Protein AF-C6HL09-F1 (afdb_monomer_lite)

Organism: Ajellomyces capsulatus (strain H143) (NCBI:txid544712)

Sequence (495 aa):
MATSISLFAMNPDNDEFDFHVKRMCLICNQNLFNTAVRLKLYEFVRTQGFSRRNWYPEGIKLLQGKAKSESAQNKQALGDKTIADICEALIGASLLSGGKACRFDTAVKAVTVFVDSDNHRVSDWNSYIDLYSLPSYQIVQADAGQLDLAKQIGNRLGYHFTYPRLLRSAFTHASYPSAWSTVPCYQRLEFLGDSLLDMVCVEYLYHHYPDRDPQWLTEHKMAMVSNKFLGAVTVKLGLHKHLLYISNALFGQITRYAEEIEVAVAESADSPDAWTTTSDPPKCLPDMLEAYIGAIFVDSNFSFEVVEDFFQRYLKQYFEDMSVYDAFANKHPTTYFHNRLTIDFGCANYCLKAGEVQMVDSTEPRIYAAVIVHDKFVAQGIASSVRYAKTKASEAALAKLEGLASFKFREIYGCNCAADKVEEATDAAKRIVDEAKAAAWKRKEHPKGSSIGPRRMLILKWTSALAPDMPNAGSRDQITRRVQPKVSIQSLDQR

pLDDT: mean 79.74, std 21.34, range [22.25, 98.69]

Foldseek 3Di:
DLLLLLLCQQCVPDFLVVSVVSSCLLLPLVLLLVLCVVVVVVVVDDPDDDPPQADDDPPDDDPDHDHRDPVPPPPDDDDSNNSSVVLVVVLVVQQVVLPDVQNCQSSLCSSCSRSVDPSRNDRGQLVSLVSHDDDPQQPPDDDPVLVVVQVVLCVLQVQHFPGSSLLVQLQEDPQFDPVPDSHHHLSSLLSVLLVLQLVLLLVVLCVVPVVDDPLLSVLLSCVLLPQLLLLLLLLVSVVLVRHDHDDPVLVVQNVVQSVQSVVLCVVVVNDLCSSVPGDRHDSSRSSSSSSVSSSSCVRVSNDSVVVNSSCVPRPVVSPPDCVSSCCVRCVQLLNVLVCCQCPQQVADAKDWDKDWDDDPPDPQIKIKIWIAGLNHTQFIAIDNDPSRRSSRNSVSNVVVCPPPHNVVVCVVRVGPNVVVVVVVVVVVVVVVVVVVVVVVVVVPPDDDDDDDDDDDDDDDDDDDDDDDDDDDDDDDDDDDDDDDDDDDDDDDDDD

Radius of gyration: 31.36 Å; chains: 1; bounding box: 80×71×95 Å

InterPro domains:
  IPR000999 Ribonuclease III domain [PF00636] (3-99)
  IPR000999 Ribonuclease III domain [PF00636] (187-300)
  IPR000999 Ribonuclease III domain [PS00517] (187-195)
  IPR000999 Ribonuclease III domain [PS50142] (1-99)
  IPR000999 Ribonuclease III domain [PS50142] (150-301)
  IPR000999 Ribonuclease III domain [SM00535] (165-324)
  IPR000999 Ribonuclease III domain [cd00593] (1-99)
  IPR000999 Ribonuclease III domain [cd00593] (165-323)
  IPR036389 Ribonuclease III, endonuclease domain superfamily [G3DSA:1.10.1520.10] (1-115)
  IPR036389 Ribonuclease III, endonuclease domain superfamily [G3DSA:1.10.1520.10] (148-332)
  IPR036389 Ribonuclease III, endonuclease domain superfamily [SSF69065] (2-111)
  IPR036389 Ribonuclease III, endonuclease domain superfamily [SSF69065] (151-326)
  IPR056755 dsRNA binding domain [PF24995] (325-403)

Structure (mmCIF, N/CA/C/O backbone):
data_AF-C6HL09-F1
#
_entry.id   AF-C6HL09-F1
#
loop_
_atom_site.group_PDB
_atom_site.id
_atom_site.type_symbol
_atom_site.label_atom_id
_atom_site.label_alt_id
_atom_site.label_comp_id
_atom_site.label_asym_id
_atom_site.label_entity_id
_atom_site.label_seq_id
_atom_site.pdbx_PDB_ins_code
_atom_site.Cartn_x
_atom_site.Cartn_y
_atom_site.Cartn_z
_atom_site.occupancy
_atom_site.B_iso_or_equiv
_atom_site.auth_seq_id
_atom_site.auth_comp_id
_atom_site.auth_asym_id
_atom_site.auth_atom_id
_atom_site.pdbx_PDB_model_num
ATOM 1 N N . MET A 1 1 ? -5.539 -5.126 -0.479 1.00 95.12 1 MET A N 1
ATOM 2 C CA . MET A 1 1 ? -5.146 -6.286 -1.302 1.00 95.12 1 MET A CA 1
ATOM 3 C C . MET A 1 1 ? -6.276 -6.843 -2.182 1.00 95.12 1 MET A C 1
ATOM 5 O O . MET A 1 1 ? -6.397 -6.391 -3.308 1.00 95.12 1 MET A O 1
ATOM 9 N N . ALA A 1 2 ? -7.108 -7.789 -1.715 1.00 95.94 2 ALA A N 1
ATOM 10 C CA . ALA A 1 2 ? -7.981 -8.636 -2.558 1.00 95.94 2 ALA A CA 1
ATOM 11 C C . ALA A 1 2 ? -8.856 -7.902 -3.603 1.00 95.94 2 ALA A C 1
ATOM 13 O O . ALA A 1 2 ? -8.916 -8.312 -4.761 1.00 95.94 2 ALA A O 1
ATOM 14 N N . THR A 1 3 ? -9.497 -6.792 -3.227 1.00 96.00 3 THR A N 1
ATOM 15 C CA . THR A 1 3 ? -10.286 -5.960 -4.153 1.00 96.00 3 THR A CA 1
ATOM 16 C C . THR A 1 3 ? -9.429 -5.283 -5.225 1.00 96.00 3 THR A C 1
ATOM 18 O O . THR A 1 3 ? -9.842 -5.243 -6.380 1.00 96.00 3 THR A O 1
ATOM 21 N N . SER A 1 4 ? -8.220 -4.818 -4.886 1.00 96.31 4 SER A N 1
ATOM 22 C CA . SER A 1 4 ? -7.259 -4.280 -5.857 1.00 96.31 4 SER A CA 1
ATOM 23 C C . SER A 1 4 ? -6.822 -5.338 -6.872 1.00 96.31 4 SER A C 1
ATOM 25 O O . SER A 1 4 ? -6.789 -5.048 -8.063 1.00 96.31 4 SER A O 1
ATOM 27 N N . ILE A 1 5 ? -6.522 -6.562 -6.410 1.00 96.62 5 ILE A N 1
ATOM 28 C CA . ILE A 1 5 ? -6.088 -7.671 -7.278 1.00 96.62 5 ILE A CA 1
ATOM 29 C C . ILE A 1 5 ? -7.182 -7.987 -8.305 1.00 96.62 5 ILE A C 1
ATOM 31 O O . ILE A 1 5 ? -6.903 -8.014 -9.499 1.00 96.62 5 ILE A O 1
ATOM 35 N N . SER A 1 6 ? -8.432 -8.145 -7.857 1.00 95.75 6 SER A N 1
ATOM 36 C CA . SER A 1 6 ? -9.573 -8.408 -8.746 1.00 95.75 6 SER A CA 1
ATOM 37 C C . SER A 1 6 ? -9.793 -7.288 -9.765 1.00 95.75 6 SER A C 1
ATOM 39 O O . SER A 1 6 ? -9.956 -7.551 -10.954 1.00 95.75 6 SER A O 1
ATOM 41 N N . LEU A 1 7 ? -9.743 -6.026 -9.321 1.00 95.12 7 LEU A N 1
ATOM 42 C CA . LEU A 1 7 ? -9.914 -4.871 -10.203 1.00 95.12 7 LEU A CA 1
ATOM 43 C C . LEU A 1 7 ? -8.816 -4.792 -11.264 1.00 95.12 7 LEU A C 1
ATOM 45 O O . LEU A 1 7 ? -9.142 -4.654 -12.441 1.00 95.12 7 LEU A O 1
ATOM 49 N N . PHE A 1 8 ? -7.550 -4.942 -10.867 1.00 94.75 8 PHE A N 1
ATOM 50 C CA . PHE A 1 8 ? -6.409 -4.959 -11.782 1.00 94.75 8 PHE A CA 1
ATOM 51 C C . PHE A 1 8 ? -6.491 -6.124 -12.780 1.00 94.75 8 PHE A C 1
ATOM 53 O O . PHE A 1 8 ? -6.264 -5.919 -13.972 1.00 94.75 8 PHE A O 1
ATOM 60 N N . ALA A 1 9 ? -6.840 -7.327 -12.305 1.00 93.31 9 ALA A N 1
ATOM 61 C CA . ALA A 1 9 ? -6.926 -8.529 -13.128 1.00 93.31 9 ALA A CA 1
ATOM 62 C C . ALA A 1 9 ? -8.023 -8.412 -14.199 1.00 93.31 9 ALA A C 1
ATOM 64 O O . ALA A 1 9 ? -7.750 -8.578 -15.384 1.00 93.31 9 ALA A O 1
ATOM 65 N N . MET A 1 10 ? -9.244 -8.049 -13.785 1.00 90.94 10 MET A N 1
ATOM 66 C CA . MET A 1 10 ? -10.421 -7.963 -14.661 1.00 90.94 10 MET A CA 1
ATOM 67 C C . MET A 1 10 ? -10.408 -6.772 -15.632 1.00 90.94 10 MET A C 1
ATOM 69 O O . MET A 1 10 ? -11.196 -6.748 -16.574 1.00 90.94 10 MET A O 1
ATOM 73 N N . ASN A 1 11 ? -9.577 -5.756 -15.384 1.00 86.56 11 ASN A N 1
ATOM 74 C CA . ASN A 1 11 ? -9.574 -4.492 -16.126 1.00 86.56 11 ASN A CA 1
ATOM 75 C C . ASN A 1 11 ? -8.127 -4.125 -16.560 1.00 86.56 11 ASN A C 1
ATOM 77 O O . ASN A 1 11 ? -7.596 -3.095 -16.127 1.00 86.56 11 ASN A O 1
ATOM 81 N N . PRO A 1 12 ? -7.447 -4.949 -17.385 1.00 78.94 12 PRO A N 1
ATOM 82 C CA . PRO A 1 12 ? -6.014 -4.805 -17.674 1.00 78.94 12 PRO A CA 1
ATOM 83 C C . PRO A 1 12 ? -5.641 -3.562 -18.505 1.00 78.94 12 PRO A C 1
ATOM 85 O O . PRO A 1 12 ? -4.456 -3.247 -18.601 1.00 78.94 12 PRO A O 1
ATOM 88 N N . ASP A 1 13 ? -6.624 -2.837 -19.046 1.00 77.50 13 ASP A N 1
ATOM 89 C CA . ASP A 1 13 ? -6.434 -1.611 -19.838 1.00 77.50 13 ASP A CA 1
ATOM 90 C C . ASP A 1 13 ? -6.974 -0.332 -19.155 1.00 77.50 13 ASP A C 1
ATOM 92 O O . ASP A 1 13 ? -6.755 0.768 -19.663 1.00 77.50 13 ASP A O 1
ATOM 96 N N . ASN A 1 14 ? -7.659 -0.434 -18.005 1.00 80.75 14 ASN A N 1
ATOM 97 C CA . ASN A 1 14 ? -8.167 0.738 -17.272 1.00 80.75 14 ASN A CA 1
ATOM 98 C C . ASN A 1 14 ? -7.049 1.468 -16.508 1.00 80.75 14 ASN A C 1
ATOM 100 O O . ASN A 1 14 ? -6.018 0.880 -16.167 1.00 80.75 14 ASN A O 1
ATOM 104 N N . ASP A 1 15 ? -7.279 2.752 -16.220 1.00 81.50 15 ASP A N 1
ATOM 105 C CA . ASP A 1 15 ? -6.347 3.598 -15.477 1.00 81.50 15 ASP A CA 1
ATOM 106 C C . ASP A 1 15 ? -6.467 3.469 -13.943 1.00 81.50 15 ASP A C 1
ATOM 108 O O . ASP A 1 15 ? -7.332 2.787 -13.390 1.00 81.50 15 ASP A O 1
ATOM 112 N N . GLU A 1 16 ? -5.542 4.132 -13.250 1.00 84.88 16 GLU A N 1
ATOM 113 C CA . GLU A 1 16 ? -5.456 4.170 -11.787 1.00 84.88 16 GLU A CA 1
ATOM 114 C C . GLU A 1 16 ? -6.670 4.854 -11.129 1.00 84.88 16 GLU A C 1
ATOM 116 O O . GLU A 1 16 ? -7.089 4.469 -10.036 1.00 84.88 16 GLU A O 1
ATOM 121 N N . PHE A 1 17 ? -7.267 5.853 -11.785 1.00 84.44 17 PHE A N 1
ATOM 122 C CA . PHE A 1 17 ? -8.400 6.599 -11.240 1.00 84.44 17 PHE A CA 1
ATOM 123 C C . PHE A 1 17 ? -9.655 5.721 -11.209 1.00 84.44 17 PHE A C 1
ATOM 125 O O . PHE A 1 17 ? -10.306 5.613 -10.167 1.00 84.44 17 PHE A O 1
ATOM 132 N N . ASP A 1 18 ? -9.932 5.014 -12.306 1.00 87.00 18 ASP A N 1
ATOM 133 C CA . ASP A 1 18 ? -10.960 3.975 -12.373 1.00 87.00 18 ASP A CA 1
ATOM 134 C C . ASP A 1 18 ? -10.754 2.912 -11.287 1.00 87.00 18 ASP A C 1
ATOM 136 O O . ASP A 1 18 ? -11.711 2.497 -10.627 1.00 87.00 18 ASP A O 1
ATOM 140 N N . PHE A 1 19 ? -9.510 2.475 -11.075 1.00 89.31 19 PHE A N 1
ATOM 141 C CA . PHE A 1 19 ? -9.181 1.501 -10.039 1.00 89.31 19 PHE A CA 1
ATOM 142 C C . PHE A 1 19 ? -9.482 2.018 -8.627 1.00 89.31 19 PHE A C 1
ATOM 144 O O . PHE A 1 19 ? -10.136 1.307 -7.861 1.00 89.31 19 PHE A O 1
ATOM 151 N N . HIS A 1 20 ? -9.078 3.243 -8.267 1.00 88.38 20 HIS A N 1
ATOM 152 C CA . HIS A 1 20 ? -9.387 3.817 -6.948 1.00 88.38 20 HIS A CA 1
ATOM 153 C C . HIS A 1 20 ? -10.882 4.064 -6.749 1.00 88.38 20 HIS A C 1
ATOM 155 O O . HIS A 1 20 ? -11.402 3.735 -5.682 1.00 88.38 20 HIS A O 1
ATOM 161 N N . VAL A 1 21 ? -11.592 4.591 -7.754 1.00 89.81 21 VAL A N 1
ATOM 162 C CA . VAL A 1 21 ? -13.042 4.842 -7.669 1.00 89.81 21 VAL A CA 1
ATOM 163 C C . VAL A 1 21 ? -13.803 3.527 -7.503 1.00 89.81 21 VAL A C 1
ATOM 165 O O . VAL A 1 21 ? -14.585 3.393 -6.558 1.00 89.81 21 VAL A O 1
ATOM 168 N N . LYS A 1 22 ? -13.522 2.519 -8.343 1.00 92.50 22 LYS A N 1
ATOM 169 C CA . LYS A 1 22 ? -14.110 1.179 -8.196 1.00 92.50 22 LYS A CA 1
ATOM 170 C C . LYS A 1 22 ? -13.753 0.588 -6.824 1.00 92.50 22 LYS A C 1
ATOM 172 O O . LYS A 1 22 ? -14.660 0.182 -6.102 1.00 92.50 22 LYS A O 1
ATOM 177 N N . ARG A 1 23 ? -12.475 0.612 -6.408 1.00 94.44 23 ARG A N 1
ATOM 178 C CA . ARG A 1 23 ? -12.003 0.106 -5.098 1.00 94.44 23 ARG A CA 1
ATOM 179 C C . ARG A 1 23 ? -12.760 0.749 -3.938 1.00 94.44 23 ARG A C 1
ATOM 181 O O . ARG A 1 23 ? -13.215 0.025 -3.056 1.00 94.44 23 ARG A O 1
ATOM 188 N N . MET A 1 24 ? -12.947 2.068 -3.966 1.00 91.94 24 MET A N 1
ATOM 189 C CA . MET A 1 24 ? -13.702 2.810 -2.954 1.00 91.94 24 MET A CA 1
ATOM 190 C C . MET A 1 24 ? -15.167 2.362 -2.888 1.00 91.94 24 MET A C 1
ATOM 192 O O . MET A 1 24 ? -15.680 2.159 -1.791 1.00 91.94 24 MET A O 1
ATOM 196 N N . CYS A 1 25 ? -15.836 2.150 -4.027 1.00 92.19 25 CYS A N 1
ATOM 197 C CA . CYS A 1 25 ? -17.206 1.628 -4.052 1.00 92.19 25 CYS A CA 1
ATOM 198 C C . CYS A 1 25 ? -17.319 0.209 -3.468 1.00 92.19 25 CYS A C 1
ATOM 200 O O . CYS A 1 25 ? -18.306 -0.082 -2.798 1.00 92.19 25 CYS A O 1
ATOM 202 N N . LEU A 1 26 ? -16.315 -0.653 -3.676 1.00 92.38 26 LEU A N 1
ATOM 203 C CA . LEU A 1 26 ? -16.302 -2.013 -3.122 1.00 92.38 26 LEU A CA 1
ATOM 204 C C . LEU A 1 26 ? -16.162 -2.026 -1.592 1.00 92.38 26 LEU A C 1
ATOM 206 O O . LEU A 1 26 ? -16.864 -2.784 -0.922 1.00 92.38 26 LEU A O 1
ATOM 210 N N . ILE A 1 27 ? -15.259 -1.203 -1.045 1.00 92.06 27 ILE A N 1
ATOM 211 C CA . ILE A 1 27 ? -14.861 -1.255 0.375 1.00 92.06 27 ILE A CA 1
ATOM 212 C C . ILE A 1 27 ? -15.567 -0.232 1.276 1.00 92.06 27 ILE A C 1
ATOM 214 O O . ILE A 1 27 ? -15.313 -0.214 2.477 1.00 92.06 27 ILE A O 1
ATOM 218 N N . CYS A 1 28 ? -16.419 0.652 0.743 1.00 91.38 28 CYS A N 1
ATOM 219 C CA . CYS A 1 28 ? -17.031 1.692 1.570 1.00 91.38 28 CYS A CA 1
ATOM 220 C C . CYS A 1 28 ? -17.932 1.096 2.665 1.00 91.38 28 CYS A C 1
ATOM 222 O O . CYS A 1 28 ? -18.642 0.108 2.456 1.00 91.38 28 CYS A O 1
ATOM 224 N N . ASN A 1 29 ? -17.957 1.745 3.835 1.00 90.25 29 ASN A N 1
ATOM 225 C CA . ASN A 1 29 ? -18.711 1.264 4.995 1.00 90.25 29 ASN A CA 1
ATOM 226 C C . ASN A 1 29 ? -20.202 1.045 4.683 1.00 90.25 29 ASN A C 1
ATOM 228 O O . ASN A 1 29 ? -20.806 0.147 5.258 1.00 90.25 29 ASN A O 1
ATOM 232 N N . GLN A 1 30 ? -20.784 1.810 3.749 1.00 90.25 30 GLN A N 1
ATOM 233 C CA . GLN A 1 30 ? -22.172 1.631 3.312 1.00 90.25 30 GLN A CA 1
ATOM 234 C C . GLN A 1 30 ? -22.391 0.311 2.557 1.00 90.25 30 GLN A C 1
ATOM 236 O O . GLN A 1 30 ? -23.413 -0.337 2.774 1.00 90.25 30 GLN A O 1
ATOM 241 N N . ASN A 1 31 ? -21.455 -0.109 1.698 1.00 92.88 31 ASN A N 1
ATOM 242 C CA . ASN A 1 31 ? -21.565 -1.374 0.971 1.00 92.88 31 ASN A CA 1
ATOM 243 C C . ASN A 1 31 ? -21.477 -2.561 1.944 1.00 92.88 31 ASN A C 1
ATOM 245 O O . ASN A 1 31 ? -22.378 -3.399 2.001 1.00 92.88 31 ASN A O 1
ATOM 249 N N . LEU A 1 32 ? -20.453 -2.549 2.805 1.00 93.06 32 LEU A N 1
ATOM 250 C CA . LEU A 1 32 ? -20.259 -3.564 3.846 1.00 93.06 32 LEU A CA 1
ATOM 251 C C . LEU A 1 32 ? -21.458 -3.629 4.812 1.00 93.06 32 LEU A C 1
ATOM 253 O O . LEU A 1 32 ? -21.932 -4.718 5.133 1.00 93.06 32 LEU A O 1
ATOM 257 N N . PHE A 1 33 ? -22.009 -2.478 5.215 1.00 91.00 33 PHE A N 1
ATOM 258 C CA . PHE A 1 33 ? -23.231 -2.386 6.020 1.00 91.00 33 PHE A CA 1
ATOM 259 C C . PHE A 1 33 ? -24.442 -3.020 5.323 1.00 91.00 33 PHE A C 1
ATOM 261 O O . PHE A 1 33 ? -25.125 -3.850 5.925 1.00 91.00 33 PHE A O 1
ATOM 268 N N . ASN A 1 34 ? -24.700 -2.672 4.056 1.00 92.12 34 ASN A N 1
ATOM 269 C CA . ASN A 1 34 ? -25.827 -3.210 3.287 1.00 92.12 34 ASN A CA 1
ATOM 270 C C . ASN A 1 34 ? -25.756 -4.745 3.217 1.00 92.12 34 ASN A C 1
ATOM 272 O O . ASN A 1 34 ? -26.740 -5.440 3.495 1.00 92.12 34 ASN A O 1
ATOM 276 N N . THR A 1 35 ? -24.568 -5.277 2.922 1.00 92.62 35 THR A N 1
ATOM 277 C CA . THR A 1 35 ? -24.317 -6.718 2.892 1.00 92.62 35 THR A CA 1
ATOM 278 C C . THR A 1 35 ? -24.488 -7.364 4.266 1.00 92.62 35 THR A C 1
ATOM 280 O O . THR A 1 35 ? -25.171 -8.381 4.375 1.00 92.62 35 THR A O 1
ATOM 283 N N . ALA A 1 36 ? -23.954 -6.769 5.334 1.00 91.44 36 ALA A N 1
ATOM 284 C CA . ALA A 1 36 ? -24.081 -7.287 6.697 1.00 91.44 36 ALA A CA 1
ATOM 285 C C . ALA A 1 36 ? -25.529 -7.319 7.210 1.00 91.44 36 ALA A C 1
ATOM 287 O O . ALA A 1 36 ? -25.906 -8.249 7.928 1.00 91.44 36 ALA A O 1
ATOM 288 N N . VAL A 1 37 ? -26.351 -6.334 6.831 1.00 90.25 37 VAL A N 1
ATOM 289 C CA . VAL A 1 37 ? -27.791 -6.307 7.130 1.00 90.25 37 VAL A CA 1
ATOM 290 C C . VAL A 1 37 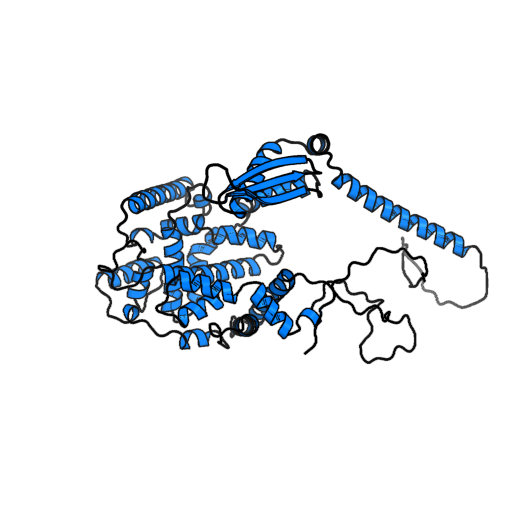? -28.513 -7.433 6.389 1.00 90.25 37 VAL A C 1
ATOM 292 O O . VAL A 1 37 ? -29.270 -8.177 7.012 1.00 90.25 37 VAL A O 1
ATOM 295 N N . ARG A 1 38 ? -28.229 -7.637 5.095 1.00 93.38 38 ARG A N 1
ATOM 296 C CA . ARG A 1 38 ? -28.777 -8.757 4.306 1.00 93.38 38 ARG A CA 1
ATOM 297 C C . ARG A 1 38 ? -28.356 -10.127 4.853 1.00 93.38 38 ARG A C 1
ATOM 299 O O . ARG A 1 38 ? -29.182 -11.031 4.927 1.00 93.38 38 ARG A O 1
ATOM 306 N N . LEU A 1 39 ? -27.097 -10.269 5.271 1.00 93.19 39 LEU A N 1
ATOM 307 C CA . LEU A 1 39 ? -26.550 -11.467 5.922 1.00 93.19 39 LEU A CA 1
ATOM 308 C C . LEU A 1 39 ? -26.972 -11.605 7.398 1.00 93.19 39 LEU A C 1
ATOM 310 O O . LEU A 1 39 ? -26.569 -12.561 8.058 1.00 93.19 39 LEU A O 1
ATOM 314 N N . LYS A 1 40 ? -27.779 -10.671 7.925 1.00 92.19 40 LYS A N 1
ATOM 315 C CA . LYS A 1 40 ? -28.292 -10.662 9.305 1.00 92.19 40 LYS A CA 1
ATOM 316 C C . LYS A 1 40 ? -27.202 -10.712 10.383 1.00 92.19 40 LYS A C 1
ATOM 318 O O . LYS A 1 40 ? -27.457 -11.166 11.496 1.00 92.19 40 LYS A O 1
ATOM 323 N N . LEU A 1 41 ? -25.995 -10.207 10.106 1.00 89.50 41 LEU A N 1
ATOM 324 C CA . LEU A 1 41 ? -24.877 -10.286 11.057 1.00 89.50 41 LEU A CA 1
ATOM 325 C C . LEU A 1 41 ? -25.192 -9.631 12.405 1.00 89.50 41 LEU A C 1
ATOM 327 O O . LEU A 1 41 ? -24.740 -10.120 13.438 1.00 89.50 41 LEU A O 1
ATOM 331 N N . TYR A 1 42 ? -26.028 -8.588 12.413 1.00 84.38 42 TYR A N 1
ATOM 332 C CA . TYR A 1 42 ? -26.515 -7.926 13.626 1.00 84.38 42 TYR A CA 1
ATOM 333 C C . TYR A 1 42 ? -27.219 -8.882 14.618 1.00 84.38 42 TYR A C 1
ATOM 335 O O . TYR A 1 42 ? -27.265 -8.574 15.805 1.00 84.38 42 TYR A O 1
ATOM 343 N N . GLU A 1 43 ? -27.724 -10.045 14.178 1.00 86.94 43 GLU A N 1
ATOM 344 C CA . GLU A 1 43 ? -28.328 -11.079 15.043 1.00 86.94 43 GLU A CA 1
ATOM 345 C C . GLU A 1 43 ? -27.265 -11.825 15.880 1.00 86.94 43 GLU A C 1
ATOM 347 O O . GLU A 1 43 ? -27.583 -12.395 16.924 1.00 86.94 43 GLU A O 1
ATOM 352 N N . PHE A 1 44 ? -25.992 -11.756 15.472 1.00 87.81 44 PHE A N 1
ATOM 353 C CA . PHE A 1 44 ? -24.841 -12.388 16.128 1.00 87.81 44 PHE A CA 1
ATOM 354 C C . PHE A 1 44 ? -23.921 -11.391 16.862 1.00 87.81 44 PHE A C 1
ATOM 356 O O . PHE A 1 44 ? -23.091 -11.810 17.673 1.00 87.81 44 PHE A O 1
ATOM 363 N N . VAL A 1 45 ? -24.053 -10.081 16.612 1.00 85.38 45 VAL A N 1
ATOM 364 C CA . VAL A 1 45 ? -23.229 -9.036 17.252 1.00 85.38 45 VAL A CA 1
ATOM 365 C C . VAL A 1 45 ? -23.542 -8.918 18.747 1.00 85.38 45 VAL A C 1
ATOM 367 O O . VAL A 1 45 ? -24.692 -8.973 19.182 1.00 85.38 45 VAL A O 1
ATOM 370 N N . ARG A 1 46 ? -22.502 -8.727 19.569 1.00 79.44 46 ARG A N 1
ATOM 371 C CA . ARG A 1 46 ? -22.614 -8.689 21.035 1.00 79.44 46 ARG A CA 1
ATOM 372 C C . ARG A 1 46 ? -21.961 -7.445 21.636 1.00 79.44 46 ARG A C 1
ATOM 374 O O . ARG A 1 46 ? -20.843 -7.512 22.131 1.00 79.44 46 ARG A O 1
ATOM 381 N N . THR A 1 47 ? -22.691 -6.328 21.661 1.00 74.31 47 THR A N 1
ATOM 382 C CA . THR A 1 47 ? -22.208 -5.075 22.290 1.00 74.31 47 THR A CA 1
ATOM 383 C C . THR A 1 47 ? -22.231 -5.103 23.823 1.00 74.31 47 THR A C 1
ATOM 385 O O . THR A 1 47 ? -21.532 -4.330 24.471 1.00 74.31 47 THR A O 1
ATOM 388 N N . GLN A 1 48 ? -23.040 -5.983 24.424 1.00 70.00 48 GLN A N 1
ATOM 389 C CA . GLN A 1 48 ? -23.256 -6.041 25.872 1.00 70.00 48 GLN A CA 1
ATOM 390 C C . GLN A 1 48 ? -22.579 -7.256 26.520 1.00 70.00 48 GLN A C 1
ATOM 392 O O . GLN A 1 48 ? -22.647 -8.384 26.018 1.00 70.00 48 GLN A O 1
ATOM 397 N N . GLY A 1 49 ? -21.983 -7.026 27.696 1.00 66.56 49 GLY A N 1
ATOM 398 C CA . GLY A 1 49 ? -21.376 -8.066 28.526 1.00 66.56 49 GLY A CA 1
ATOM 399 C C . GLY A 1 49 ? -22.357 -9.182 28.907 1.00 66.56 49 GLY A C 1
ATOM 400 O O . GLY A 1 49 ? -23.562 -8.970 29.059 1.00 66.56 49 GLY A O 1
ATOM 401 N N . PHE A 1 50 ? -21.844 -10.405 29.063 1.00 72.62 50 PHE A N 1
ATOM 402 C CA . PHE A 1 50 ? -22.673 -11.592 29.279 1.00 72.62 50 PHE A CA 1
ATOM 403 C C . PHE A 1 50 ? -23.354 -11.600 30.658 1.00 72.62 50 PHE A C 1
ATOM 405 O O . PHE A 1 50 ? -22.784 -12.049 31.655 1.00 72.62 50 PHE A O 1
ATOM 412 N N . SER A 1 51 ? -24.614 -11.160 30.721 1.00 69.50 51 SER A N 1
ATOM 413 C CA . SER A 1 51 ? -25.418 -11.266 31.942 1.00 69.50 51 SER A CA 1
ATOM 414 C C . SER A 1 51 ? -25.838 -12.716 32.205 1.00 69.50 51 SER A C 1
ATOM 416 O O . SER A 1 51 ? -26.939 -13.147 31.860 1.00 69.50 51 SER A O 1
ATOM 418 N N . ARG A 1 52 ? -24.977 -13.464 32.905 1.00 71.94 52 ARG A N 1
ATOM 419 C CA . ARG A 1 52 ? -25.228 -14.840 33.382 1.00 71.94 52 ARG A CA 1
ATOM 420 C C . ARG A 1 52 ? -26.473 -14.966 34.283 1.00 71.94 52 ARG A C 1
ATOM 422 O O . ARG A 1 52 ? -26.926 -16.075 34.529 1.00 71.94 52 ARG A O 1
ATOM 429 N N . ARG A 1 53 ? -27.028 -13.844 34.772 1.00 67.06 53 ARG A N 1
ATOM 430 C CA . ARG A 1 53 ? -28.293 -13.777 35.535 1.00 67.06 53 ARG A CA 1
ATOM 431 C C . ARG A 1 53 ? -29.544 -13.684 34.648 1.00 67.06 53 ARG A C 1
ATOM 433 O O . ARG A 1 53 ? -30.620 -14.036 35.115 1.00 67.06 53 ARG A O 1
ATOM 440 N N . ASN A 1 54 ? -29.402 -13.199 33.411 1.00 65.88 54 ASN A N 1
ATOM 441 C CA . ASN A 1 54 ? -30.506 -12.944 32.474 1.00 65.88 54 ASN A CA 1
ATOM 442 C C . ASN A 1 54 ? -30.453 -13.863 31.235 1.00 65.88 54 ASN A C 1
ATOM 444 O O . ASN A 1 54 ? -31.343 -13.813 30.385 1.00 65.88 54 ASN A O 1
ATOM 448 N N . TRP A 1 55 ? -29.396 -14.668 31.101 1.00 72.94 55 TRP A N 1
ATOM 449 C CA . TRP A 1 55 ? -29.275 -15.671 30.051 1.00 72.94 55 TRP A CA 1
ATOM 450 C C . TRP A 1 55 ? -30.109 -16.908 30.388 1.00 72.94 55 TRP A C 1
ATOM 452 O O . TRP A 1 55 ? -30.016 -17.455 31.486 1.00 72.94 55 TRP A O 1
ATOM 462 N N . TYR A 1 56 ? -30.903 -17.349 29.419 1.00 70.00 56 TYR A N 1
ATOM 463 C CA . TYR A 1 56 ? -31.662 -18.591 29.469 1.00 70.00 56 TYR A CA 1
ATOM 464 C C . TYR A 1 56 ? -31.697 -19.179 28.051 1.00 70.00 56 TYR A C 1
ATOM 466 O O . TYR A 1 56 ? -31.838 -18.384 27.111 1.00 70.00 56 TYR A O 1
ATOM 474 N N . PRO A 1 57 ? -31.551 -20.505 27.869 1.00 72.81 57 PRO A N 1
ATOM 475 C CA . PRO A 1 57 ? -31.615 -21.124 26.549 1.00 72.81 57 PRO A CA 1
ATOM 476 C C . PRO A 1 57 ? -32.977 -20.911 25.889 1.00 72.81 57 PRO A C 1
ATOM 478 O O . PRO A 1 57 ? -34.016 -20.946 26.551 1.00 72.81 57 PRO A O 1
ATOM 481 N N . GLU A 1 58 ? -32.975 -20.713 24.576 1.00 68.62 58 GLU A N 1
ATOM 482 C CA . GLU A 1 58 ? -34.209 -20.565 23.805 1.00 68.62 58 GLU A CA 1
ATOM 483 C C . GLU A 1 58 ? -34.884 -21.931 23.602 1.00 68.62 58 GLU A C 1
ATOM 485 O O . GLU A 1 58 ? -34.2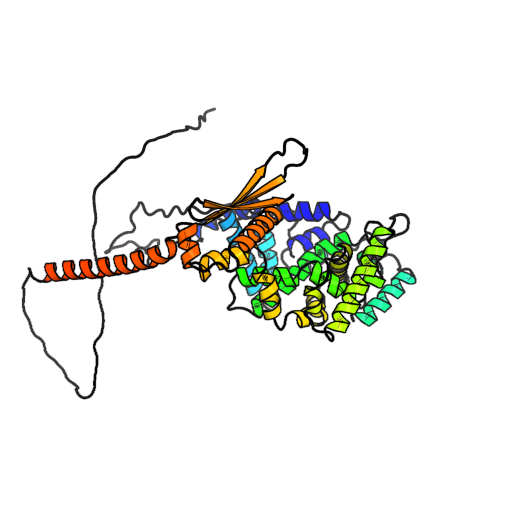42 -22.978 23.676 1.00 68.62 58 GLU A O 1
ATOM 490 N N . GLY A 1 59 ? -36.212 -21.937 23.463 1.00 69.88 59 GLY A N 1
ATOM 491 C CA . GLY A 1 59 ? -37.023 -23.163 23.442 1.00 69.88 59 GLY A CA 1
ATOM 492 C C . GLY A 1 59 ? -37.223 -23.859 24.802 1.00 69.88 59 GLY A C 1
ATOM 493 O O . GLY A 1 59 ? -38.174 -24.626 24.943 1.00 69.88 59 GLY A O 1
ATOM 494 N N . ILE A 1 60 ? -36.408 -23.579 25.829 1.00 77.88 60 ILE A N 1
ATOM 495 C CA . ILE A 1 60 ? -36.556 -24.196 27.159 1.00 77.88 60 ILE A CA 1
ATOM 496 C C . ILE A 1 60 ? -37.530 -23.395 28.035 1.00 77.88 60 ILE A C 1
ATOM 498 O O . ILE A 1 60 ? -37.343 -22.208 28.302 1.00 77.88 60 ILE A O 1
ATOM 502 N N . LYS A 1 61 ? -38.572 -24.068 28.538 1.00 73.88 61 LYS A N 1
ATOM 503 C CA . LYS A 1 61 ? -39.594 -23.466 29.403 1.00 73.88 61 LYS A CA 1
ATOM 504 C C . LYS A 1 61 ? -39.093 -23.334 30.846 1.00 73.88 61 LYS A C 1
ATOM 506 O O . LYS A 1 61 ? -38.906 -24.333 31.537 1.00 73.88 61 LYS A O 1
ATOM 511 N N . LEU A 1 62 ? -38.928 -22.097 31.316 1.00 73.00 62 LEU A N 1
ATOM 512 C CA . LEU A 1 62 ? -38.563 -21.783 32.701 1.00 73.00 62 LEU A CA 1
ATOM 513 C C . LEU A 1 62 ? -39.646 -22.270 33.682 1.00 73.00 62 LEU A C 1
ATOM 515 O O . LEU A 1 62 ? -40.736 -21.703 33.729 1.00 73.00 62 LEU A O 1
ATOM 519 N N . LEU A 1 63 ? -39.337 -23.292 34.487 1.00 74.38 63 LEU A N 1
ATOM 520 C CA . LEU A 1 63 ? -40.242 -23.801 35.531 1.00 74.38 63 LEU A CA 1
ATOM 521 C C . LEU A 1 63 ? -40.111 -23.038 36.864 1.00 74.38 63 LEU A C 1
ATOM 523 O O . LEU A 1 63 ? -41.100 -22.867 37.571 1.00 74.38 63 LEU A O 1
ATOM 527 N N . GLN A 1 64 ? -38.910 -22.555 37.201 1.00 65.62 64 GLN A N 1
ATOM 528 C CA . GLN A 1 64 ? -38.632 -21.705 38.367 1.00 65.62 64 GLN A CA 1
ATOM 529 C C . GLN A 1 64 ? -37.447 -20.769 38.091 1.00 65.62 64 GLN A C 1
ATOM 531 O O . GLN A 1 64 ? -36.421 -21.203 37.574 1.00 65.62 64 GLN A O 1
ATOM 536 N N . GLY A 1 65 ? -37.569 -19.498 38.486 1.00 70.06 65 GLY A N 1
ATOM 537 C CA . GLY A 1 65 ? -36.505 -18.489 38.409 1.00 70.06 65 GLY A CA 1
ATOM 538 C C . GLY A 1 65 ? -37.046 -17.080 38.139 1.00 70.06 65 GLY A C 1
ATOM 539 O O . GLY A 1 65 ? -38.257 -16.877 38.071 1.00 70.06 65 GLY A O 1
ATOM 540 N N . LYS A 1 66 ? -36.154 -16.097 37.951 1.00 64.44 66 LYS A N 1
ATOM 541 C CA . LYS A 1 66 ? -36.528 -14.833 37.291 1.00 64.44 66 LYS A CA 1
ATOM 542 C C . LYS A 1 66 ? -36.577 -15.075 35.781 1.00 64.44 66 LYS A C 1
ATOM 544 O O . LYS A 1 66 ? -35.578 -15.497 35.207 1.00 64.44 66 LYS A O 1
ATOM 549 N N . ALA A 1 67 ? -37.705 -14.773 35.147 1.00 60.22 67 ALA A N 1
ATOM 550 C CA . ALA A 1 67 ? -37.800 -14.747 33.690 1.00 60.22 67 ALA A CA 1
ATOM 551 C C . ALA A 1 67 ? -36.978 -13.590 33.090 1.00 60.22 67 ALA A C 1
ATOM 553 O O . ALA A 1 67 ? -36.752 -12.571 33.754 1.00 60.22 67 ALA A O 1
ATOM 554 N N . LYS A 1 68 ? -36.598 -13.708 31.807 1.00 60.03 68 LYS A N 1
ATOM 555 C CA . LYS A 1 68 ? -36.342 -12.519 30.976 1.00 60.03 68 LYS A CA 1
ATOM 556 C C . LYS A 1 68 ? -37.606 -11.649 31.027 1.00 60.03 68 LYS A C 1
ATOM 558 O O . LYS A 1 68 ? -38.707 -12.175 30.888 1.00 60.03 68 LYS A O 1
ATOM 563 N N . SER A 1 69 ? -37.457 -10.337 31.207 1.00 55.81 69 SER A N 1
ATOM 564 C CA . SER A 1 69 ? -38.576 -9.414 30.978 1.00 55.81 69 SER A CA 1
ATOM 565 C C . SER A 1 69 ? -38.987 -9.497 29.508 1.00 55.81 69 SER A C 1
ATOM 567 O O . SER A 1 69 ? -38.113 -9.512 28.645 1.00 55.81 69 SER A O 1
ATOM 569 N N . GLU A 1 70 ? -40.280 -9.490 29.194 1.00 51.50 70 GLU A N 1
ATOM 570 C CA . GLU A 1 70 ? -40.753 -9.446 27.798 1.00 51.50 70 GLU A CA 1
ATOM 571 C C . GLU A 1 70 ? -40.319 -8.145 27.096 1.00 51.50 70 GLU A C 1
ATOM 573 O O . GLU A 1 70 ? -40.090 -8.118 25.889 1.00 51.50 70 GLU A O 1
ATOM 578 N N . SER A 1 71 ? -40.069 -7.084 27.874 1.00 44.69 71 SER A N 1
ATOM 579 C CA . SER A 1 71 ? -39.445 -5.842 27.405 1.00 44.69 71 SER A CA 1
ATOM 580 C C . SER A 1 71 ? -37.958 -5.978 27.033 1.00 44.69 71 SER A C 1
ATOM 582 O O . SER A 1 71 ? -37.364 -5.000 26.591 1.00 44.69 71 SER A O 1
ATOM 584 N N . ALA A 1 72 ? -37.332 -7.144 27.237 1.00 49.03 72 ALA A N 1
ATOM 585 C CA . ALA A 1 72 ? -35.922 -7.410 26.935 1.00 49.03 72 ALA A CA 1
ATOM 586 C C . ALA A 1 72 ? -35.712 -8.014 25.532 1.00 49.03 72 ALA A C 1
ATOM 588 O O . ALA A 1 72 ? -34.807 -8.824 25.319 1.00 49.03 72 ALA A O 1
ATOM 589 N N . GLN A 1 73 ? -36.512 -7.582 24.548 1.00 50.78 73 GLN A N 1
ATOM 590 C CA . GLN A 1 73 ? -36.022 -7.532 23.171 1.00 50.78 73 GLN A CA 1
ATOM 591 C C . GLN A 1 73 ? -34.839 -6.557 23.145 1.00 50.78 73 GLN A C 1
ATOM 593 O O . GLN A 1 73 ? -35.030 -5.342 23.164 1.00 50.78 73 GLN A O 1
ATOM 598 N N . ASN A 1 74 ? -33.617 -7.092 23.137 1.00 56.34 74 ASN A N 1
ATOM 599 C CA . ASN A 1 74 ? -32.377 -6.316 23.151 1.00 56.34 74 ASN A CA 1
ATOM 600 C C . ASN A 1 74 ? -32.151 -5.596 21.809 1.00 56.34 74 ASN A C 1
ATOM 602 O O . ASN A 1 74 ? -31.254 -5.950 21.047 1.00 56.34 74 ASN A O 1
ATOM 606 N N . LYS A 1 75 ? -32.952 -4.564 21.527 1.00 58.66 75 LYS A N 1
ATOM 607 C CA . LYS A 1 75 ? -32.720 -3.621 20.429 1.00 58.66 75 LYS A CA 1
ATOM 608 C C . LYS A 1 75 ? -31.481 -2.790 20.757 1.00 58.66 75 LYS A C 1
ATOM 610 O O . LYS A 1 75 ? -31.562 -1.782 21.454 1.00 58.66 75 LYS A O 1
ATOM 615 N N . GLN A 1 76 ? -30.327 -3.266 20.303 1.00 65.88 76 GLN A N 1
ATOM 616 C CA . GLN A 1 76 ? -29.049 -2.575 20.425 1.00 65.88 76 GLN A CA 1
ATOM 617 C C . GLN A 1 76 ? -28.898 -1.630 19.232 1.00 65.88 76 GLN A C 1
ATOM 619 O O .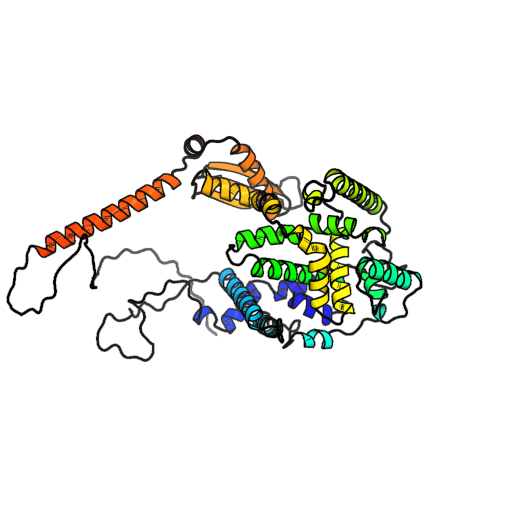 GLN A 1 76 ? -29.019 -2.058 18.087 1.00 65.88 76 GLN A O 1
ATOM 624 N N . ALA A 1 77 ? -28.655 -0.348 19.499 1.00 68.56 77 ALA A N 1
ATOM 625 C CA . ALA A 1 77 ? -28.288 0.598 18.455 1.00 68.56 77 ALA A CA 1
ATOM 626 C C . ALA A 1 77 ? -26.822 0.354 18.072 1.00 68.56 77 ALA A C 1
ATOM 628 O O . ALA A 1 77 ? -25.921 0.586 18.878 1.00 68.56 77 ALA A O 1
ATOM 629 N N . LEU A 1 78 ? -26.603 -0.143 16.858 1.00 73.94 78 LEU A N 1
ATOM 630 C CA . LEU A 1 78 ? -25.294 -0.206 16.214 1.00 73.94 78 LEU A CA 1
ATOM 631 C C . LEU A 1 78 ? -25.165 1.003 15.286 1.00 73.94 78 LEU A C 1
ATOM 633 O O . LEU A 1 78 ? -26.129 1.351 14.607 1.00 73.94 78 LEU A O 1
ATOM 637 N N . GLY A 1 79 ? -23.995 1.639 15.266 1.00 74.50 79 GLY A N 1
ATOM 638 C CA . GLY A 1 79 ? -23.669 2.632 14.243 1.00 74.50 79 GLY A CA 1
ATOM 639 C C . GLY A 1 79 ? -23.168 1.945 12.976 1.00 74.50 79 GLY A C 1
ATOM 640 O O . GLY A 1 79 ? -22.499 0.914 13.062 1.00 74.50 79 GLY A O 1
ATOM 641 N N . ASP A 1 80 ? -23.447 2.529 11.813 1.00 76.56 80 ASP A N 1
ATOM 642 C CA . ASP A 1 80 ? -23.183 1.904 10.509 1.00 76.56 80 ASP A CA 1
ATOM 643 C C . ASP A 1 80 ? -21.705 1.525 10.336 1.00 76.56 80 ASP A C 1
ATOM 645 O O . ASP A 1 80 ? -21.382 0.415 9.906 1.00 76.56 80 ASP A O 1
ATOM 649 N N . LYS A 1 81 ? -20.802 2.407 10.796 1.00 83.12 81 LYS A N 1
ATOM 650 C CA . LYS A 1 81 ? -19.363 2.127 10.853 1.00 83.12 81 LYS A CA 1
ATOM 651 C C . LYS A 1 81 ? -19.057 0.851 11.649 1.00 83.12 81 LYS A C 1
ATOM 653 O O . LYS A 1 81 ? -18.328 0.010 11.147 1.00 83.12 81 LYS A O 1
ATOM 658 N N . THR A 1 82 ? -19.638 0.664 12.835 1.00 85.62 82 THR A N 1
ATOM 659 C CA . THR A 1 82 ? -19.372 -0.512 13.685 1.00 85.62 82 THR A CA 1
ATOM 660 C C . THR A 1 82 ? -19.751 -1.824 12.997 1.00 85.62 82 THR A C 1
ATOM 662 O O . THR A 1 82 ? -19.119 -2.845 13.245 1.00 85.62 82 THR A O 1
ATOM 665 N N . ILE A 1 83 ? -20.757 -1.822 12.119 1.00 86.75 83 ILE A N 1
ATOM 666 C CA . ILE A 1 83 ? -21.119 -3.010 11.334 1.00 86.75 83 ILE A CA 1
ATOM 667 C C . ILE A 1 83 ? -20.104 -3.259 10.207 1.00 86.75 83 ILE A C 1
ATOM 669 O O . ILE A 1 83 ? -19.734 -4.411 9.982 1.00 86.75 83 ILE A O 1
ATOM 673 N N . ALA A 1 84 ? -19.595 -2.212 9.553 1.00 87.81 84 ALA A N 1
ATOM 674 C CA . ALA A 1 84 ? -18.501 -2.338 8.587 1.00 87.81 84 ALA A CA 1
ATOM 675 C C . ALA A 1 84 ? -17.194 -2.829 9.248 1.00 87.81 84 ALA A C 1
ATOM 677 O O . ALA A 1 84 ? -16.616 -3.803 8.772 1.00 87.81 84 ALA A O 1
ATOM 678 N N . ASP A 1 85 ? -16.806 -2.253 10.393 1.00 90.69 85 ASP A N 1
ATOM 679 C CA . ASP A 1 85 ? -15.642 -2.673 11.194 1.00 90.69 85 ASP A CA 1
ATOM 680 C C . ASP A 1 85 ? -15.726 -4.179 11.560 1.00 90.69 85 ASP A C 1
ATOM 682 O O . ASP A 1 85 ? -14.725 -4.894 11.583 1.00 90.69 85 ASP A O 1
ATOM 686 N N . ILE A 1 86 ? -16.939 -4.696 11.809 1.00 92.44 86 ILE A N 1
ATOM 687 C CA . ILE A 1 86 ? -17.193 -6.123 12.081 1.00 92.44 86 ILE A CA 1
ATOM 688 C C . ILE A 1 86 ? -17.032 -6.994 10.824 1.00 92.44 86 ILE A C 1
ATOM 690 O O . ILE A 1 86 ? -16.582 -8.134 10.938 1.00 92.44 86 ILE A O 1
ATOM 694 N N . CYS A 1 87 ? -17.352 -6.487 9.631 1.00 94.12 87 CYS A N 1
ATOM 695 C CA . CYS A 1 87 ? -17.108 -7.207 8.375 1.00 94.12 87 CYS A CA 1
ATOM 696 C C . CYS A 1 87 ? -15.605 -7.337 8.103 1.00 94.12 87 CYS A C 1
ATOM 698 O O . CYS A 1 87 ? -15.125 -8.429 7.803 1.00 94.12 87 CYS A O 1
ATOM 700 N N . GLU A 1 88 ? -14.851 -6.251 8.289 1.00 93.81 88 GLU A N 1
ATOM 701 C CA . GLU A 1 88 ? -13.388 -6.250 8.183 1.00 93.81 88 GLU A CA 1
ATOM 702 C C . GLU A 1 88 ? -12.753 -7.213 9.200 1.00 93.81 88 GLU A C 1
ATOM 704 O O . GLU A 1 88 ? -11.902 -8.027 8.836 1.00 93.81 88 GLU A O 1
ATOM 709 N N . ALA A 1 89 ? -13.234 -7.218 10.449 1.00 93.88 89 ALA A N 1
ATOM 710 C CA . ALA A 1 89 ? -12.788 -8.165 11.472 1.00 93.88 89 ALA A CA 1
ATOM 711 C C . ALA A 1 89 ? -13.095 -9.636 11.117 1.00 93.88 89 ALA A C 1
ATOM 713 O O . ALA A 1 89 ? -12.284 -10.519 11.403 1.00 93.88 89 ALA A O 1
ATOM 714 N N . LEU A 1 90 ? -14.229 -9.920 10.463 1.00 94.75 90 LEU A N 1
ATOM 715 C CA . LEU A 1 90 ? -14.568 -11.266 9.978 1.00 94.75 90 LEU A CA 1
ATOM 716 C C . LEU A 1 90 ? -13.710 -11.690 8.774 1.00 94.75 90 LEU A C 1
ATOM 718 O O . LEU A 1 90 ? -13.335 -12.861 8.687 1.00 94.75 90 LEU A O 1
ATOM 722 N N . ILE A 1 91 ? -13.333 -10.764 7.887 1.00 94.94 91 ILE A N 1
ATOM 723 C CA . ILE A 1 91 ? -12.362 -11.017 6.808 1.00 94.94 91 ILE A CA 1
ATOM 724 C C . ILE A 1 91 ? -10.973 -11.308 7.403 1.00 94.94 91 ILE A C 1
ATOM 726 O O . ILE A 1 91 ? -10.332 -12.284 7.013 1.00 94.94 91 ILE A O 1
ATOM 730 N N . GLY A 1 92 ? -10.537 -10.538 8.406 1.00 94.12 92 GLY A N 1
ATOM 731 C CA . GLY A 1 92 ? -9.283 -10.781 9.131 1.00 94.12 92 GLY A CA 1
ATOM 732 C C . GLY A 1 92 ? -9.261 -12.134 9.854 1.00 94.12 92 GLY A C 1
ATOM 733 O O . GLY A 1 92 ? -8.304 -12.895 9.729 1.00 94.12 92 GLY A O 1
ATOM 734 N N . ALA A 1 93 ? -10.347 -12.503 10.537 1.00 93.94 93 ALA A N 1
ATOM 735 C CA . ALA A 1 93 ? -10.485 -13.827 11.149 1.00 93.94 93 ALA A CA 1
ATOM 736 C C . ALA A 1 93 ? -10.489 -14.965 10.107 1.00 93.94 93 ALA A C 1
ATOM 738 O O . ALA A 1 93 ? -9.965 -16.051 10.367 1.00 93.94 93 ALA A O 1
ATOM 739 N N . SER A 1 94 ? -11.039 -14.711 8.916 1.00 93.62 94 SER A N 1
ATOM 740 C CA . SER A 1 94 ? -11.039 -15.654 7.791 1.00 93.62 94 SER A CA 1
ATOM 741 C C . SER A 1 94 ? -9.632 -15.885 7.231 1.00 93.62 94 SER A C 1
ATOM 743 O O . SER A 1 94 ? -9.281 -17.032 6.961 1.00 93.62 94 SER A O 1
ATOM 745 N N . LEU A 1 95 ? -8.807 -14.834 7.131 1.00 92.94 95 LEU A N 1
ATOM 746 C CA . LEU A 1 95 ? -7.386 -14.920 6.761 1.00 92.94 95 LEU A CA 1
ATOM 747 C C . LEU A 1 95 ? -6.604 -15.808 7.736 1.00 92.94 95 LEU A C 1
ATOM 749 O O . LEU A 1 95 ? -5.990 -16.794 7.337 1.00 92.94 95 LEU A O 1
ATOM 753 N N . LEU A 1 96 ? -6.711 -15.517 9.034 1.00 91.56 96 LEU A N 1
ATOM 754 C CA . LEU A 1 96 ? -6.026 -16.271 10.092 1.00 91.56 96 LEU A CA 1
ATOM 755 C C . LEU A 1 96 ? -6.474 -17.744 10.172 1.00 91.56 96 LEU A C 1
ATOM 757 O O . LEU A 1 96 ? -5.758 -18.583 10.717 1.00 91.56 96 LEU A O 1
ATOM 761 N N . SER A 1 97 ? -7.638 -18.073 9.602 1.00 88.88 97 SER A N 1
ATOM 762 C CA . SER A 1 97 ? -8.187 -19.433 9.539 1.00 88.88 97 SER A CA 1
ATOM 763 C C . SER A 1 97 ? -7.752 -20.237 8.301 1.00 88.88 97 SER A C 1
ATOM 765 O O . SER A 1 97 ? -8.022 -21.435 8.248 1.00 88.88 97 SER A O 1
ATOM 767 N N . GLY A 1 98 ? -7.102 -19.628 7.297 1.00 77.38 98 GLY A N 1
ATOM 768 C CA . GLY A 1 98 ? -6.760 -20.290 6.024 1.00 77.38 98 GLY A CA 1
ATOM 769 C C . GLY A 1 98 ? -5.660 -21.361 6.107 1.00 77.38 98 GLY A C 1
ATOM 770 O O . GLY A 1 98 ? -5.572 -22.239 5.245 1.00 77.38 98 GLY A O 1
ATOM 771 N N . GLY A 1 99 ? -4.824 -21.323 7.150 1.00 80.19 99 GLY A N 1
ATOM 772 C CA . GLY A 1 99 ? -3.650 -22.196 7.274 1.00 80.19 99 GLY A CA 1
ATOM 773 C C . GLY A 1 99 ? -2.598 -21.938 6.184 1.00 80.19 99 GLY A C 1
ATOM 774 O O . GLY A 1 99 ? -2.701 -20.989 5.416 1.00 80.19 99 GLY A O 1
ATOM 775 N N . LYS A 1 100 ? -1.552 -22.772 6.094 1.00 75.31 100 LYS A N 1
ATOM 776 C CA . LYS A 1 100 ? -0.467 -22.537 5.115 1.00 75.31 100 LYS A CA 1
ATOM 777 C C . LYS A 1 100 ? -0.856 -22.840 3.662 1.00 75.31 100 LYS A C 1
ATOM 779 O O . LYS A 1 100 ? -0.424 -22.124 2.773 1.00 75.31 100 LYS A O 1
ATOM 784 N N . ALA A 1 101 ? -1.654 -23.882 3.422 1.00 71.31 101 ALA A N 1
ATOM 785 C CA . ALA A 1 101 ? -1.982 -24.342 2.066 1.00 71.31 101 ALA A CA 1
ATOM 786 C C . ALA A 1 101 ? -3.059 -23.497 1.355 1.00 71.31 101 ALA A C 1
ATOM 788 O O . ALA A 1 101 ? -3.084 -23.468 0.132 1.00 71.31 101 ALA A O 1
ATOM 789 N N . CYS A 1 102 ? -3.922 -22.816 2.117 1.00 78.56 102 CYS A N 1
ATOM 790 C CA . CYS A 1 102 ? -5.064 -22.036 1.622 1.00 78.56 102 CYS A CA 1
ATOM 791 C C . CYS A 1 102 ? -5.108 -20.633 2.259 1.00 78.56 102 CYS A C 1
ATOM 793 O O . CYS A 1 102 ? -6.190 -20.088 2.490 1.00 78.56 102 CYS A O 1
ATOM 795 N N . ARG A 1 103 ? -3.933 -20.065 2.589 1.00 83.75 103 ARG A N 1
ATOM 796 C CA . ARG A 1 103 ? -3.745 -18.847 3.412 1.00 83.75 103 ARG A CA 1
ATOM 797 C C . ARG A 1 103 ? -4.742 -17.743 3.086 1.00 83.75 103 ARG A C 1
ATOM 799 O O . ARG A 1 103 ? -5.446 -17.272 3.973 1.00 83.75 103 ARG A O 1
ATOM 806 N N . PHE A 1 104 ? -4.850 -17.386 1.810 1.00 93.31 104 PHE A N 1
ATOM 807 C CA . PHE A 1 104 ? -5.751 -16.331 1.366 1.00 93.31 104 PHE A CA 1
ATOM 808 C C . PHE A 1 104 ? -7.144 -16.817 0.942 1.00 93.31 104 PHE A C 1
ATOM 810 O O . PHE A 1 104 ? -8.063 -16.008 0.978 1.00 93.31 104 PHE A O 1
ATOM 817 N N . ASP A 1 105 ? -7.369 -18.091 0.600 1.00 93.62 105 ASP A N 1
ATOM 818 C CA . ASP A 1 105 ? -8.633 -18.551 -0.013 1.00 93.62 105 ASP A CA 1
ATOM 819 C C . ASP A 1 105 ? -9.864 -18.248 0.847 1.00 93.62 105 ASP A C 1
ATOM 821 O O . ASP A 1 105 ? -10.884 -17.770 0.353 1.00 93.62 105 ASP A O 1
ATOM 825 N N . THR A 1 106 ? -9.780 -18.499 2.155 1.00 92.62 106 THR A N 1
ATOM 826 C CA . THR A 1 106 ? -10.889 -18.239 3.085 1.00 92.62 106 THR A CA 1
ATOM 827 C C . THR A 1 106 ? -11.149 -16.735 3.236 1.00 92.62 106 THR A C 1
ATOM 829 O O . THR A 1 106 ? -12.304 -16.318 3.308 1.00 92.62 106 THR A O 1
ATOM 832 N N . ALA A 1 107 ? -10.100 -15.905 3.202 1.00 94.38 107 ALA A N 1
ATOM 833 C CA . ALA A 1 107 ? -10.229 -14.447 3.178 1.00 94.38 107 ALA A CA 1
ATOM 834 C C . ALA A 1 107 ? -10.799 -13.937 1.848 1.00 94.38 107 ALA A C 1
ATOM 836 O O . ALA A 1 107 ? -11.642 -13.045 1.857 1.00 94.38 107 ALA A O 1
ATOM 837 N N . VAL A 1 108 ? -10.394 -14.519 0.715 1.00 95.44 108 VAL A N 1
ATOM 838 C CA . VAL A 1 108 ? -10.927 -14.196 -0.614 1.00 95.44 108 VAL A CA 1
ATOM 839 C C . VAL A 1 108 ? -12.427 -14.483 -0.655 1.00 95.44 108 VAL A C 1
ATOM 841 O O . VAL A 1 108 ? -13.185 -13.572 -0.963 1.00 95.44 108 VAL A O 1
ATOM 844 N N . LYS A 1 109 ? -12.870 -15.674 -0.222 1.00 94.69 109 LYS A N 1
ATOM 845 C CA . LYS A 1 109 ? -14.301 -16.022 -0.087 1.00 94.69 109 LYS A CA 1
ATOM 846 C C . LYS A 1 109 ? -15.060 -15.024 0.787 1.00 94.69 109 LYS A C 1
ATOM 848 O O . LYS A 1 109 ? -16.163 -14.620 0.429 1.00 94.69 109 LYS A O 1
ATOM 853 N N . ALA A 1 110 ? -14.478 -14.619 1.919 1.00 94.94 110 ALA A N 1
ATOM 854 C CA . ALA A 1 110 ? -15.082 -13.618 2.792 1.00 94.94 110 ALA A CA 1
ATOM 855 C C . ALA A 1 110 ? -15.214 -12.257 2.085 1.00 94.94 110 ALA A C 1
ATOM 857 O O . ALA A 1 110 ? -16.294 -11.674 2.109 1.00 94.94 110 ALA A O 1
ATOM 858 N N . VAL A 1 111 ? -14.168 -11.779 1.400 1.00 96.56 111 VAL A N 1
ATOM 859 C CA . VAL A 1 111 ? -14.213 -10.536 0.609 1.00 96.56 111 VAL A CA 1
ATOM 860 C C . VAL A 1 111 ? -15.299 -10.614 -0.464 1.00 96.56 111 VAL A C 1
ATOM 862 O O . VAL A 1 111 ? -16.126 -9.711 -0.509 1.00 96.56 111 VAL A O 1
ATOM 865 N N . THR A 1 112 ? -15.378 -11.698 -1.242 1.00 96.19 112 THR A N 1
ATOM 866 C CA . THR A 1 112 ? -16.425 -11.912 -2.259 1.00 96.19 112 THR A CA 1
ATOM 867 C C . THR A 1 112 ? -17.827 -11.791 -1.656 1.00 96.19 112 THR A C 1
ATOM 869 O O . THR A 1 112 ? -18.675 -11.063 -2.171 1.00 96.19 112 THR A O 1
ATOM 872 N N . VAL A 1 113 ? -18.060 -12.454 -0.517 1.00 95.56 113 VAL A N 1
ATOM 873 C CA . VAL A 1 113 ? -19.350 -12.448 0.195 1.00 95.56 113 VAL A CA 1
ATOM 874 C C . VAL A 1 113 ? -19.695 -11.080 0.789 1.00 95.56 113 VAL A C 1
ATOM 876 O O . VAL A 1 113 ? -20.873 -10.738 0.831 1.00 95.56 113 VAL A O 1
ATOM 879 N N . PHE A 1 114 ? -18.709 -10.305 1.255 1.00 95.44 114 PHE A N 1
ATOM 880 C CA . PHE A 1 114 ? -18.929 -8.994 1.880 1.00 95.44 114 PHE A CA 1
ATOM 881 C C . PHE A 1 114 ? -19.044 -7.838 0.884 1.00 95.44 114 PHE A C 1
ATOM 883 O O . PHE A 1 114 ? -19.842 -6.923 1.097 1.00 95.44 114 PHE A O 1
ATOM 890 N N . VAL A 1 115 ? -18.252 -7.881 -0.186 1.00 94.88 115 VAL A N 1
ATOM 891 C CA . VAL A 1 115 ? -18.206 -6.860 -1.236 1.00 94.88 115 VAL A CA 1
ATOM 892 C C . VAL A 1 115 ? -19.379 -6.993 -2.205 1.00 94.88 115 VAL A C 1
ATOM 894 O O . VAL A 1 115 ? -19.874 -5.963 -2.654 1.00 94.88 115 VAL A O 1
ATOM 897 N N . ASP A 1 116 ? -19.819 -8.224 -2.504 1.00 94.00 116 ASP A N 1
ATOM 898 C CA . ASP A 1 116 ? -21.001 -8.539 -3.323 1.00 94.00 116 ASP A CA 1
ATOM 899 C C . ASP A 1 116 ? -21.116 -7.681 -4.598 1.00 94.00 116 ASP A C 1
ATOM 901 O O . ASP A 1 116 ? -22.048 -6.902 -4.791 1.00 94.00 116 ASP A O 1
ATOM 905 N N . SER A 1 117 ? -20.107 -7.777 -5.465 1.00 93.75 117 SER A N 1
ATOM 906 C CA . SER A 1 117 ? -20.013 -6.951 -6.668 1.00 93.75 117 SER A CA 1
ATOM 907 C C . SER A 1 117 ? -19.456 -7.738 -7.839 1.00 93.75 117 SER A C 1
ATOM 909 O O . SER A 1 117 ? -18.580 -8.581 -7.677 1.00 93.75 117 SER A O 1
ATOM 911 N N . ASP A 1 118 ? -19.877 -7.385 -9.050 1.00 91.19 118 ASP A N 1
ATOM 912 C CA . ASP A 1 118 ? -19.377 -8.005 -10.277 1.00 91.19 118 ASP A CA 1
ATOM 913 C C . ASP A 1 118 ? -17.865 -7.838 -10.473 1.00 91.19 118 ASP A C 1
ATOM 915 O O . ASP A 1 118 ? -17.246 -8.667 -11.130 1.00 91.19 118 ASP A O 1
ATOM 919 N N . ASN A 1 119 ? -17.260 -6.833 -9.834 1.00 91.50 119 ASN A N 1
ATOM 920 C CA . ASN A 1 119 ? -15.816 -6.595 -9.835 1.00 91.50 119 ASN A CA 1
ATOM 921 C C . ASN A 1 119 ? -15.022 -7.506 -8.872 1.00 91.50 119 ASN A C 1
ATOM 923 O O . ASN A 1 119 ? -13.795 -7.410 -8.826 1.00 91.50 119 ASN A O 1
ATOM 927 N N . HIS A 1 120 ? -15.687 -8.340 -8.062 1.00 94.44 120 HIS A N 1
ATOM 928 C CA . HIS A 1 120 ? -15.054 -9.302 -7.152 1.00 94.44 120 HIS A CA 1
ATOM 929 C C . HIS A 1 120 ? -15.955 -10.536 -6.970 1.00 94.44 120 HIS A C 1
ATOM 931 O O . HIS A 1 120 ? -16.883 -10.536 -6.165 1.00 94.44 120 HIS A O 1
ATOM 937 N N . ARG A 1 121 ? -15.705 -11.577 -7.779 1.00 91.94 121 ARG A N 1
ATOM 938 C CA . ARG A 1 121 ? -16.534 -12.801 -7.884 1.00 91.94 121 ARG A CA 1
ATOM 939 C C . ARG A 1 121 ? -15.757 -14.116 -7.675 1.00 91.94 121 ARG A C 1
ATOM 941 O O . ARG A 1 121 ? -16.304 -15.190 -7.909 1.00 91.94 121 ARG A O 1
ATOM 948 N N . VAL A 1 122 ? -14.491 -14.045 -7.264 1.00 93.31 122 VAL A N 1
ATOM 949 C CA . VAL A 1 122 ? -13.589 -15.207 -7.119 1.00 93.31 122 VAL A CA 1
ATOM 950 C C . VAL A 1 122 ? -13.896 -16.066 -5.887 1.00 93.31 122 VAL A C 1
ATOM 952 O O . VAL A 1 122 ? -14.446 -15.580 -4.898 1.00 93.31 122 VAL A O 1
ATOM 955 N N . SER A 1 123 ? -13.500 -17.342 -5.915 1.00 90.81 123 SER A N 1
ATOM 956 C CA . SER A 1 123 ? -13.649 -18.276 -4.788 1.00 90.81 123 SER A CA 1
ATOM 957 C C . SER A 1 123 ? -12.355 -18.595 -4.042 1.00 90.81 123 SER A C 1
ATOM 959 O O . SER A 1 123 ? -12.412 -19.261 -3.016 1.00 90.81 123 SER A O 1
ATOM 961 N N . ASP A 1 124 ? -11.196 -18.168 -4.525 1.00 92.81 124 ASP A N 1
ATOM 962 C CA . ASP A 1 124 ? -9.879 -18.600 -4.048 1.00 92.81 124 ASP A CA 1
ATOM 963 C C . ASP A 1 124 ? -8.798 -17.698 -4.654 1.00 92.81 124 ASP A C 1
ATOM 965 O O . ASP A 1 124 ? -9.089 -16.838 -5.489 1.00 92.81 124 ASP A O 1
ATOM 969 N N . TRP A 1 125 ? -7.555 -17.861 -4.207 1.00 92.88 125 TRP A N 1
ATOM 970 C CA . TRP A 1 125 ? -6.432 -17.059 -4.686 1.00 92.88 125 TRP A CA 1
ATOM 971 C C . TRP A 1 125 ? -6.105 -17.308 -6.163 1.00 92.88 125 TRP A C 1
ATOM 973 O O . TRP A 1 125 ? -5.880 -16.362 -6.918 1.00 92.88 125 TRP A O 1
ATOM 983 N N . ASN A 1 126 ? -6.105 -18.572 -6.590 1.00 92.12 126 ASN A N 1
ATOM 984 C CA . ASN A 1 126 ? -5.680 -18.946 -7.939 1.00 92.12 126 ASN A CA 1
ATOM 985 C C . ASN A 1 126 ? -6.633 -18.406 -9.015 1.00 92.12 126 ASN A C 1
ATOM 987 O O . ASN A 1 126 ? -6.170 -17.995 -10.075 1.00 92.12 126 ASN A O 1
ATOM 991 N N . SER A 1 127 ? -7.928 -18.285 -8.706 1.00 93.62 127 SER A N 1
ATOM 992 C CA . SER A 1 127 ? -8.931 -17.648 -9.571 1.00 93.62 127 SER A CA 1
ATOM 993 C C . SER A 1 127 ? -8.571 -16.220 -10.031 1.00 93.62 127 SER A C 1
ATOM 995 O O . SER A 1 127 ? -9.122 -15.755 -11.026 1.00 93.62 127 SER A O 1
ATOM 997 N N . TYR A 1 128 ? -7.669 -15.489 -9.354 1.00 93.88 128 TYR A N 1
ATOM 998 C CA . TYR A 1 128 ? -7.199 -14.183 -9.851 1.00 93.88 128 TYR A CA 1
ATOM 999 C C . TYR A 1 128 ? -6.341 -14.291 -11.120 1.00 93.88 128 TYR A C 1
ATOM 1001 O O . TYR A 1 128 ? -6.350 -13.368 -11.932 1.00 93.88 128 TYR A O 1
ATOM 1009 N N . ILE A 1 129 ? -5.629 -15.408 -11.300 1.00 91.62 129 ILE A N 1
ATOM 1010 C CA . ILE A 1 129 ? -4.814 -15.686 -12.489 1.00 91.62 129 ILE A CA 1
ATOM 1011 C C . ILE A 1 129 ? -5.736 -15.866 -13.700 1.00 91.62 129 ILE A C 1
ATOM 1013 O O . ILE A 1 129 ? -5.520 -15.240 -14.733 1.00 91.62 129 ILE A O 1
ATOM 1017 N N . ASP A 1 130 ? -6.811 -16.645 -13.543 1.00 92.12 130 ASP A N 1
ATOM 1018 C CA . ASP A 1 130 ? -7.798 -16.909 -14.601 1.00 92.12 130 ASP A CA 1
ATOM 1019 C C . ASP A 1 130 ? -8.561 -15.646 -15.049 1.00 92.12 130 ASP A C 1
ATOM 1021 O O . ASP A 1 130 ? -9.082 -15.591 -16.164 1.00 92.12 130 ASP A O 1
ATOM 1025 N N . LEU A 1 131 ? -8.617 -14.612 -14.199 1.00 91.25 131 LEU A N 1
ATOM 1026 C CA . LEU A 1 131 ? -9.174 -13.301 -14.544 1.00 91.25 131 LEU A CA 1
ATOM 1027 C C . LEU A 1 131 ? -8.195 -12.403 -15.316 1.00 91.25 131 LEU A C 1
ATOM 1029 O O . LEU A 1 131 ? -8.645 -11.464 -15.972 1.00 91.25 131 LEU A O 1
ATOM 1033 N N . TYR A 1 132 ? -6.882 -12.648 -15.241 1.00 92.69 132 TYR A N 1
ATOM 1034 C CA . TYR A 1 132 ? -5.874 -11.762 -15.818 1.00 92.69 132 TYR A CA 1
ATOM 1035 C C . TYR A 1 132 ? -5.466 -12.175 -17.234 1.00 92.69 132 TYR A C 1
ATOM 1037 O O . TYR A 1 132 ? -4.611 -13.035 -17.451 1.00 92.69 132 TYR A O 1
ATOM 1045 N N . SER A 1 133 ? -6.031 -11.490 -18.227 1.00 90.88 133 SER A N 1
ATOM 1046 C CA . SER A 1 133 ? -5.535 -11.592 -19.602 1.00 90.88 133 SER A CA 1
ATOM 1047 C C . SER A 1 133 ? -4.227 -10.807 -19.769 1.00 90.88 133 SER A C 1
ATOM 1049 O O . SER A 1 133 ? -4.169 -9.605 -19.511 1.00 90.88 133 SER A O 1
ATOM 1051 N N . LEU A 1 134 ? -3.166 -11.495 -20.208 1.00 90.50 134 LEU A N 1
ATOM 1052 C CA . LEU A 1 134 ? -1.853 -10.894 -20.464 1.00 90.50 134 LEU A CA 1
ATOM 1053 C C . LEU A 1 134 ? -1.964 -9.794 -21.541 1.00 90.50 134 LEU A C 1
ATOM 1055 O O . LEU A 1 134 ? -2.264 -10.110 -22.698 1.00 90.50 134 LEU A O 1
ATOM 1059 N N . PRO A 1 135 ? -1.704 -8.516 -21.210 1.00 90.62 135 PRO A N 1
ATOM 1060 C CA . PRO A 1 135 ? -1.911 -7.417 -22.143 1.00 90.62 135 PRO A CA 1
ATOM 1061 C C . PRO A 1 135 ? -0.833 -7.398 -23.233 1.00 90.62 135 PRO A C 1
ATOM 1063 O O . PRO A 1 135 ? 0.316 -7.799 -23.026 1.00 90.62 135 PRO A O 1
ATOM 1066 N N . SER A 1 136 ? -1.182 -6.870 -24.408 1.00 90.44 136 SER A N 1
ATOM 1067 C CA . SER A 1 136 ? -0.311 -6.876 -25.594 1.00 90.44 136 SER A CA 1
ATOM 1068 C C . SER A 1 136 ? 1.070 -6.254 -25.336 1.00 90.44 136 SER A C 1
ATOM 1070 O O . SER A 1 136 ? 2.085 -6.795 -25.778 1.00 90.44 136 SER A O 1
ATOM 1072 N N . TYR A 1 137 ? 1.141 -5.172 -24.551 1.00 91.44 137 TYR A N 1
ATOM 1073 C CA . TYR A 1 137 ? 2.404 -4.512 -24.204 1.00 91.44 137 TYR A CA 1
ATOM 1074 C C . TYR A 1 137 ? 3.359 -5.393 -23.386 1.00 91.44 137 TYR A C 1
ATOM 1076 O O . TYR A 1 137 ? 4.551 -5.094 -23.362 1.00 91.44 137 TYR A O 1
ATOM 1084 N N . GLN A 1 138 ? 2.870 -6.435 -22.707 1.00 93.06 138 GLN A N 1
ATOM 1085 C CA . GLN A 1 138 ? 3.671 -7.319 -21.859 1.00 93.06 138 GLN A CA 1
ATOM 1086 C C . GLN A 1 138 ? 4.293 -8.472 -22.658 1.00 93.06 138 GLN A C 1
ATOM 1088 O O . GLN A 1 138 ? 5.447 -8.820 -22.417 1.00 93.06 138 GLN A O 1
ATOM 1093 N N . ILE A 1 139 ? 3.551 -9.024 -23.626 1.00 92.56 139 ILE A N 1
ATOM 1094 C CA . ILE A 1 139 ? 3.947 -10.207 -24.415 1.00 92.56 139 ILE A CA 1
ATOM 1095 C C . ILE A 1 139 ? 4.738 -9.887 -25.694 1.00 92.56 139 ILE A C 1
ATOM 1097 O O . ILE A 1 139 ? 5.374 -10.775 -26.261 1.00 92.56 139 ILE A O 1
ATOM 1101 N N . VAL A 1 140 ? 4.704 -8.639 -26.176 1.00 93.38 140 VAL A N 1
ATOM 1102 C CA . VAL A 1 140 ? 5.528 -8.195 -27.316 1.00 93.38 140 VAL A CA 1
ATOM 1103 C C . VAL A 1 140 ? 7.018 -8.351 -26.984 1.00 93.38 140 VAL A C 1
ATOM 1105 O O . VAL A 1 140 ? 7.431 -8.223 -25.835 1.00 93.38 140 VAL A O 1
ATOM 1108 N N . GLN A 1 141 ? 7.855 -8.610 -27.993 1.00 92.88 141 GLN A N 1
ATOM 1109 C CA . GLN A 1 141 ? 9.297 -8.760 -27.791 1.00 92.88 141 GLN A CA 1
ATOM 1110 C C . GLN A 1 141 ? 9.911 -7.518 -27.114 1.00 92.88 141 GLN A C 1
ATOM 1112 O O . GLN A 1 141 ? 9.602 -6.368 -27.452 1.00 92.88 141 GLN A O 1
ATOM 1117 N N . ALA A 1 142 ? 10.785 -7.760 -26.137 1.00 93.88 142 ALA A N 1
ATOM 1118 C CA . ALA A 1 142 ? 11.507 -6.709 -25.434 1.00 93.88 142 ALA A CA 1
ATOM 1119 C C . ALA A 1 142 ? 12.675 -6.165 -26.275 1.00 93.88 142 ALA A C 1
ATOM 1121 O O . ALA A 1 142 ? 13.385 -6.933 -26.929 1.00 93.88 142 ALA A O 1
ATOM 1122 N N . ASP A 1 143 ? 12.893 -4.849 -26.236 1.00 93.50 143 ASP A N 1
ATOM 1123 C CA . ASP A 1 143 ? 14.066 -4.224 -26.859 1.00 93.50 143 ASP A CA 1
ATOM 1124 C C . ASP A 1 143 ? 15.352 -4.438 -26.032 1.00 93.50 143 ASP A C 1
ATOM 1126 O O . ASP A 1 143 ? 15.322 -4.902 -24.888 1.00 93.50 143 ASP A O 1
ATOM 1130 N N . ALA A 1 144 ? 16.508 -4.099 -26.610 1.00 94.88 144 ALA A N 1
ATOM 1131 C CA . ALA A 1 144 ? 17.806 -4.300 -25.966 1.00 94.88 144 ALA A CA 1
ATOM 1132 C C . ALA A 1 144 ? 17.955 -3.547 -24.628 1.00 94.88 144 ALA A C 1
ATOM 1134 O O . ALA A 1 144 ? 18.553 -4.086 -23.700 1.00 94.88 144 ALA A O 1
ATOM 1135 N N . GLY A 1 145 ? 17.389 -2.343 -24.496 1.00 93.50 145 GLY A N 1
ATOM 1136 C CA . GLY A 1 145 ? 17.420 -1.553 -23.261 1.00 93.50 145 GLY A CA 1
ATOM 1137 C C . GLY A 1 145 ? 16.396 -2.015 -22.220 1.00 93.50 145 GLY A C 1
ATOM 1138 O O . GLY A 1 145 ? 16.588 -1.810 -21.023 1.00 93.50 145 GLY A O 1
ATOM 1139 N N . GLN A 1 146 ? 15.303 -2.654 -22.633 1.00 95.56 146 GLN A N 1
ATOM 1140 C CA . GLN A 1 146 ? 14.369 -3.349 -21.738 1.00 95.56 146 GLN A CA 1
ATOM 1141 C C . GLN A 1 146 ? 14.994 -4.638 -21.185 1.00 95.56 146 GLN A C 1
ATOM 1143 O O . GLN A 1 146 ? 14.934 -4.885 -19.982 1.00 95.56 146 GLN A O 1
ATOM 1148 N N . LEU A 1 147 ? 15.653 -5.421 -22.045 1.00 97.00 147 LEU A N 1
ATOM 1149 C CA . LEU A 1 147 ? 16.407 -6.619 -21.660 1.00 97.00 147 LEU A CA 1
ATOM 1150 C C . LEU A 1 147 ? 17.596 -6.289 -20.749 1.00 97.00 147 LEU A C 1
ATOM 1152 O O . LEU A 1 147 ? 17.877 -7.041 -19.818 1.00 97.00 147 LEU A O 1
ATOM 1156 N N . ASP A 1 148 ? 18.290 -5.180 -21.000 1.00 97.19 148 ASP A N 1
ATOM 1157 C CA . ASP A 1 148 ? 19.387 -4.721 -20.150 1.00 97.19 148 ASP A CA 1
ATOM 1158 C C . ASP A 1 148 ? 18.891 -4.227 -18.781 1.00 97.19 148 ASP A C 1
ATOM 1160 O O . ASP A 1 148 ? 19.415 -4.663 -17.758 1.00 97.19 148 ASP A O 1
ATOM 1164 N N . LEU A 1 149 ? 17.804 -3.440 -18.734 1.00 96.88 149 LEU A N 1
ATOM 1165 C CA . LEU A 1 149 ? 17.153 -3.058 -17.472 1.00 96.88 149 LEU A CA 1
ATOM 1166 C C . LEU A 1 149 ? 16.785 -4.292 -16.630 1.00 96.88 149 LEU A C 1
ATOM 1168 O O . LEU A 1 149 ? 17.097 -4.333 -15.442 1.00 96.88 149 LEU A O 1
ATOM 1172 N N . ALA A 1 150 ? 16.174 -5.314 -17.237 1.00 97.62 150 ALA A N 1
ATOM 1173 C CA . ALA A 1 150 ? 15.810 -6.545 -16.533 1.00 97.62 150 ALA A CA 1
ATOM 1174 C C . ALA A 1 150 ? 17.025 -7.294 -15.961 1.00 97.62 150 ALA A C 1
ATOM 1176 O O . ALA A 1 150 ? 16.943 -7.821 -14.853 1.00 97.62 150 ALA A O 1
ATOM 1177 N N . LYS A 1 151 ? 18.171 -7.284 -16.654 1.00 97.94 151 LYS A N 1
ATOM 1178 C CA . LYS A 1 151 ? 19.430 -7.843 -16.133 1.00 97.94 151 LYS A CA 1
ATOM 1179 C C . LYS A 1 151 ? 20.007 -7.000 -14.999 1.00 97.94 151 LYS A C 1
ATOM 1181 O O . LYS A 1 151 ? 20.412 -7.560 -13.986 1.00 97.94 151 LYS A O 1
ATOM 1186 N N . GLN A 1 152 ? 20.043 -5.674 -15.141 1.00 97.88 152 GLN A N 1
ATOM 1187 C CA . GLN A 1 152 ? 20.579 -4.782 -14.108 1.00 97.88 152 GLN A CA 1
ATOM 1188 C C . GLN A 1 152 ? 19.767 -4.870 -12.808 1.00 97.88 152 GLN A C 1
ATOM 1190 O O . GLN A 1 152 ? 20.348 -5.026 -11.735 1.00 97.88 152 GLN A O 1
ATOM 1195 N N . ILE A 1 153 ? 18.433 -4.845 -12.900 1.00 98.06 153 ILE A N 1
ATOM 1196 C CA . ILE A 1 153 ? 17.544 -4.993 -11.741 1.00 98.06 153 ILE A CA 1
ATOM 1197 C C . ILE A 1 153 ? 17.592 -6.424 -11.184 1.00 98.06 153 ILE A C 1
ATOM 1199 O O . ILE A 1 153 ? 17.720 -6.585 -9.972 1.00 98.06 153 ILE A O 1
ATOM 1203 N N . GLY A 1 154 ? 17.585 -7.461 -12.030 1.00 97.12 154 GLY A N 1
ATOM 1204 C CA . GLY A 1 154 ? 17.649 -8.858 -11.581 1.00 97.12 154 GLY A CA 1
ATOM 1205 C C . GLY A 1 154 ? 18.953 -9.224 -10.870 1.00 97.12 154 GLY A C 1
ATOM 1206 O O . GLY A 1 154 ? 18.922 -9.872 -9.827 1.00 97.12 154 GLY A O 1
ATOM 1207 N N . ASN A 1 155 ? 20.092 -8.704 -11.335 1.00 97.06 155 ASN A N 1
ATOM 1208 C CA . ASN A 1 155 ? 21.378 -8.835 -10.640 1.00 97.06 155 ASN A CA 1
ATOM 1209 C C . ASN A 1 155 ? 21.416 -8.088 -9.292 1.00 97.06 155 ASN A C 1
ATOM 1211 O O . ASN A 1 155 ? 22.232 -8.420 -8.435 1.00 97.06 155 ASN A O 1
ATOM 1215 N N . ARG A 1 156 ? 20.573 -7.062 -9.108 1.00 96.12 156 ARG A N 1
ATOM 1216 C CA . ARG A 1 156 ? 20.579 -6.174 -7.932 1.00 96.12 156 ARG A CA 1
ATOM 1217 C C . ARG A 1 156 ? 19.557 -6.571 -6.862 1.00 96.12 156 ARG A C 1
ATOM 1219 O O . ARG A 1 156 ? 19.841 -6.415 -5.678 1.00 96.12 156 ARG A O 1
ATOM 1226 N N . LEU A 1 157 ? 18.395 -7.082 -7.273 1.00 96.69 157 LEU A N 1
ATOM 1227 C CA . LEU A 1 157 ? 17.286 -7.483 -6.395 1.00 96.69 157 LEU A CA 1
ATOM 1228 C C . LEU A 1 157 ? 17.013 -9.001 -6.388 1.00 96.69 157 LEU A C 1
ATOM 1230 O O . LEU A 1 157 ? 16.147 -9.479 -5.661 1.00 96.69 157 LEU A O 1
ATOM 1234 N N . GLY A 1 158 ? 17.729 -9.782 -7.202 1.00 95.31 158 GLY A N 1
ATOM 1235 C CA . GLY A 1 158 ? 17.609 -11.242 -7.298 1.00 95.31 158 GLY A CA 1
ATOM 1236 C C . GLY A 1 158 ? 16.417 -11.754 -8.121 1.00 95.31 158 GLY A C 1
ATOM 1237 O O . GLY A 1 158 ? 16.465 -12.886 -8.604 1.00 95.31 158 GLY A O 1
ATOM 1238 N N . TYR A 1 159 ? 15.371 -10.947 -8.326 1.00 97.81 159 TYR A N 1
ATOM 1239 C CA . TYR A 1 159 ? 14.197 -11.334 -9.115 1.00 97.81 159 TYR A CA 1
ATOM 1240 C C . TYR A 1 159 ? 14.440 -11.185 -10.626 1.00 97.81 159 TYR A C 1
ATOM 1242 O O . TYR A 1 159 ? 14.752 -10.099 -11.113 1.00 97.81 159 TYR A O 1
ATOM 1250 N N . HIS A 1 160 ? 14.265 -12.269 -11.382 1.00 97.56 160 HIS A N 1
ATOM 1251 C CA . HIS A 1 160 ? 14.523 -12.315 -12.823 1.00 97.56 160 HIS A CA 1
ATOM 1252 C C . HIS A 1 160 ? 13.204 -12.316 -13.607 1.00 97.56 160 HIS A C 1
ATOM 1254 O O . HIS A 1 160 ? 12.478 -13.304 -13.588 1.00 97.56 160 HIS A O 1
ATOM 1260 N N . PHE A 1 161 ? 12.912 -11.213 -14.303 1.00 97.69 161 PHE A N 1
ATOM 1261 C CA . PHE A 1 161 ? 11.644 -11.023 -15.016 1.00 97.69 161 PHE A CA 1
ATOM 1262 C C . PHE A 1 161 ? 11.487 -11.929 -16.240 1.00 97.69 161 PHE A C 1
ATOM 1264 O O . PHE A 1 161 ? 12.333 -11.929 -17.138 1.00 97.69 161 PHE A O 1
ATOM 1271 N N . THR A 1 162 ? 10.330 -12.583 -16.324 1.00 97.25 162 THR A N 1
ATOM 1272 C CA . THR A 1 162 ? 9.833 -13.266 -17.526 1.00 97.25 162 THR A CA 1
ATOM 1273 C C . THR A 1 162 ? 9.430 -12.252 -18.602 1.00 97.25 162 THR A C 1
ATOM 1275 O O . THR A 1 162 ? 9.681 -12.464 -19.789 1.00 97.25 162 THR A O 1
ATOM 1278 N N . TYR A 1 163 ? 8.868 -11.111 -18.190 1.00 96.88 163 TYR A N 1
ATOM 1279 C CA . TYR A 1 163 ? 8.379 -10.044 -19.059 1.00 96.88 163 TYR A CA 1
ATOM 1280 C C . TYR A 1 163 ? 9.116 -8.710 -18.802 1.00 96.88 163 TYR A C 1
ATOM 1282 O O . TYR A 1 163 ? 8.600 -7.830 -18.110 1.00 96.88 163 TYR A O 1
ATOM 1290 N N . PRO A 1 164 ? 10.296 -8.467 -19.412 1.00 97.12 164 PRO A N 1
ATOM 1291 C CA . PRO A 1 164 ? 11.059 -7.216 -19.252 1.00 97.12 164 PRO A CA 1
ATOM 1292 C C . PRO A 1 164 ? 10.277 -5.921 -19.548 1.00 97.12 164 PRO A C 1
ATOM 1294 O O . PRO A 1 164 ? 10.621 -4.848 -19.049 1.00 97.12 164 PRO A O 1
ATOM 1297 N N . ARG A 1 165 ? 9.206 -6.005 -20.348 1.00 96.69 165 ARG A N 1
ATOM 1298 C CA . ARG A 1 165 ? 8.301 -4.886 -20.661 1.00 96.69 165 ARG A CA 1
ATOM 1299 C C . ARG A 1 165 ? 7.401 -4.489 -19.488 1.00 96.69 165 ARG A C 1
ATOM 1301 O O . ARG A 1 165 ? 7.085 -3.310 -19.348 1.00 96.69 165 ARG A O 1
ATOM 1308 N N . LEU A 1 166 ? 7.051 -5.437 -18.618 1.00 97.00 166 LEU A N 1
ATOM 1309 C CA . LEU A 1 166 ? 6.317 -5.179 -17.379 1.00 97.00 166 LEU A CA 1
ATOM 1310 C C . LEU A 1 166 ? 7.190 -4.396 -16.385 1.00 97.00 166 LEU A C 1
ATOM 1312 O O . LEU A 1 166 ? 6.761 -3.367 -15.869 1.00 97.00 166 LEU A O 1
ATOM 1316 N N . LEU A 1 167 ? 8.459 -4.793 -16.227 1.00 97.81 167 LEU A N 1
ATOM 1317 C CA . LEU A 1 167 ? 9.447 -4.009 -15.477 1.00 97.81 167 LEU A CA 1
ATOM 1318 C C . LEU A 1 167 ? 9.642 -2.608 -16.083 1.00 97.81 167 LEU A C 1
ATOM 1320 O O . LEU A 1 167 ? 9.647 -1.618 -15.355 1.00 97.81 167 LEU A O 1
ATOM 1324 N N . ARG A 1 168 ? 9.755 -2.486 -17.414 1.00 96.69 168 ARG A N 1
ATOM 1325 C CA . ARG A 1 168 ? 9.861 -1.170 -18.072 1.00 96.69 168 ARG A CA 1
ATOM 1326 C C . ARG A 1 168 ? 8.643 -0.280 -17.783 1.00 96.69 168 ARG A C 1
ATOM 1328 O O . ARG A 1 168 ? 8.828 0.923 -17.623 1.00 96.69 168 ARG A O 1
ATOM 1335 N N . SER A 1 169 ? 7.440 -0.848 -17.674 1.00 96.06 169 SER A N 1
ATOM 1336 C CA . SER A 1 169 ? 6.220 -0.117 -17.301 1.00 96.06 169 SER A CA 1
ATOM 1337 C C . SER A 1 169 ? 6.297 0.447 -15.876 1.00 96.06 169 SER A C 1
ATOM 1339 O O . SER A 1 169 ? 6.109 1.649 -15.695 1.00 96.06 169 SER A O 1
ATOM 1341 N N . ALA A 1 170 ? 6.699 -0.367 -14.891 1.00 97.62 170 ALA A N 1
ATOM 1342 C CA . ALA A 1 170 ? 6.930 0.089 -13.513 1.00 97.62 170 ALA A CA 1
ATOM 1343 C C . ALA A 1 170 ? 7.989 1.205 -13.405 1.00 97.62 170 ALA A C 1
ATOM 1345 O O . ALA A 1 170 ? 7.927 2.033 -12.505 1.00 97.62 170 ALA A O 1
ATOM 1346 N N . PHE A 1 171 ? 8.930 1.270 -14.352 1.00 97.12 171 PHE A N 1
ATOM 1347 C CA . PHE A 1 171 ? 9.987 2.285 -14.420 1.00 97.12 171 PHE A CA 1
ATOM 1348 C C . PHE A 1 171 ? 9.681 3.416 -15.425 1.00 97.12 171 PHE A C 1
ATOM 1350 O O . PHE A 1 171 ? 10.596 4.113 -15.865 1.00 97.12 171 PHE A O 1
ATOM 1357 N N . THR A 1 172 ? 8.412 3.632 -15.794 1.00 96.06 172 THR A N 1
ATOM 1358 C CA . THR A 1 172 ? 7.986 4.719 -16.697 1.00 96.06 172 THR A CA 1
ATOM 1359 C C . THR A 1 172 ? 7.012 5.667 -15.992 1.00 96.06 172 THR A C 1
ATOM 1361 O O . THR A 1 172 ? 5.880 5.299 -15.684 1.00 96.06 172 THR A O 1
ATOM 1364 N N . HIS A 1 173 ? 7.439 6.908 -15.742 1.00 95.69 173 HIS A N 1
ATOM 1365 C CA . HIS A 1 173 ? 6.614 7.956 -15.130 1.00 95.69 173 HIS A CA 1
ATOM 1366 C C . HIS A 1 173 ? 5.622 8.559 -16.137 1.00 95.69 173 HIS A C 1
ATOM 1368 O O . HIS A 1 173 ? 5.930 8.688 -17.321 1.00 95.69 173 HIS A O 1
ATOM 1374 N N . ALA A 1 174 ? 4.460 9.016 -15.660 1.00 92.00 174 ALA A N 1
ATOM 1375 C CA . ALA A 1 174 ? 3.372 9.552 -16.488 1.00 92.00 174 ALA A CA 1
ATOM 1376 C C . ALA A 1 174 ? 3.739 10.779 -17.353 1.00 92.00 174 ALA A C 1
ATOM 1378 O O . ALA A 1 174 ? 3.060 11.063 -18.336 1.00 92.00 174 ALA A O 1
ATOM 1379 N N . SER A 1 175 ? 4.819 11.505 -17.030 1.00 91.06 175 SER A N 1
ATOM 1380 C CA . SER A 1 175 ? 5.325 12.597 -17.884 1.00 91.06 175 SER A CA 1
ATOM 1381 C C . SER A 1 175 ? 6.170 12.135 -19.075 1.00 91.06 175 SER A C 1
ATOM 1383 O O . SER A 1 175 ? 6.506 12.959 -19.923 1.00 91.06 175 SER A O 1
ATOM 1385 N N . TYR A 1 176 ? 6.549 10.857 -19.158 1.00 91.94 176 TYR A N 1
ATOM 1386 C CA . TYR A 1 176 ? 7.292 10.338 -20.302 1.00 91.94 176 TYR A CA 1
ATOM 1387 C C . TYR A 1 176 ? 6.350 10.162 -21.513 1.00 91.94 176 TYR A C 1
ATOM 1389 O O . TYR A 1 176 ? 5.314 9.510 -21.369 1.00 91.94 176 TYR A O 1
ATOM 1397 N N . PRO A 1 177 ? 6.655 10.717 -22.705 1.00 84.88 177 PRO A N 1
ATOM 1398 C CA . PRO A 1 177 ? 5.708 10.720 -23.820 1.00 84.88 177 PRO A CA 1
ATOM 1399 C C . PRO A 1 177 ? 5.271 9.318 -24.272 1.00 84.88 177 PRO A C 1
ATOM 1401 O O . PRO A 1 177 ? 6.098 8.472 -24.613 1.00 84.88 177 PRO A O 1
ATOM 1404 N N . SER A 1 178 ? 3.958 9.104 -24.398 1.00 79.69 178 SER A N 1
ATOM 1405 C CA . SER A 1 178 ? 3.373 7.878 -24.971 1.00 79.69 178 SER A CA 1
ATOM 1406 C C . SER A 1 178 ? 3.745 7.656 -26.443 1.00 79.69 178 SER A C 1
ATOM 1408 O O . SER A 1 178 ? 3.740 6.529 -26.920 1.00 79.69 178 SER A O 1
ATOM 1410 N N . ALA A 1 179 ? 4.148 8.710 -27.159 1.00 75.62 179 ALA A N 1
ATOM 1411 C CA . ALA A 1 179 ? 4.739 8.598 -28.493 1.00 75.62 179 ALA A CA 1
ATOM 1412 C C . ALA A 1 179 ? 6.135 7.934 -28.495 1.00 75.62 179 ALA A C 1
ATOM 1414 O O . ALA A 1 179 ? 6.614 7.535 -29.554 1.00 75.62 179 ALA A O 1
ATOM 1415 N N . TRP A 1 180 ? 6.804 7.850 -27.337 1.00 77.19 180 TRP A N 1
ATOM 1416 C CA . TRP A 1 180 ? 8.148 7.279 -27.171 1.00 77.19 180 TRP A CA 1
ATOM 1417 C C . TRP A 1 180 ? 8.154 6.001 -26.315 1.00 77.19 180 TRP A C 1
ATOM 1419 O O . TRP A 1 180 ? 9.061 5.183 -26.459 1.00 77.19 180 TRP A O 1
ATOM 1429 N N . SER A 1 181 ? 7.148 5.785 -25.457 1.00 75.31 181 SER A N 1
ATOM 1430 C CA . SER A 1 181 ? 6.965 4.527 -24.718 1.00 75.31 181 SER A CA 1
ATOM 1431 C C . SER A 1 181 ? 5.931 3.617 -25.377 1.00 75.31 181 SER A C 1
ATOM 1433 O O . SER A 1 181 ? 4.773 3.987 -25.532 1.00 75.31 181 SER A O 1
ATOM 1435 N N . THR A 1 182 ? 6.318 2.371 -25.665 1.00 82.88 182 THR A N 1
ATOM 1436 C CA . THR A 1 182 ? 5.391 1.304 -26.099 1.00 82.88 182 THR A CA 1
ATOM 1437 C C . THR A 1 182 ? 4.887 0.437 -24.930 1.00 82.88 182 THR A C 1
ATOM 1439 O O . THR A 1 182 ? 4.472 -0.707 -25.127 1.00 82.88 182 THR A O 1
ATOM 1442 N N . VAL A 1 183 ? 4.944 0.967 -23.704 1.00 91.25 183 VAL A N 1
ATOM 1443 C CA . VAL A 1 183 ? 4.366 0.391 -22.476 1.00 91.25 183 VAL A CA 1
ATOM 1444 C C . VAL A 1 183 ? 3.661 1.490 -21.655 1.00 91.25 183 VAL A C 1
ATOM 1446 O O . VAL A 1 183 ? 4.074 2.652 -21.739 1.00 91.25 183 VAL A O 1
ATOM 1449 N N . PRO A 1 184 ? 2.615 1.171 -20.867 1.00 92.06 184 PRO A N 1
ATOM 1450 C CA . PRO A 1 184 ? 1.952 2.147 -20.001 1.00 92.06 184 PRO A CA 1
ATOM 1451 C C . PRO A 1 184 ? 2.863 2.619 -18.857 1.00 92.06 184 PRO A C 1
ATOM 1453 O O . PRO A 1 184 ? 3.864 1.972 -18.536 1.00 92.06 184 PRO A O 1
ATOM 1456 N N . CYS A 1 185 ? 2.502 3.740 -18.228 1.00 93.75 185 CYS A N 1
ATOM 1457 C CA . CYS A 1 185 ? 3.177 4.247 -17.034 1.00 93.75 185 CYS A CA 1
ATOM 1458 C C . CYS A 1 185 ? 2.913 3.373 -15.793 1.00 93.75 185 CYS A C 1
ATOM 1460 O O . CYS A 1 185 ? 2.011 2.532 -15.773 1.00 93.75 185 CYS A O 1
ATOM 1462 N N . TYR A 1 186 ? 3.691 3.611 -14.738 1.00 95.75 186 TYR A N 1
ATOM 1463 C CA . TYR A 1 186 ? 3.721 2.778 -13.536 1.00 95.75 186 TYR A CA 1
ATOM 1464 C C . TYR A 1 186 ? 2.417 2.751 -12.717 1.00 95.75 186 TYR A C 1
ATOM 1466 O O . TYR A 1 186 ? 2.215 1.817 -11.948 1.00 95.75 186 TYR A O 1
ATOM 1474 N N . GLN A 1 187 ? 1.527 3.739 -12.871 1.00 95.31 187 GLN A N 1
ATOM 1475 C CA . GLN A 1 187 ? 0.400 4.010 -11.957 1.00 95.31 187 GLN A CA 1
ATOM 1476 C C . GLN A 1 187 ? -0.540 2.809 -11.743 1.00 95.31 187 GLN A C 1
ATOM 1478 O O . GLN A 1 187 ? -1.023 2.548 -10.643 1.00 95.31 187 GLN A O 1
ATOM 1483 N N . ARG A 1 188 ? -0.764 2.003 -12.787 1.00 95.06 188 ARG A N 1
ATOM 1484 C CA . ARG A 1 188 ? -1.585 0.783 -12.688 1.00 95.06 188 ARG A CA 1
ATOM 1485 C C . ARG A 1 188 ? -0.960 -0.282 -11.777 1.00 95.06 188 ARG A C 1
ATOM 1487 O O . ARG A 1 188 ? -1.684 -1.063 -11.166 1.00 95.06 188 ARG A O 1
ATOM 1494 N N . LEU A 1 189 ? 0.370 -0.322 -11.710 1.00 97.12 189 LEU A N 1
ATOM 1495 C CA . LEU A 1 189 ? 1.147 -1.238 -10.874 1.00 97.12 189 LEU A CA 1
ATOM 1496 C C . LEU A 1 189 ? 1.374 -0.657 -9.470 1.00 97.12 189 LEU A C 1
ATOM 1498 O O . LEU A 1 189 ? 1.386 -1.431 -8.521 1.00 97.12 189 LEU A O 1
ATOM 1502 N N . GLU A 1 190 ? 1.483 0.671 -9.331 1.00 97.75 190 GLU A N 1
ATOM 1503 C CA . GLU A 1 190 ? 1.448 1.398 -8.046 1.00 97.75 190 GLU A CA 1
ATOM 1504 C C . GLU A 1 190 ? 0.190 1.011 -7.255 1.00 97.75 190 GLU A C 1
ATOM 1506 O O . GLU A 1 190 ? 0.304 0.434 -6.180 1.00 97.75 190 GLU A O 1
ATOM 1511 N N . PHE A 1 191 ? -1.005 1.197 -7.835 1.00 96.81 191 PHE A N 1
ATOM 1512 C CA . PHE A 1 191 ? -2.293 0.835 -7.217 1.00 96.81 191 PHE A CA 1
ATOM 1513 C C . PHE A 1 191 ? -2.360 -0.620 -6.707 1.00 96.81 191 PHE A C 1
ATOM 1515 O O . PHE A 1 191 ? -2.981 -0.918 -5.679 1.00 96.81 191 PHE A O 1
ATOM 1522 N N . LEU A 1 192 ? -1.748 -1.550 -7.446 1.00 97.50 192 LEU A N 1
ATOM 1523 C CA . LEU A 1 192 ? -1.680 -2.956 -7.062 1.00 97.50 192 LEU A CA 1
ATOM 1524 C C . LEU A 1 192 ? -0.680 -3.151 -5.911 1.00 97.50 192 LEU A C 1
ATOM 1526 O O . LEU A 1 192 ? -1.038 -3.737 -4.884 1.00 97.50 192 LEU A O 1
ATOM 1530 N N . GLY A 1 193 ? 0.531 -2.617 -6.090 1.00 98.25 193 GLY A N 1
ATOM 1531 C CA . GLY A 1 193 ? 1.689 -2.705 -5.205 1.00 98.25 193 GLY A CA 1
ATOM 1532 C C . GLY A 1 193 ? 1.488 -2.090 -3.826 1.00 98.25 193 GLY A C 1
ATOM 1533 O O . GLY A 1 193 ? 1.760 -2.784 -2.850 1.00 98.25 193 GLY A O 1
ATOM 1534 N N . ASP A 1 194 ? 0.926 -0.876 -3.749 1.00 97.50 194 ASP A N 1
ATOM 1535 C CA . ASP A 1 194 ? 0.370 -0.230 -2.539 1.00 97.50 194 ASP A CA 1
ATOM 1536 C C . ASP A 1 194 ? -0.305 -1.286 -1.662 1.00 97.50 194 ASP A C 1
ATOM 1538 O O . ASP A 1 194 ? 0.113 -1.608 -0.551 1.00 97.50 194 ASP A O 1
ATOM 1542 N N . SER A 1 195 ? -1.292 -1.957 -2.247 1.00 97.12 195 SER A N 1
ATOM 1543 C CA . SER A 1 195 ? -2.181 -2.842 -1.513 1.00 97.12 195 SER A CA 1
ATOM 1544 C C . SER A 1 195 ? -1.642 -4.258 -1.261 1.00 97.12 195 SER A C 1
ATOM 1546 O O . SER A 1 195 ? -2.332 -5.034 -0.591 1.00 97.12 195 SER A O 1
ATOM 1548 N N . LEU A 1 196 ? -0.468 -4.596 -1.811 1.00 98.31 196 LEU A N 1
ATOM 1549 C CA . LEU A 1 196 ? 0.310 -5.816 -1.547 1.00 98.31 196 LEU A CA 1
ATOM 1550 C C . LEU A 1 196 ? 1.346 -5.557 -0.442 1.00 98.31 196 LEU A C 1
ATOM 1552 O O . LEU A 1 196 ? 1.445 -6.329 0.512 1.00 98.31 196 LEU A O 1
ATOM 1556 N N . LEU A 1 197 ? 2.063 -4.435 -0.547 1.00 98.06 197 LEU A N 1
ATOM 1557 C CA . LEU A 1 197 ? 3.001 -3.931 0.451 1.00 98.06 197 LEU A CA 1
ATOM 1558 C C . LEU A 1 197 ? 2.290 -3.655 1.786 1.00 98.06 197 LEU A C 1
ATOM 1560 O O . LEU A 1 197 ? 2.757 -4.078 2.842 1.00 98.06 197 LEU A O 1
ATOM 1564 N N . ASP A 1 198 ? 1.107 -3.041 1.731 1.00 96.88 198 ASP A N 1
ATOM 1565 C CA . ASP A 1 198 ? 0.228 -2.833 2.883 1.00 96.88 198 ASP A CA 1
ATOM 1566 C C . ASP A 1 198 ? -0.094 -4.146 3.617 1.00 96.88 198 ASP A C 1
ATOM 1568 O O . ASP A 1 198 ? -0.052 -4.198 4.848 1.00 96.88 198 ASP A O 1
ATOM 1572 N N . MET A 1 199 ? -0.351 -5.227 2.868 1.00 96.94 199 MET A N 1
ATOM 1573 C CA . MET A 1 199 ? -0.675 -6.539 3.432 1.00 96.94 199 MET A CA 1
ATOM 1574 C C . MET A 1 199 ? 0.527 -7.166 4.142 1.00 96.94 199 MET A C 1
ATOM 1576 O O . MET A 1 199 ? 0.390 -7.579 5.292 1.00 96.94 199 MET A O 1
ATOM 1580 N N . VAL A 1 200 ? 1.704 -7.218 3.504 1.00 97.31 200 VAL A N 1
ATOM 1581 C CA . VAL A 1 200 ? 2.890 -7.841 4.124 1.00 97.31 200 VAL A CA 1
ATOM 1582 C C . VAL A 1 200 ? 3.361 -7.058 5.356 1.00 97.31 200 VAL A C 1
ATOM 1584 O O . VAL A 1 200 ? 3.718 -7.669 6.362 1.00 97.31 200 VAL A O 1
ATOM 1587 N N . CYS A 1 201 ? 3.262 -5.724 5.344 1.00 96.31 201 CYS A N 1
ATOM 1588 C CA . CYS A 1 201 ? 3.540 -4.892 6.517 1.00 96.31 201 CYS A CA 1
ATOM 1589 C C . CYS A 1 201 ? 2.543 -5.152 7.664 1.00 96.31 201 CYS A C 1
ATOM 1591 O O . CYS A 1 201 ? 2.958 -5.305 8.814 1.00 96.31 201 CYS A O 1
ATOM 1593 N N . VAL A 1 202 ? 1.239 -5.254 7.369 1.00 94.88 202 VAL A N 1
ATOM 1594 C CA . VAL A 1 202 ? 0.199 -5.585 8.365 1.00 94.88 202 VAL A CA 1
ATOM 1595 C C . VAL A 1 202 ? 0.389 -6.986 8.948 1.00 94.88 202 VAL A C 1
ATOM 1597 O O . VAL A 1 202 ? 0.294 -7.155 10.162 1.00 94.88 202 VAL A O 1
ATOM 1600 N N . GLU A 1 203 ? 0.665 -7.989 8.115 1.00 93.56 203 GLU A N 1
ATOM 1601 C CA . GLU A 1 203 ? 0.821 -9.382 8.552 1.00 93.56 203 GLU A CA 1
ATOM 1602 C C . GLU A 1 203 ? 2.121 -9.579 9.352 1.00 93.56 203 GLU A C 1
ATOM 1604 O O . GLU A 1 203 ? 2.116 -10.265 10.377 1.00 93.56 203 GLU A O 1
ATOM 1609 N N . TYR A 1 204 ? 3.205 -8.887 8.971 1.00 94.94 204 TYR A N 1
ATOM 1610 C CA . TYR A 1 204 ? 4.424 -8.794 9.777 1.00 94.94 204 TYR A CA 1
ATOM 1611 C C . TYR A 1 204 ? 4.129 -8.227 11.172 1.00 94.94 204 TYR A C 1
ATOM 1613 O O . TYR A 1 204 ? 4.443 -8.881 12.169 1.00 94.94 204 TYR A O 1
ATOM 1621 N N . LEU A 1 205 ? 3.481 -7.057 11.249 1.00 94.31 205 LEU A N 1
ATOM 1622 C CA . LEU A 1 205 ? 3.133 -6.402 12.514 1.00 94.31 205 LEU A CA 1
ATOM 1623 C C . LEU A 1 205 ? 2.252 -7.289 13.402 1.00 94.31 205 LEU A C 1
ATOM 1625 O O . LEU A 1 205 ? 2.560 -7.481 14.577 1.00 94.31 205 LEU A O 1
ATOM 1629 N N . TYR A 1 206 ? 1.186 -7.855 12.833 1.00 93.25 206 TYR A N 1
ATOM 1630 C CA . TYR A 1 206 ? 0.214 -8.669 13.563 1.00 93.25 206 TYR A CA 1
ATOM 1631 C C . TYR A 1 206 ? 0.844 -9.922 14.191 1.00 93.25 206 TYR A C 1
ATOM 1633 O O . TYR A 1 206 ? 0.500 -10.290 15.314 1.00 93.25 206 TYR A O 1
ATOM 1641 N N . HIS A 1 207 ? 1.791 -10.565 13.499 1.00 92.12 207 HIS A N 1
ATOM 1642 C CA . HIS A 1 207 ? 2.444 -11.775 14.004 1.00 92.12 207 HIS A CA 1
ATOM 1643 C C . HIS A 1 207 ? 3.665 -11.522 14.900 1.00 92.12 207 HIS A C 1
ATOM 1645 O O . HIS A 1 207 ? 3.938 -12.355 15.762 1.00 92.12 207 HIS A O 1
ATOM 1651 N N . HIS A 1 208 ? 4.384 -10.405 14.740 1.00 92.94 208 HIS A N 1
ATOM 1652 C CA . HIS A 1 208 ? 5.546 -10.087 15.587 1.00 92.94 208 HIS A CA 1
ATOM 1653 C C . HIS A 1 208 ? 5.168 -9.342 16.875 1.00 92.94 208 HIS A C 1
ATOM 1655 O O . HIS A 1 208 ? 5.903 -9.426 17.858 1.00 92.94 208 HIS A O 1
ATOM 1661 N N . TYR A 1 209 ? 4.016 -8.660 16.905 1.00 91.69 209 TYR A N 1
ATOM 1662 C CA . TYR A 1 209 ? 3.584 -7.835 18.038 1.00 91.69 209 TYR A CA 1
ATOM 1663 C C . TYR A 1 209 ? 2.160 -8.175 18.535 1.00 91.69 209 TYR A C 1
ATOM 1665 O O . TYR A 1 209 ? 1.316 -7.282 18.630 1.00 91.69 209 TYR A O 1
ATOM 1673 N N . PRO A 1 210 ? 1.865 -9.444 18.894 1.00 90.88 210 PRO A N 1
ATOM 1674 C CA . PRO A 1 210 ? 0.511 -9.894 19.247 1.00 90.88 210 PRO A CA 1
ATOM 1675 C C . PRO A 1 210 ? -0.061 -9.249 20.523 1.00 90.88 210 PRO A C 1
ATOM 1677 O O . PRO A 1 210 ? -1.278 -9.193 20.682 1.00 90.88 210 PRO A O 1
ATOM 1680 N N . ASP A 1 211 ? 0.797 -8.749 21.419 1.00 89.81 211 ASP A N 1
ATOM 1681 C CA . ASP A 1 211 ? 0.407 -8.065 22.662 1.00 89.81 211 ASP A CA 1
ATOM 1682 C C . ASP A 1 211 ? 0.204 -6.541 22.491 1.00 89.81 211 ASP A C 1
ATOM 1684 O O . ASP A 1 211 ? -0.009 -5.826 23.475 1.00 89.81 211 ASP A O 1
ATOM 1688 N N . ARG A 1 212 ? 0.313 -6.008 21.264 1.00 88.50 212 ARG A N 1
ATOM 1689 C CA . ARG A 1 212 ? 0.101 -4.581 20.967 1.00 88.50 212 ARG A CA 1
ATOM 1690 C C . ARG A 1 212 ? -1.345 -4.295 20.579 1.00 88.50 212 ARG A C 1
ATOM 1692 O O . ARG A 1 212 ? -2.032 -5.113 19.973 1.00 88.50 212 ARG A O 1
ATOM 1699 N N . ASP A 1 213 ? -1.806 -3.103 20.934 1.00 87.38 213 ASP A N 1
ATOM 1700 C CA . ASP A 1 213 ? -3.166 -2.662 20.654 1.00 87.38 213 ASP A CA 1
ATOM 1701 C C . ASP A 1 213 ? -3.330 -2.139 19.204 1.00 87.38 213 ASP A C 1
ATOM 1703 O O . ASP A 1 213 ? -2.342 -1.830 18.526 1.00 87.38 213 ASP A O 1
ATOM 1707 N N . PRO A 1 214 ? -4.576 -1.997 18.706 1.00 86.19 214 PRO A N 1
ATOM 1708 C CA . PRO A 1 214 ? -4.831 -1.548 17.338 1.00 86.19 214 PRO A CA 1
ATOM 1709 C C . PRO A 1 214 ? -4.314 -0.143 16.996 1.00 86.19 214 PRO A C 1
ATOM 1711 O O . PRO A 1 214 ? -4.046 0.110 15.820 1.00 86.19 214 PRO A O 1
ATOM 1714 N N . GLN A 1 215 ? -4.163 0.771 17.964 1.00 82.25 215 GLN A N 1
ATOM 1715 C CA . GLN A 1 215 ? -3.610 2.105 17.704 1.00 82.25 215 GLN A CA 1
ATOM 1716 C C . GLN A 1 215 ? -2.105 1.997 17.445 1.00 82.25 215 GLN A C 1
ATOM 1718 O O . GLN A 1 215 ? -1.644 2.460 16.402 1.00 82.25 215 GLN A O 1
ATOM 1723 N N . TRP A 1 216 ? -1.362 1.307 18.320 1.00 85.88 216 TRP A N 1
ATOM 1724 C CA . TRP A 1 216 ? 0.080 1.091 18.142 1.00 85.88 216 TRP A CA 1
ATOM 1725 C C . TRP A 1 216 ? 0.391 0.410 16.800 1.00 85.88 216 TRP A C 1
ATOM 1727 O O . TRP A 1 216 ? 1.264 0.872 16.062 1.00 85.88 216 TRP A O 1
ATOM 1737 N N . LEU A 1 217 ? -0.372 -0.633 16.442 1.00 90.25 217 LEU A N 1
ATOM 1738 C CA . LEU A 1 217 ? -0.241 -1.336 15.158 1.00 90.25 217 LEU A CA 1
ATOM 1739 C C . LEU A 1 217 ? -0.522 -0.414 13.957 1.00 90.25 217 LEU A C 1
ATOM 1741 O O . LEU A 1 217 ? 0.199 -0.464 12.961 1.00 90.25 217 LEU A O 1
ATOM 1745 N N . THR A 1 218 ? -1.536 0.454 14.049 1.00 86.31 218 THR A N 1
ATOM 1746 C CA . THR A 1 218 ? -1.889 1.412 12.984 1.00 86.31 218 THR A CA 1
ATOM 1747 C C . THR A 1 218 ? -0.795 2.462 12.778 1.00 86.31 218 THR A C 1
ATOM 1749 O O . THR A 1 218 ? -0.464 2.798 11.641 1.00 86.31 218 THR A O 1
ATOM 1752 N N . GLU A 1 219 ? -0.204 2.974 13.856 1.00 83.44 219 GLU A N 1
ATOM 1753 C CA . GLU A 1 219 ? 0.814 4.025 13.774 1.00 83.44 219 GLU A CA 1
ATOM 1754 C C . GLU A 1 219 ? 2.169 3.491 13.287 1.00 83.44 219 GLU A C 1
ATOM 1756 O O . GLU A 1 219 ? 2.820 4.140 12.468 1.00 83.44 219 GLU A O 1
ATOM 1761 N N . HIS A 1 220 ? 2.555 2.274 13.686 1.00 88.38 220 HIS A N 1
ATOM 1762 C CA . HIS A 1 220 ? 3.773 1.629 13.181 1.00 88.38 220 HIS A CA 1
ATOM 1763 C C . HIS A 1 220 ? 3.624 1.198 11.718 1.00 88.38 220 HIS A C 1
ATOM 1765 O O . HIS A 1 220 ? 4.524 1.444 10.913 1.00 88.38 220 HIS A O 1
ATOM 1771 N N . LYS A 1 221 ? 2.444 0.698 11.320 1.00 91.94 221 LYS A N 1
ATOM 1772 C CA . LYS A 1 221 ? 2.082 0.520 9.905 1.00 91.94 221 LYS A CA 1
ATOM 1773 C C . LYS A 1 221 ? 2.299 1.810 9.110 1.00 91.94 221 LYS A C 1
ATOM 1775 O O . LYS A 1 221 ? 2.914 1.776 8.048 1.00 91.94 221 LYS A O 1
ATOM 1780 N N . MET A 1 222 ? 1.825 2.948 9.622 1.00 88.06 222 MET A N 1
ATOM 1781 C CA . MET A 1 222 ? 1.965 4.244 8.950 1.00 88.06 222 MET A CA 1
ATOM 1782 C C . MET A 1 222 ? 3.420 4.711 8.782 1.00 88.06 222 MET A C 1
ATOM 1784 O O . MET A 1 222 ? 3.665 5.530 7.899 1.00 88.06 222 MET A O 1
ATOM 1788 N N . ALA A 1 223 ? 4.376 4.203 9.568 1.00 87.12 223 ALA A N 1
ATOM 1789 C CA . ALA A 1 223 ? 5.805 4.384 9.300 1.00 87.12 223 ALA A CA 1
ATOM 1790 C C . ALA A 1 223 ? 6.280 3.465 8.158 1.00 87.12 223 ALA A C 1
ATOM 1792 O O . ALA A 1 223 ? 6.887 3.944 7.196 1.00 87.12 223 ALA A O 1
ATOM 1793 N N . MET A 1 224 ? 5.937 2.172 8.237 1.00 91.75 224 MET A N 1
ATOM 1794 C CA . MET A 1 224 ? 6.358 1.118 7.299 1.00 91.75 224 MET A CA 1
ATOM 1795 C C . MET A 1 224 ? 5.907 1.328 5.849 1.00 91.75 224 MET A C 1
ATOM 1797 O O . MET A 1 224 ? 6.612 0.912 4.934 1.00 91.75 224 MET A O 1
ATOM 1801 N N . VAL A 1 225 ? 4.756 1.971 5.629 1.00 93.31 225 VAL A N 1
ATOM 1802 C CA . VAL A 1 225 ? 4.255 2.333 4.286 1.00 93.31 225 VAL A CA 1
ATOM 1803 C C . VAL A 1 225 ? 4.260 3.847 4.042 1.00 93.31 225 VAL A C 1
ATOM 1805 O O . VAL A 1 225 ? 3.475 4.371 3.258 1.00 93.31 225 VAL A O 1
ATOM 1808 N N . SER A 1 226 ? 5.127 4.596 4.734 1.00 91.94 226 SER A N 1
ATOM 1809 C CA . SER A 1 226 ? 5.255 6.037 4.489 1.00 91.94 226 SER A CA 1
ATOM 1810 C C . SER A 1 226 ? 5.987 6.321 3.174 1.00 91.94 226 SER A C 1
ATOM 1812 O O . SER A 1 226 ? 7.052 5.763 2.912 1.00 91.94 226 SER A O 1
ATOM 1814 N N . ASN A 1 227 ? 5.481 7.278 2.383 1.00 92.69 227 ASN A N 1
ATOM 1815 C CA . ASN A 1 227 ? 6.153 7.767 1.171 1.00 92.69 227 ASN A CA 1
ATOM 1816 C C . ASN A 1 227 ? 7.624 8.133 1.431 1.00 92.69 227 ASN A C 1
ATOM 1818 O O . ASN A 1 227 ? 8.469 7.888 0.575 1.00 92.69 227 ASN A O 1
ATOM 1822 N N . LYS A 1 228 ? 7.930 8.676 2.621 1.00 92.38 228 LYS A N 1
ATOM 1823 C CA . LYS A 1 228 ? 9.282 9.041 3.057 1.00 92.38 228 LYS A CA 1
ATOM 1824 C C . LYS A 1 228 ? 10.213 7.834 3.181 1.00 92.38 228 LYS A C 1
ATOM 1826 O O . LYS A 1 228 ? 11.286 7.841 2.584 1.00 92.38 228 LYS A O 1
ATOM 1831 N N . PHE A 1 229 ? 9.786 6.794 3.898 1.00 93.56 229 PHE A N 1
ATOM 1832 C CA . PHE A 1 229 ? 10.530 5.540 3.998 1.00 93.56 229 PHE A CA 1
ATOM 1833 C C . PHE A 1 229 ? 10.714 4.888 2.624 1.00 93.56 229 PHE A C 1
ATOM 1835 O O . PHE A 1 229 ? 11.829 4.554 2.229 1.00 93.56 229 PHE A O 1
ATOM 1842 N N . LEU A 1 230 ? 9.625 4.757 1.866 1.00 97.12 230 LEU A N 1
ATOM 1843 C CA . LEU A 1 230 ? 9.635 4.066 0.582 1.00 97.12 230 LEU A CA 1
ATOM 1844 C C . LEU A 1 230 ? 10.496 4.805 -0.454 1.00 97.12 230 LEU A C 1
ATOM 1846 O O . LEU A 1 230 ? 11.291 4.167 -1.135 1.00 97.12 230 LEU A O 1
ATOM 1850 N N . GLY A 1 231 ? 10.464 6.141 -0.501 1.00 96.88 231 GLY A N 1
ATOM 1851 C CA . GLY A 1 231 ? 11.380 6.931 -1.330 1.00 96.88 231 GLY A CA 1
ATOM 1852 C C . GLY A 1 231 ? 12.853 6.793 -0.923 1.00 96.88 231 GLY A C 1
ATOM 1853 O O . GLY A 1 231 ? 13.714 6.679 -1.797 1.00 96.88 231 GLY A O 1
ATOM 1854 N N . ALA A 1 232 ? 13.158 6.729 0.376 1.00 95.62 232 ALA A N 1
ATOM 1855 C CA . ALA A 1 232 ? 14.515 6.478 0.864 1.00 95.62 232 ALA A CA 1
ATOM 1856 C C . ALA A 1 232 ? 15.026 5.081 0.467 1.00 95.62 232 ALA A C 1
ATOM 1858 O O . ALA A 1 232 ? 16.154 4.941 -0.015 1.00 95.62 232 ALA A O 1
ATOM 1859 N N . VAL A 1 233 ? 14.178 4.052 0.579 1.00 96.38 233 VAL A N 1
ATOM 1860 C CA . VAL A 1 233 ? 14.468 2.697 0.084 1.00 96.38 233 VAL A CA 1
ATOM 1861 C C . VAL A 1 233 ? 14.683 2.707 -1.434 1.00 96.38 233 VAL A C 1
ATOM 1863 O O . VAL A 1 233 ? 15.658 2.123 -1.906 1.00 96.38 233 VAL A O 1
ATOM 1866 N N . THR A 1 234 ? 13.869 3.431 -2.209 1.00 97.69 234 THR A N 1
ATOM 1867 C CA . THR A 1 234 ? 14.065 3.624 -3.660 1.00 97.69 234 THR A CA 1
ATOM 1868 C C . THR A 1 234 ? 15.432 4.234 -3.997 1.00 97.69 234 THR A C 1
ATOM 1870 O O . THR A 1 234 ? 16.028 3.907 -5.036 1.00 97.69 234 THR A O 1
ATOM 1873 N N . VAL A 1 235 ? 15.966 5.098 -3.125 1.00 96.75 235 VAL A N 1
ATOM 1874 C CA . VAL A 1 235 ? 17.329 5.623 -3.263 1.00 96.75 235 VAL A CA 1
ATOM 1875 C C . VAL A 1 235 ? 18.382 4.574 -2.910 1.00 96.75 235 VAL A C 1
ATOM 1877 O O . VAL A 1 235 ? 19.218 4.286 -3.768 1.00 96.75 235 VAL A O 1
ATOM 1880 N N . LYS A 1 236 ? 18.320 3.934 -1.732 1.00 95.00 236 LYS A N 1
ATOM 1881 C CA . LYS A 1 236 ? 19.315 2.924 -1.306 1.00 95.00 236 LYS A CA 1
ATOM 1882 C C . LYS A 1 236 ? 19.367 1.715 -2.255 1.00 95.00 236 LYS A C 1
ATOM 1884 O O . LYS A 1 236 ? 20.444 1.249 -2.632 1.00 95.00 236 LYS A O 1
ATOM 1889 N N . LEU A 1 237 ? 18.212 1.260 -2.746 1.00 95.75 237 LEU A N 1
ATOM 1890 C CA . LEU A 1 237 ? 18.108 0.221 -3.777 1.00 95.75 237 LEU A CA 1
ATOM 1891 C C . LEU A 1 237 ? 18.522 0.705 -5.178 1.00 95.75 237 LEU A C 1
ATOM 1893 O O . LEU A 1 237 ? 18.620 -0.109 -6.090 1.00 95.75 237 LEU A O 1
ATOM 1897 N N . GLY A 1 238 ? 18.824 1.991 -5.378 1.00 96.44 238 GLY A N 1
ATOM 1898 C CA . GLY A 1 238 ? 19.338 2.554 -6.634 1.00 96.44 238 GLY A CA 1
ATOM 1899 C C . GLY A 1 238 ? 18.316 2.677 -7.770 1.00 96.44 238 GLY A C 1
ATOM 1900 O O . GLY A 1 238 ? 18.680 3.091 -8.867 1.00 96.44 238 GLY A O 1
ATOM 1901 N N . LEU A 1 239 ? 17.043 2.350 -7.529 1.00 97.31 239 LEU A N 1
ATOM 1902 C CA . LEU A 1 239 ? 16.019 2.200 -8.573 1.00 97.31 239 LEU A CA 1
ATOM 1903 C C . LEU A 1 239 ? 15.729 3.518 -9.306 1.00 97.31 239 LEU A C 1
ATOM 1905 O O . LEU A 1 239 ? 15.515 3.529 -10.516 1.00 97.31 239 LEU A O 1
ATOM 1909 N N . HIS A 1 240 ? 15.820 4.644 -8.593 1.00 96.44 240 HIS A N 1
ATOM 1910 C CA . HIS A 1 240 ? 15.680 5.998 -9.145 1.00 96.44 240 HIS A CA 1
ATOM 1911 C C . HIS A 1 240 ? 16.619 6.291 -10.329 1.00 96.44 240 HIS A C 1
ATOM 1913 O O . HIS A 1 240 ? 16.276 7.103 -11.185 1.00 96.44 240 HIS A O 1
ATOM 1919 N N . LYS A 1 241 ? 17.767 5.600 -10.422 1.00 96.06 241 LYS A N 1
ATOM 1920 C CA . LYS A 1 241 ? 18.748 5.747 -11.513 1.00 96.06 241 LYS A CA 1
ATOM 1921 C C . LYS A 1 241 ? 18.260 5.123 -12.840 1.00 96.06 241 LYS A C 1
ATOM 1923 O O . LYS A 1 241 ? 18.922 5.280 -13.861 1.00 96.06 241 LYS A O 1
ATOM 1928 N N . HIS A 1 242 ? 17.094 4.461 -12.843 1.00 96.38 242 HIS A N 1
ATOM 1929 C CA . HIS A 1 242 ? 16.498 3.786 -14.005 1.00 96.38 242 HIS A CA 1
ATOM 1930 C C . HIS A 1 242 ? 15.107 4.314 -14.428 1.00 96.38 242 HIS A C 1
ATOM 1932 O O . HIS A 1 242 ? 14.578 3.853 -15.443 1.00 96.38 242 HIS A O 1
ATOM 1938 N N . LEU A 1 243 ? 14.507 5.252 -13.681 1.00 95.88 243 LEU A N 1
ATOM 1939 C CA . LEU A 1 243 ? 13.180 5.815 -13.977 1.00 95.88 243 LEU A CA 1
ATOM 1940 C C . LEU A 1 243 ? 13.198 6.638 -15.279 1.00 95.88 243 LEU A C 1
ATOM 1942 O O . LEU A 1 243 ? 14.030 7.529 -15.444 1.00 95.88 243 LEU A O 1
ATOM 1946 N N . LEU A 1 244 ? 12.239 6.400 -16.178 1.00 94.44 244 LEU A N 1
ATOM 1947 C CA . LEU A 1 244 ? 12.026 7.207 -17.382 1.00 94.44 244 LEU A CA 1
ATOM 1948 C C . LEU A 1 244 ? 11.044 8.355 -17.119 1.00 94.44 244 LEU A C 1
ATOM 1950 O O . LEU A 1 244 ? 9.891 8.127 -16.757 1.00 94.44 244 LEU A O 1
ATOM 1954 N N . TYR A 1 245 ? 11.495 9.589 -17.347 1.00 93.75 245 TYR A N 1
ATOM 1955 C CA . TYR A 1 245 ? 10.720 10.830 -17.238 1.00 93.75 245 TYR A CA 1
ATOM 1956 C C . TYR A 1 245 ? 11.340 11.923 -18.127 1.00 93.75 245 TYR A C 1
ATOM 1958 O O . TYR A 1 245 ? 12.472 11.780 -18.583 1.00 93.75 245 TYR A O 1
ATOM 1966 N N . ILE A 1 246 ? 10.607 13.016 -18.381 1.00 90.69 246 ILE A N 1
ATOM 1967 C CA . ILE A 1 246 ? 11.080 14.151 -19.212 1.00 90.69 246 ILE A CA 1
ATOM 1968 C C . ILE A 1 246 ? 11.070 15.510 -18.479 1.00 90.69 246 ILE A C 1
ATOM 1970 O O . ILE A 1 246 ? 11.399 16.546 -19.049 1.00 90.69 246 ILE A O 1
ATOM 1974 N N . SER A 1 247 ? 10.657 15.540 -17.207 1.00 90.75 247 SER A N 1
ATOM 1975 C CA . SER A 1 247 ? 10.514 16.792 -16.451 1.00 90.75 247 SER A CA 1
ATOM 1976 C C . SER A 1 247 ? 11.841 17.243 -15.832 1.00 90.75 247 SER A C 1
ATOM 1978 O O . SER A 1 247 ? 12.328 16.629 -14.884 1.00 90.75 247 SER A O 1
ATOM 1980 N N . ASN A 1 248 ? 12.377 18.373 -16.303 1.00 85.69 248 ASN A N 1
ATOM 1981 C CA . ASN A 1 248 ? 13.571 19.013 -15.729 1.00 85.69 248 ASN A CA 1
ATOM 1982 C C . ASN A 1 248 ? 13.382 19.420 -14.255 1.00 85.69 248 ASN A C 1
ATOM 1984 O O . ASN A 1 248 ? 14.331 19.380 -13.475 1.00 85.69 248 ASN A O 1
ATOM 1988 N N . ALA A 1 249 ? 12.158 19.788 -13.858 1.00 90.25 249 ALA A N 1
ATOM 1989 C CA . ALA A 1 249 ? 11.844 20.080 -12.460 1.00 90.25 249 ALA A CA 1
ATOM 1990 C C . ALA A 1 249 ? 11.931 18.813 -11.595 1.00 90.25 249 ALA A C 1
ATOM 1992 O O . ALA A 1 249 ? 12.469 18.862 -10.491 1.00 90.25 249 ALA A O 1
ATOM 1993 N N . LEU A 1 250 ? 11.467 17.674 -12.124 1.00 91.62 250 LEU A N 1
ATOM 1994 C CA . LEU A 1 250 ? 11.547 16.383 -11.444 1.00 91.62 250 LEU A CA 1
ATOM 1995 C C . LEU A 1 250 ? 12.994 15.878 -11.352 1.00 91.62 250 LEU A C 1
ATOM 1997 O O . LEU A 1 250 ? 13.384 15.374 -10.305 1.00 91.62 250 LEU A O 1
ATOM 2001 N N . PHE A 1 251 ? 13.812 16.091 -12.391 1.00 92.44 251 PHE A N 1
ATOM 2002 C CA . PHE A 1 251 ? 15.250 15.784 -12.370 1.00 92.44 251 PHE A CA 1
ATOM 2003 C C . PHE A 1 251 ? 15.946 16.451 -11.175 1.00 92.44 251 PHE A C 1
ATOM 2005 O O . PHE A 1 251 ? 16.512 15.772 -10.322 1.00 92.44 251 PHE A O 1
ATOM 2012 N N . GLY A 1 252 ? 15.821 17.778 -11.050 1.00 93.50 252 GLY A N 1
ATOM 2013 C CA . GLY A 1 252 ? 16.448 18.532 -9.957 1.00 93.50 252 GLY A CA 1
ATOM 2014 C C . GLY A 1 252 ? 15.896 18.216 -8.559 1.00 93.50 252 GLY A C 1
ATOM 2015 O O . GLY A 1 252 ? 16.557 18.512 -7.565 1.00 93.50 252 GLY A O 1
ATOM 2016 N N . GLN A 1 253 ? 14.703 17.620 -8.468 1.00 94.56 253 GLN A N 1
ATOM 2017 C CA . GLN A 1 253 ? 14.134 17.114 -7.217 1.00 94.56 253 GLN A CA 1
ATOM 2018 C C . GLN A 1 253 ? 14.683 15.722 -6.864 1.00 94.56 253 GLN A C 1
ATOM 2020 O O . GLN A 1 253 ? 15.131 15.523 -5.738 1.00 94.56 253 GLN A O 1
ATOM 2025 N N . ILE A 1 254 ? 14.698 14.782 -7.820 1.00 96.12 254 ILE A N 1
ATOM 2026 C CA . ILE A 1 254 ? 15.218 13.419 -7.622 1.00 96.12 254 ILE A CA 1
ATOM 2027 C C . ILE A 1 254 ? 16.711 13.454 -7.287 1.00 96.12 254 ILE A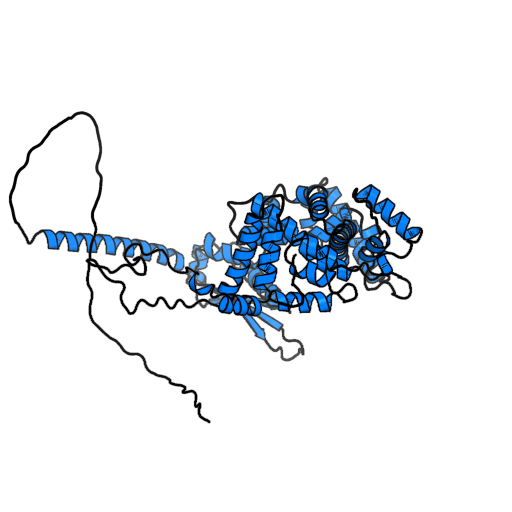 C 1
ATOM 2029 O O . ILE A 1 254 ? 17.117 12.807 -6.328 1.00 96.12 254 ILE A O 1
ATOM 2033 N N . THR A 1 255 ? 17.521 14.220 -8.029 1.00 95.75 255 THR A N 1
ATOM 2034 C CA . THR A 1 255 ? 18.971 14.305 -7.788 1.00 95.75 255 THR A CA 1
ATOM 2035 C C . THR A 1 255 ? 19.277 14.829 -6.387 1.00 95.75 255 THR A C 1
ATOM 2037 O O . THR A 1 255 ? 20.005 14.169 -5.655 1.00 95.75 255 THR A O 1
ATOM 2040 N N . ARG A 1 256 ? 18.650 15.937 -5.964 1.00 95.81 256 ARG A N 1
ATOM 2041 C CA . ARG A 1 256 ? 18.859 16.497 -4.617 1.00 95.81 256 ARG A CA 1
ATOM 2042 C C . ARG A 1 256 ? 18.447 15.524 -3.512 1.00 95.81 256 ARG A C 1
ATOM 2044 O O . ARG A 1 256 ? 19.151 15.410 -2.519 1.00 95.81 256 ARG A O 1
ATOM 2051 N N . TYR A 1 257 ? 17.316 14.838 -3.672 1.00 96.25 257 TYR A N 1
ATOM 2052 C CA . TYR A 1 257 ? 16.854 13.867 -2.679 1.00 96.25 257 TYR A CA 1
ATOM 2053 C C . TYR A 1 257 ? 17.761 12.624 -2.620 1.00 96.25 257 TYR A C 1
ATOM 2055 O O . TYR A 1 257 ? 18.010 12.085 -1.545 1.00 96.25 257 TYR A O 1
ATOM 2063 N N . ALA A 1 258 ? 18.298 12.187 -3.764 1.00 96.31 258 ALA A N 1
ATOM 2064 C CA . ALA A 1 258 ? 19.277 11.108 -3.807 1.00 96.31 258 ALA A CA 1
ATOM 2065 C C . ALA A 1 258 ? 20.592 11.503 -3.112 1.00 96.31 258 ALA A C 1
ATOM 2067 O O . ALA A 1 258 ? 21.089 10.735 -2.295 1.00 96.31 258 ALA A O 1
ATOM 2068 N N . GLU A 1 259 ? 21.103 12.712 -3.371 1.00 95.25 259 GLU A N 1
ATOM 2069 C CA . GLU A 1 259 ? 22.270 13.286 -2.682 1.00 95.25 259 GLU A CA 1
ATOM 2070 C C . GLU A 1 259 ? 22.035 13.396 -1.164 1.00 95.25 259 GLU A C 1
ATOM 2072 O O . GLU A 1 259 ? 22.889 12.992 -0.380 1.00 95.25 259 GLU A O 1
ATOM 2077 N N . GLU A 1 260 ? 20.864 13.880 -0.739 1.00 95.06 260 GLU A N 1
ATOM 2078 C CA . GLU A 1 260 ? 20.485 14.001 0.675 1.00 95.06 260 GLU A CA 1
ATOM 2079 C C . GLU A 1 260 ? 20.469 12.642 1.396 1.00 95.06 260 GLU A C 1
ATOM 2081 O O . GLU A 1 260 ? 20.989 12.525 2.504 1.00 95.06 260 GLU A O 1
ATOM 2086 N N . ILE A 1 261 ? 19.921 11.599 0.763 1.00 93.81 261 ILE A N 1
ATOM 2087 C CA . ILE A 1 261 ? 19.900 10.240 1.321 1.00 93.81 261 ILE A CA 1
ATOM 2088 C C . ILE A 1 261 ? 21.294 9.595 1.305 1.00 93.81 261 ILE A C 1
ATOM 2090 O O . ILE A 1 261 ? 21.667 8.956 2.288 1.00 93.81 261 ILE A O 1
ATOM 2094 N N . GLU A 1 262 ? 22.079 9.760 0.232 1.00 91.06 262 GLU A N 1
ATOM 2095 C CA . GLU A 1 262 ? 23.456 9.242 0.165 1.00 91.06 262 GLU A CA 1
ATOM 2096 C C . GLU A 1 262 ? 24.355 9.908 1.236 1.00 91.06 262 GLU A C 1
ATOM 2098 O O . GLU A 1 262 ? 25.185 9.222 1.836 1.00 91.06 262 GLU A O 1
ATOM 2103 N N . VAL A 1 263 ? 24.132 11.189 1.572 1.00 90.94 263 VAL A N 1
ATOM 2104 C CA . VAL A 1 263 ? 24.780 11.873 2.713 1.00 90.94 263 VAL A CA 1
ATOM 2105 C C . VAL A 1 263 ? 24.259 11.366 4.061 1.00 90.94 263 VAL A C 1
ATOM 2107 O O . VAL A 1 263 ? 25.067 10.978 4.903 1.00 90.94 263 VAL A O 1
ATOM 2110 N N . ALA A 1 264 ? 22.941 11.311 4.277 1.00 87.75 264 ALA A N 1
ATOM 2111 C CA . ALA A 1 264 ? 22.362 10.897 5.561 1.00 87.75 264 ALA A CA 1
ATOM 2112 C C . ALA A 1 264 ? 22.774 9.468 5.963 1.00 87.75 264 ALA A C 1
ATOM 2114 O O . ALA A 1 264 ? 23.047 9.206 7.133 1.00 87.75 264 ALA A O 1
ATOM 2115 N N . VAL A 1 265 ? 22.874 8.555 4.990 1.00 85.19 265 VAL A N 1
ATOM 2116 C CA . VAL A 1 265 ? 23.380 7.183 5.179 1.00 85.19 265 VAL A CA 1
ATOM 2117 C C . VAL A 1 265 ? 24.879 7.156 5.506 1.00 85.19 265 VAL A C 1
ATOM 2119 O O . VAL A 1 265 ? 25.319 6.330 6.308 1.00 85.19 265 VAL A O 1
ATOM 2122 N N . ALA A 1 266 ? 25.677 8.053 4.920 1.00 86.50 266 ALA A N 1
ATOM 2123 C CA . ALA A 1 266 ? 27.106 8.146 5.211 1.00 86.50 266 ALA A CA 1
ATOM 2124 C C . ALA A 1 266 ? 27.381 8.726 6.612 1.00 86.50 266 ALA A C 1
ATOM 2126 O O . ALA A 1 266 ? 28.243 8.214 7.326 1.00 86.50 266 ALA A O 1
ATOM 2127 N N . GLU A 1 267 ? 26.636 9.756 7.027 1.00 87.06 267 GLU A N 1
ATOM 2128 C CA . GLU A 1 267 ? 26.764 10.374 8.355 1.00 87.06 267 GLU A CA 1
ATOM 2129 C C . GLU A 1 267 ? 26.253 9.465 9.487 1.00 87.06 267 GLU A C 1
ATOM 2131 O O . GLU A 1 267 ? 26.812 9.480 10.583 1.00 87.06 267 GLU A O 1
ATOM 2136 N N . SER A 1 268 ? 25.236 8.635 9.225 1.00 78.00 268 SER A N 1
ATOM 2137 C CA . SER A 1 268 ? 24.666 7.695 10.203 1.00 78.00 268 SER A CA 1
ATOM 2138 C C . SER A 1 268 ? 25.413 6.358 10.325 1.00 78.00 268 SER A C 1
ATOM 2140 O O . SER A 1 268 ? 24.984 5.498 11.095 1.00 78.00 268 SER A O 1
ATOM 2142 N N . ALA A 1 269 ? 26.494 6.154 9.561 1.00 79.31 269 ALA A N 1
ATOM 2143 C CA . ALA A 1 269 ? 27.198 4.873 9.425 1.00 79.31 269 ALA A CA 1
ATOM 2144 C C . ALA A 1 269 ? 26.284 3.699 8.987 1.00 79.31 269 ALA A C 1
ATOM 2146 O O . ALA A 1 269 ? 26.400 2.582 9.490 1.00 79.31 269 ALA A O 1
ATOM 2147 N N . ASP A 1 270 ? 25.386 3.968 8.033 1.00 76.19 270 ASP A N 1
ATOM 2148 C CA . ASP A 1 270 ? 24.316 3.085 7.539 1.00 76.19 270 ASP A CA 1
ATOM 2149 C C . ASP A 1 270 ? 23.305 2.609 8.602 1.00 76.19 270 ASP A C 1
ATOM 2151 O O . ASP A 1 270 ? 22.716 1.531 8.484 1.00 76.19 270 ASP A O 1
ATOM 2155 N N . SER A 1 271 ? 23.058 3.431 9.630 1.00 80.38 271 SER A N 1
ATOM 2156 C CA . SER A 1 271 ? 21.964 3.188 10.579 1.00 80.38 271 SER A CA 1
ATOM 2157 C C . SER A 1 271 ? 20.611 3.125 9.846 1.00 80.38 271 SER A C 1
ATOM 2159 O O . SER A 1 271 ? 20.326 4.012 9.027 1.00 80.38 271 SER A O 1
ATOM 2161 N N . PRO A 1 272 ? 19.738 2.133 10.127 1.00 79.00 272 PRO A N 1
ATOM 2162 C CA . PRO A 1 272 ? 18.470 1.978 9.415 1.00 79.00 272 PRO A CA 1
ATOM 2163 C C . PRO A 1 272 ? 17.544 3.198 9.506 1.00 79.00 272 PRO A C 1
ATOM 2165 O O . PRO A 1 272 ? 16.761 3.442 8.595 1.00 79.00 272 PRO A O 1
ATOM 2168 N N . ASP A 1 273 ? 17.634 4.002 10.561 1.00 80.88 273 ASP A N 1
ATOM 2169 C CA . ASP A 1 273 ? 16.766 5.156 10.803 1.00 80.88 273 ASP A CA 1
ATOM 2170 C C . ASP A 1 273 ? 17.185 6.450 10.083 1.00 80.88 273 ASP A C 1
ATOM 2172 O O . ASP A 1 273 ? 16.490 7.461 10.195 1.00 80.88 273 ASP A O 1
ATOM 2176 N N . ALA A 1 274 ? 18.265 6.431 9.293 1.00 81.31 274 ALA A N 1
ATOM 2177 C CA . ALA A 1 274 ? 18.806 7.607 8.598 1.00 81.31 274 ALA A CA 1
ATOM 2178 C C . ALA A 1 274 ? 17.792 8.347 7.702 1.00 81.31 274 ALA A C 1
ATOM 2180 O O . ALA A 1 274 ? 17.901 9.550 7.486 1.00 81.31 274 ALA A O 1
ATOM 2181 N N . TRP A 1 275 ? 16.773 7.646 7.196 1.00 85.44 275 TRP A N 1
ATOM 2182 C CA . TRP A 1 275 ? 15.695 8.241 6.398 1.00 85.44 275 TRP A CA 1
ATOM 2183 C C . TRP A 1 275 ? 14.727 9.108 7.216 1.00 85.44 275 TRP A C 1
ATOM 2185 O O . TRP A 1 275 ? 13.956 9.881 6.648 1.00 85.44 275 TRP A O 1
ATOM 2195 N N . THR A 1 276 ? 14.714 8.988 8.545 1.00 81.56 276 THR A N 1
ATOM 2196 C CA . THR A 1 276 ? 13.743 9.698 9.391 1.00 81.56 276 THR A CA 1
ATOM 2197 C C . THR A 1 276 ? 14.008 11.205 9.446 1.00 81.56 276 THR A C 1
ATOM 2199 O O . THR A 1 276 ? 13.057 11.978 9.599 1.00 81.56 276 THR A O 1
ATOM 2202 N N . THR A 1 277 ? 15.255 11.642 9.241 1.00 79.25 277 THR A N 1
ATOM 2203 C CA . THR A 1 277 ? 15.707 13.041 9.362 1.00 79.25 277 THR A CA 1
ATOM 2204 C C . THR A 1 277 ? 15.637 13.858 8.069 1.00 79.25 277 THR A C 1
ATOM 2206 O O . THR A 1 277 ? 15.631 15.084 8.151 1.00 79.25 277 THR A O 1
ATOM 2209 N N . THR A 1 278 ? 15.544 13.219 6.898 1.00 84.12 278 THR A N 1
ATOM 2210 C CA . THR A 1 278 ? 15.616 13.881 5.577 1.00 84.12 278 THR A CA 1
ATOM 2211 C C . THR A 1 278 ? 14.337 14.639 5.186 1.00 84.12 278 THR A C 1
ATOM 2213 O O . THR A 1 278 ? 13.371 14.705 5.950 1.00 84.12 278 THR A O 1
ATOM 2216 N N . SER A 1 279 ? 14.302 15.238 3.998 1.00 87.12 279 SER A N 1
ATOM 2217 C CA . SER A 1 279 ? 13.108 15.832 3.392 1.00 87.12 279 SER A CA 1
ATOM 2218 C C . SER A 1 279 ? 12.086 14.781 2.912 1.00 87.12 279 SER A C 1
ATOM 2220 O O . SER A 1 279 ? 12.307 13.571 3.012 1.00 87.12 279 SER A O 1
ATOM 2222 N N . ASP A 1 280 ? 10.924 15.228 2.424 1.00 88.44 280 ASP A N 1
ATOM 2223 C CA . ASP A 1 280 ? 9.945 14.337 1.790 1.00 88.44 280 ASP A CA 1
ATOM 2224 C C . ASP A 1 280 ? 10.322 14.073 0.313 1.00 88.44 280 ASP A C 1
ATOM 2226 O O . ASP A 1 280 ? 10.589 15.024 -0.430 1.00 88.44 280 ASP A O 1
ATOM 2230 N N . PRO A 1 281 ? 10.317 12.807 -0.149 1.00 93.56 281 PRO A N 1
ATOM 2231 C CA . PRO A 1 281 ? 10.702 12.450 -1.511 1.00 93.56 281 PRO A CA 1
ATOM 2232 C C . PRO A 1 281 ? 9.721 12.965 -2.574 1.00 93.56 281 PRO A C 1
ATOM 2234 O O . PRO A 1 281 ? 8.519 13.087 -2.321 1.00 93.56 281 PRO A O 1
ATOM 2237 N N . PRO A 1 282 ? 10.184 13.143 -3.827 1.00 94.00 282 PRO A N 1
ATOM 2238 C CA . PRO A 1 282 ? 9.295 13.291 -4.977 1.00 94.00 282 PRO A CA 1
ATOM 2239 C C . PRO A 1 282 ? 8.408 12.045 -5.100 1.00 94.00 282 PRO A C 1
ATOM 2241 O O . PRO A 1 282 ? 8.939 10.934 -5.120 1.00 94.00 282 PRO A O 1
ATOM 2244 N N . LYS A 1 283 ? 7.077 12.215 -5.201 1.00 93.50 283 LYS A N 1
ATOM 2245 C CA . LYS A 1 283 ? 6.093 11.108 -5.116 1.00 93.50 283 LYS A CA 1
ATOM 2246 C C . LYS A 1 283 ? 6.434 9.923 -6.038 1.00 93.50 283 LYS A C 1
ATOM 2248 O O . LYS A 1 283 ? 6.350 8.783 -5.616 1.00 93.50 283 LYS A O 1
ATOM 2253 N N . CYS A 1 284 ? 6.973 10.175 -7.231 1.00 96.38 284 CYS A N 1
ATOM 2254 C CA . CYS A 1 284 ? 7.367 9.118 -8.165 1.00 96.38 284 CYS A CA 1
ATOM 2255 C C . CYS A 1 284 ? 8.432 8.122 -7.660 1.00 96.38 284 CYS A C 1
ATOM 2257 O O . CYS A 1 284 ? 8.651 7.106 -8.315 1.00 96.38 284 CYS A O 1
ATOM 2259 N N . LEU A 1 285 ? 9.139 8.400 -6.556 1.00 97.56 285 LEU A N 1
ATOM 2260 C CA . LEU A 1 285 ? 10.100 7.462 -5.968 1.00 97.56 285 LEU A CA 1
ATOM 2261 C C . LEU A 1 285 ? 9.423 6.336 -5.165 1.00 97.56 285 LEU A C 1
ATOM 2263 O O . LEU A 1 285 ? 9.693 5.178 -5.493 1.00 97.56 285 LEU A O 1
ATOM 2267 N N . PRO A 1 286 ? 8.566 6.602 -4.155 1.00 97.88 286 PRO A N 1
ATOM 2268 C CA . PRO A 1 286 ? 7.758 5.552 -3.535 1.00 97.88 286 PRO A CA 1
ATOM 2269 C C . PRO A 1 286 ? 6.811 4.876 -4.539 1.00 97.88 286 PRO A C 1
ATOM 2271 O O . PRO A 1 286 ? 6.789 3.648 -4.582 1.00 97.88 286 PRO A O 1
ATOM 2274 N N . ASP A 1 287 ? 6.156 5.632 -5.431 1.00 98.06 287 ASP A N 1
ATOM 2275 C CA . ASP A 1 287 ? 5.224 5.066 -6.424 1.00 98.06 287 ASP A CA 1
ATOM 2276 C C . ASP A 1 287 ? 5.880 4.007 -7.324 1.00 98.06 287 ASP A C 1
ATOM 2278 O O . ASP A 1 287 ? 5.295 2.972 -7.634 1.00 98.06 287 ASP A O 1
ATOM 2282 N N . MET A 1 288 ? 7.124 4.253 -7.752 1.00 97.44 288 MET A N 1
ATOM 2283 C CA . MET A 1 288 ? 7.890 3.317 -8.579 1.00 97.44 288 MET A CA 1
ATOM 2284 C C . MET A 1 288 ? 8.305 2.062 -7.794 1.00 97.44 288 MET A C 1
ATOM 2286 O O . MET A 1 288 ? 8.418 0.987 -8.382 1.00 97.44 288 MET A O 1
ATOM 2290 N N . LEU A 1 289 ? 8.538 2.168 -6.482 1.00 98.56 289 LEU A N 1
ATOM 2291 C CA . LEU A 1 289 ? 8.843 1.012 -5.634 1.00 98.56 289 LEU A CA 1
ATOM 2292 C C . LEU A 1 289 ? 7.601 0.138 -5.429 1.00 98.56 289 LEU A C 1
ATOM 2294 O O . LEU A 1 289 ? 7.681 -1.082 -5.565 1.00 98.56 289 LEU A O 1
ATOM 2298 N N . GLU A 1 290 ? 6.449 0.758 -5.189 1.00 98.62 290 GLU A N 1
ATOM 2299 C CA . GLU A 1 290 ? 5.150 0.082 -5.163 1.00 98.62 290 GLU A CA 1
ATOM 2300 C C . GLU A 1 290 ? 4.863 -0.569 -6.524 1.00 98.62 290 GLU A C 1
ATOM 2302 O O . GLU A 1 290 ? 4.583 -1.765 -6.597 1.00 98.62 290 GLU A O 1
ATOM 2307 N N . ALA A 1 291 ? 5.065 0.153 -7.628 1.00 98.56 291 ALA A N 1
ATOM 2308 C CA . ALA A 1 291 ? 4.919 -0.391 -8.974 1.00 98.56 291 ALA A CA 1
ATOM 2309 C C . ALA A 1 291 ? 5.894 -1.536 -9.294 1.00 98.56 291 ALA A C 1
ATOM 2311 O O . ALA A 1 291 ? 5.523 -2.463 -10.013 1.00 98.56 291 ALA A O 1
ATOM 2312 N N . TYR A 1 292 ? 7.115 -1.524 -8.751 1.00 98.69 292 TYR A N 1
ATOM 2313 C CA . TYR A 1 292 ? 8.038 -2.657 -8.847 1.00 98.69 292 TYR A CA 1
ATOM 2314 C C . TYR A 1 292 ? 7.507 -3.885 -8.089 1.00 98.69 292 TYR A C 1
ATOM 2316 O O . TYR A 1 292 ? 7.555 -4.992 -8.626 1.00 98.69 292 TYR A O 1
ATOM 2324 N N . ILE A 1 293 ? 6.945 -3.698 -6.890 1.00 98.69 293 ILE A N 1
ATOM 2325 C CA . ILE A 1 293 ? 6.303 -4.769 -6.107 1.00 98.69 293 ILE A CA 1
ATOM 2326 C C . ILE A 1 293 ? 5.091 -5.340 -6.867 1.00 98.69 293 ILE A C 1
ATOM 2328 O O . ILE A 1 293 ? 4.951 -6.558 -6.986 1.00 98.69 293 ILE A O 1
ATOM 2332 N N . GLY A 1 294 ? 4.264 -4.479 -7.471 1.00 98.38 294 GLY A N 1
ATOM 2333 C CA . GLY A 1 294 ? 3.186 -4.892 -8.377 1.00 98.38 294 GLY A CA 1
ATOM 2334 C C . GLY A 1 294 ? 3.695 -5.640 -9.618 1.00 98.38 294 GLY A C 1
ATOM 2335 O O . GLY A 1 294 ? 3.081 -6.617 -10.046 1.00 98.38 294 GLY A O 1
ATOM 2336 N N . ALA A 1 295 ? 4.840 -5.237 -10.175 1.00 98.31 295 ALA A N 1
ATOM 2337 C CA . ALA A 1 295 ? 5.441 -5.880 -11.342 1.00 98.31 295 ALA A CA 1
ATOM 2338 C C . ALA A 1 295 ? 5.976 -7.288 -11.041 1.00 98.31 295 ALA A C 1
ATOM 2340 O O . ALA A 1 295 ? 5.678 -8.201 -11.807 1.00 98.31 295 ALA A O 1
ATOM 2341 N N . ILE A 1 296 ? 6.717 -7.499 -9.943 1.00 98.62 296 ILE A N 1
ATOM 2342 C CA . ILE A 1 296 ? 7.185 -8.851 -9.573 1.00 98.62 296 ILE A CA 1
ATOM 2343 C C . ILE A 1 296 ? 6.013 -9.775 -9.229 1.00 98.62 296 ILE A C 1
ATOM 2345 O O . ILE A 1 296 ? 6.040 -10.956 -9.566 1.00 98.62 296 ILE A O 1
ATOM 2349 N N . PHE A 1 297 ? 4.950 -9.242 -8.621 1.00 98.50 297 PHE A N 1
ATOM 2350 C CA . PHE A 1 297 ? 3.743 -10.000 -8.301 1.00 98.50 297 PHE A CA 1
ATOM 2351 C C . PHE A 1 297 ? 3.027 -10.514 -9.560 1.00 98.50 297 PHE A C 1
ATOM 2353 O O . PHE A 1 297 ? 2.660 -11.685 -9.638 1.00 98.50 297 PHE A O 1
ATOM 2360 N N . VAL A 1 298 ? 2.871 -9.662 -10.577 1.00 97.50 298 VAL A N 1
ATOM 2361 C CA . VAL A 1 298 ? 2.242 -10.042 -11.852 1.00 97.50 298 VAL A CA 1
ATOM 2362 C C . VAL A 1 298 ? 3.161 -10.939 -12.693 1.00 97.50 298 VAL A C 1
ATOM 2364 O O . VAL A 1 298 ? 2.684 -11.903 -13.289 1.00 97.50 298 VAL A O 1
ATOM 2367 N N . ASP A 1 299 ? 4.474 -10.679 -12.718 1.00 97.81 299 ASP A N 1
ATOM 2368 C CA . ASP A 1 299 ? 5.450 -11.498 -13.458 1.00 97.81 299 ASP A CA 1
ATOM 2369 C C . ASP A 1 299 ? 5.564 -12.924 -12.891 1.00 97.81 299 ASP A C 1
ATOM 2371 O O . ASP A 1 299 ? 5.619 -13.887 -13.652 1.00 97.81 299 ASP A O 1
ATOM 2375 N N . SER A 1 300 ? 5.503 -13.065 -11.561 1.00 97.25 300 SER A N 1
ATOM 2376 C CA . SER A 1 300 ? 5.516 -14.352 -10.845 1.00 97.25 300 SER A CA 1
ATOM 2377 C C . SER A 1 300 ? 4.162 -15.073 -10.824 1.00 97.25 300 SER A C 1
ATOM 2379 O O . SER A 1 300 ? 3.964 -15.999 -10.036 1.00 97.25 300 SER A O 1
ATOM 2381 N N . ASN A 1 301 ? 3.225 -14.662 -11.686 1.00 95.88 301 ASN A N 1
ATOM 2382 C CA . ASN A 1 301 ? 1.894 -15.250 -11.821 1.00 95.88 301 ASN A CA 1
ATOM 2383 C C . ASN A 1 301 ? 1.091 -15.222 -10.502 1.00 95.88 301 ASN A C 1
ATOM 2385 O O . ASN A 1 301 ? 0.549 -16.234 -10.058 1.00 95.88 301 ASN A O 1
ATOM 2389 N N . PHE A 1 302 ? 1.014 -14.032 -9.893 1.00 95.94 302 PHE A N 1
ATOM 2390 C CA . PHE A 1 302 ? 0.244 -13.717 -8.684 1.00 95.94 302 PHE A CA 1
ATOM 2391 C C . PHE A 1 302 ? 0.739 -14.453 -7.420 1.00 95.94 302 PHE A C 1
ATOM 2393 O O . PHE A 1 302 ? -0.019 -14.659 -6.468 1.00 95.94 302 PHE A O 1
ATOM 2400 N N . SER A 1 303 ? 2.024 -14.824 -7.363 1.00 95.69 303 SER A N 1
ATOM 2401 C CA . SER A 1 303 ? 2.626 -15.362 -6.138 1.00 95.69 303 SER A CA 1
ATOM 2402 C C . SER A 1 303 ? 2.853 -14.254 -5.106 1.00 95.69 303 SER A C 1
ATOM 2404 O O . SER A 1 303 ? 3.588 -13.299 -5.350 1.00 95.69 303 SER A O 1
ATOM 2406 N N . PHE A 1 304 ? 2.262 -14.385 -3.915 1.00 96.06 304 PHE A N 1
ATOM 2407 C CA . PHE A 1 304 ? 2.538 -13.456 -2.812 1.00 96.06 304 PHE A CA 1
ATOM 2408 C C . PHE A 1 304 ? 3.945 -13.656 -2.217 1.00 96.06 304 PHE A C 1
ATOM 2410 O O . PHE A 1 304 ? 4.523 -12.717 -1.674 1.00 96.06 304 PHE A O 1
ATOM 2417 N N . GLU A 1 305 ? 4.541 -14.843 -2.386 1.00 95.88 305 GLU A N 1
ATOM 2418 C CA . GLU A 1 305 ? 5.841 -15.193 -1.797 1.00 95.88 305 GLU A CA 1
ATOM 2419 C C . GLU A 1 305 ? 6.977 -14.273 -2.276 1.00 95.88 305 GLU A C 1
ATOM 2421 O O . GLU A 1 305 ? 7.910 -14.016 -1.520 1.00 95.88 305 GLU A O 1
ATOM 2426 N N . VAL A 1 306 ? 6.897 -13.711 -3.493 1.00 97.94 306 VAL A N 1
ATOM 2427 C CA . VAL A 1 306 ? 7.916 -12.764 -3.994 1.00 97.94 306 VAL A CA 1
ATOM 2428 C C . VAL A 1 306 ? 7.808 -11.378 -3.348 1.00 97.94 306 VAL A C 1
ATOM 2430 O O . VAL A 1 306 ? 8.809 -10.672 -3.236 1.00 97.94 306 VAL A O 1
ATOM 2433 N N . VAL A 1 307 ? 6.613 -10.994 -2.884 1.00 98.12 307 VAL A N 1
ATOM 2434 C CA . VAL A 1 307 ? 6.390 -9.765 -2.104 1.00 98.12 307 VAL A CA 1
ATOM 2435 C C . VAL A 1 307 ? 6.930 -9.955 -0.686 1.00 98.12 307 VAL A C 1
ATOM 2437 O O . VAL A 1 307 ? 7.574 -9.059 -0.140 1.00 98.12 307 VAL A O 1
ATOM 2440 N N . GLU A 1 308 ? 6.738 -11.144 -0.111 1.00 97.25 308 GLU A N 1
ATOM 2441 C CA . GLU A 1 308 ? 7.311 -11.512 1.186 1.00 97.25 308 GLU A CA 1
ATOM 2442 C C . GLU A 1 308 ? 8.839 -11.599 1.141 1.00 97.25 308 GLU A C 1
ATOM 2444 O O . GLU A 1 308 ? 9.499 -11.027 2.003 1.00 97.25 308 GLU A O 1
ATOM 2449 N N . ASP A 1 309 ? 9.417 -12.243 0.127 1.00 98.06 309 ASP A N 1
ATOM 2450 C CA . ASP A 1 309 ? 10.867 -12.310 -0.080 1.00 98.06 309 ASP A CA 1
ATOM 2451 C C . ASP A 1 309 ? 11.481 -10.910 -0.258 1.00 98.06 309 ASP A C 1
ATOM 2453 O O . ASP A 1 309 ? 12.485 -10.586 0.382 1.00 98.06 309 ASP A O 1
ATOM 2457 N N . PHE A 1 310 ? 10.829 -10.031 -1.031 1.00 98.25 310 PHE A N 1
ATOM 2458 C CA . PHE A 1 310 ? 11.235 -8.630 -1.145 1.00 98.25 310 PHE A CA 1
ATOM 2459 C C . PHE A 1 310 ? 11.195 -7.904 0.211 1.00 98.25 310 PHE A C 1
ATOM 2461 O O . PHE A 1 310 ? 12.171 -7.251 0.597 1.00 98.25 310 PHE A O 1
ATOM 2468 N N . PHE A 1 311 ? 10.103 -8.050 0.970 1.00 97.88 311 PHE A N 1
ATOM 2469 C CA . PHE A 1 311 ? 9.976 -7.465 2.305 1.00 97.88 311 PHE A CA 1
ATOM 2470 C C . PHE A 1 311 ? 11.069 -7.979 3.256 1.00 97.88 311 PHE A C 1
ATOM 2472 O O . PHE A 1 311 ? 11.749 -7.176 3.894 1.00 97.88 311 PHE A O 1
ATOM 2479 N N . GLN A 1 312 ? 11.285 -9.296 3.325 1.00 96.75 312 GLN A N 1
ATOM 2480 C CA . GLN A 1 312 ? 12.264 -9.926 4.219 1.00 96.75 312 GLN A CA 1
ATOM 2481 C C . GLN A 1 312 ? 13.706 -9.501 3.903 1.00 96.75 312 GLN A C 1
ATOM 2483 O O . GLN A 1 312 ? 14.485 -9.292 4.832 1.00 96.75 312 GLN A O 1
ATOM 2488 N N . ARG A 1 313 ? 14.063 -9.347 2.619 1.00 96.31 313 ARG A N 1
ATOM 2489 C CA . ARG A 1 313 ? 15.418 -8.950 2.190 1.00 96.31 313 ARG A CA 1
ATOM 2490 C C . ARG A 1 313 ? 15.703 -7.462 2.348 1.00 96.31 313 ARG A C 1
ATOM 2492 O O . ARG A 1 313 ? 16.815 -7.104 2.725 1.00 96.31 313 ARG A O 1
ATOM 2499 N N . TYR A 1 314 ? 14.742 -6.600 2.012 1.00 95.81 314 TYR A N 1
ATOM 2500 C CA . TYR A 1 314 ? 15.015 -5.171 1.816 1.00 95.81 314 TYR A CA 1
ATOM 2501 C C . TYR A 1 314 ? 14.346 -4.264 2.847 1.00 95.81 314 TYR A C 1
ATOM 2503 O O . TYR A 1 314 ? 14.931 -3.239 3.197 1.00 95.81 314 TYR A O 1
ATOM 2511 N N . LEU A 1 315 ? 13.171 -4.639 3.367 1.00 95.56 315 LEU A N 1
ATOM 2512 C CA . LEU A 1 315 ? 12.370 -3.790 4.256 1.00 95.56 315 LEU A CA 1
ATOM 2513 C C . LEU A 1 315 ? 12.471 -4.203 5.732 1.00 95.56 315 LEU A C 1
ATOM 2515 O O . LEU A 1 315 ? 12.598 -3.336 6.588 1.00 95.56 315 LEU A O 1
ATOM 2519 N N . LYS A 1 316 ? 12.478 -5.505 6.049 1.00 94.12 316 LYS A N 1
ATOM 2520 C CA . LYS A 1 316 ? 12.436 -6.018 7.431 1.00 94.12 316 LYS A CA 1
ATOM 2521 C C . LYS A 1 316 ? 13.521 -5.441 8.340 1.00 94.12 316 LYS A C 1
ATOM 2523 O O . LYS A 1 316 ? 13.208 -5.074 9.465 1.00 94.12 316 LYS A O 1
ATOM 2528 N N . GLN A 1 317 ? 14.759 -5.328 7.850 1.00 90.88 317 GLN A N 1
ATOM 2529 C CA . GLN A 1 317 ? 15.909 -4.798 8.606 1.00 90.88 317 GLN A CA 1
ATOM 2530 C C . GLN A 1 317 ? 15.655 -3.412 9.222 1.00 90.88 317 GLN A C 1
ATOM 2532 O O . GLN A 1 317 ? 16.227 -3.077 10.253 1.00 90.88 317 GLN A O 1
ATOM 2537 N N . TYR A 1 318 ? 14.779 -2.614 8.605 1.00 89.69 318 TYR A N 1
ATOM 2538 C CA . TYR A 1 318 ? 14.413 -1.297 9.107 1.00 89.69 318 TYR A CA 1
ATOM 2539 C C . TYR A 1 318 ? 13.511 -1.358 10.332 1.00 89.69 318 TYR A C 1
ATOM 2541 O O . TYR A 1 318 ? 13.480 -0.389 11.076 1.00 89.69 318 TYR A O 1
ATOM 2549 N N . PHE A 1 319 ? 12.796 -2.464 10.541 1.00 88.06 319 PHE A N 1
ATOM 2550 C CA . PHE A 1 319 ? 11.674 -2.593 11.472 1.00 88.06 319 PHE A CA 1
ATOM 2551 C C . PHE A 1 319 ? 11.895 -3.642 12.569 1.00 88.06 319 PHE A C 1
ATOM 2553 O O . PHE A 1 319 ? 10.965 -3.958 13.306 1.00 88.06 319 PHE A O 1
ATOM 2560 N N . GLU A 1 320 ? 13.116 -4.172 12.704 1.00 83.31 320 GLU A N 1
ATOM 2561 C CA . GLU A 1 320 ? 13.460 -5.095 13.794 1.00 83.31 320 GLU A CA 1
ATOM 2562 C C . GLU A 1 320 ? 13.505 -4.382 15.159 1.00 83.31 320 GLU A C 1
ATOM 2564 O O . GLU A 1 320 ? 13.084 -4.960 16.162 1.00 83.31 320 GLU A O 1
ATOM 2569 N N . ASP A 1 321 ? 13.920 -3.108 15.190 1.00 81.94 321 ASP A N 1
ATOM 2570 C CA . ASP A 1 321 ? 13.715 -2.209 16.330 1.00 81.94 321 ASP A CA 1
ATOM 2571 C C . ASP A 1 321 ? 12.643 -1.159 16.002 1.00 81.94 321 ASP A C 1
ATOM 2573 O O . ASP A 1 321 ? 12.877 -0.178 15.296 1.00 81.94 321 ASP A O 1
ATOM 2577 N N . MET A 1 322 ? 11.445 -1.365 16.548 1.00 82.50 322 MET A N 1
ATOM 2578 C CA . MET A 1 322 ? 10.332 -0.424 16.413 1.00 82.50 322 MET A CA 1
ATOM 2579 C C . MET A 1 322 ? 10.438 0.791 17.342 1.00 82.50 322 MET A C 1
ATOM 2581 O O . MET A 1 322 ? 9.730 1.768 17.118 1.00 82.50 322 MET A O 1
ATOM 2585 N N . SER A 1 323 ? 11.308 0.783 18.359 1.00 74.06 323 SER A N 1
ATOM 2586 C CA . SER A 1 323 ? 11.381 1.874 19.344 1.00 74.06 323 SER A CA 1
ATOM 2587 C C . SER A 1 323 ? 11.880 3.193 18.743 1.00 74.06 323 SER A C 1
ATOM 2589 O O . SER A 1 323 ? 11.525 4.274 19.217 1.00 74.06 323 SER A O 1
ATOM 2591 N N . VAL A 1 324 ? 12.608 3.128 17.624 1.00 68.50 324 VAL A N 1
ATOM 2592 C CA . VAL A 1 324 ? 12.957 4.313 16.830 1.00 68.50 324 VAL A CA 1
ATOM 2593 C C . VAL A 1 324 ? 11.709 4.942 16.194 1.00 68.50 324 VAL A C 1
ATOM 2595 O O . VAL A 1 324 ? 11.575 6.168 16.144 1.00 68.50 324 VAL A O 1
ATOM 2598 N N . TYR A 1 325 ? 10.736 4.120 15.787 1.00 72.12 325 TYR A N 1
ATOM 2599 C CA . TYR A 1 325 ? 9.454 4.579 15.249 1.00 72.12 325 TYR A CA 1
ATOM 2600 C C . TYR A 1 325 ? 8.388 4.817 16.308 1.00 72.12 325 TYR A C 1
ATOM 2602 O O . TYR A 1 325 ? 7.443 5.528 15.985 1.00 72.12 325 TYR A O 1
ATOM 2610 N N . ASP A 1 326 ? 8.560 4.410 17.571 1.00 66.69 326 ASP A N 1
ATOM 2611 C CA . ASP A 1 326 ? 7.741 4.963 18.659 1.00 66.69 326 ASP A CA 1
ATOM 2612 C C . ASP A 1 326 ? 7.857 6.501 18.650 1.00 66.69 326 ASP A C 1
ATOM 2614 O O . ASP A 1 326 ? 6.864 7.189 18.876 1.00 66.69 326 ASP A O 1
ATOM 2618 N N . ALA A 1 327 ? 9.011 7.073 18.278 1.00 55.31 327 ALA A N 1
ATOM 2619 C CA . ALA A 1 327 ? 9.150 8.514 18.074 1.00 55.31 327 ALA A CA 1
ATOM 2620 C C . ALA A 1 327 ? 8.487 9.045 16.785 1.00 55.31 327 ALA A C 1
ATOM 2622 O O . ALA A 1 327 ? 8.191 10.231 16.734 1.00 55.31 327 ALA A O 1
ATOM 2623 N N . PHE A 1 328 ? 8.249 8.234 15.752 1.00 58.06 328 PHE A N 1
ATOM 2624 C CA . PHE A 1 328 ? 7.555 8.642 14.516 1.00 58.06 328 PHE A CA 1
ATOM 2625 C C . PHE A 1 328 ? 6.025 8.527 14.674 1.00 58.06 328 PHE A C 1
ATOM 2627 O O . PHE A 1 328 ? 5.292 9.462 14.356 1.00 58.06 328 PHE A O 1
ATOM 2634 N N . ALA A 1 329 ? 5.570 7.417 15.260 1.00 52.19 329 ALA A N 1
ATOM 2635 C CA . ALA A 1 329 ? 4.203 7.118 15.672 1.00 52.19 329 ALA A CA 1
ATOM 2636 C C . ALA A 1 329 ? 3.693 8.121 16.718 1.00 52.19 329 ALA A C 1
ATOM 2638 O O . ALA A 1 329 ? 2.804 8.927 16.432 1.00 52.19 329 ALA A O 1
ATOM 2639 N N . ASN A 1 330 ? 4.319 8.162 17.903 1.00 50.78 330 ASN A N 1
ATOM 2640 C CA . ASN A 1 330 ? 3.854 9.011 19.001 1.00 50.78 330 ASN A CA 1
ATOM 2641 C C . ASN A 1 330 ? 4.055 10.509 18.733 1.00 50.78 330 ASN A C 1
ATOM 2643 O O . ASN A 1 330 ? 3.431 11.301 19.431 1.00 50.78 330 ASN A O 1
ATOM 2647 N N . LYS A 1 331 ? 4.879 10.925 17.753 1.00 53.62 331 LYS A N 1
ATOM 2648 C CA . LYS A 1 331 ? 4.963 12.332 17.310 1.00 53.62 331 LYS A CA 1
ATOM 2649 C C . LYS A 1 331 ? 3.924 12.711 16.257 1.00 53.62 331 LYS A C 1
ATOM 2651 O O . LYS A 1 331 ? 3.918 13.885 15.885 1.00 53.62 331 LYS A O 1
ATOM 2656 N N . HIS A 1 332 ? 3.022 11.827 15.795 1.00 65.38 332 HIS A N 1
ATOM 2657 C CA . HIS A 1 332 ? 1.863 12.333 15.047 1.00 65.38 332 HIS A CA 1
ATOM 2658 C C . HIS A 1 332 ? 1.139 13.336 15.956 1.00 65.38 332 HIS A C 1
ATOM 2660 O O . HIS A 1 332 ? 0.698 12.944 17.040 1.00 65.38 332 HIS A O 1
ATOM 2666 N N . PRO A 1 333 ? 1.037 14.630 15.588 1.00 74.06 333 PRO A N 1
ATOM 2667 C CA . PRO A 1 333 ? 0.723 15.663 16.570 1.00 74.06 333 PRO A CA 1
ATOM 2668 C C . PRO A 1 333 ? -0.603 15.443 17.292 1.00 74.06 333 PRO A C 1
ATOM 2670 O O . PRO A 1 333 ? -0.725 15.791 18.461 1.00 74.06 333 PRO A O 1
ATOM 2673 N N . THR A 1 334 ? -1.588 14.827 16.634 1.00 80.00 334 THR A N 1
ATOM 2674 C CA . THR A 1 334 ? -2.877 14.502 17.255 1.00 80.00 334 THR A CA 1
ATOM 2675 C C . THR A 1 334 ? -2.781 13.361 18.272 1.00 80.00 334 THR A C 1
ATOM 2677 O O . THR A 1 334 ? -3.442 13.454 19.307 1.00 80.00 334 THR A O 1
ATOM 2680 N N . THR A 1 335 ? -1.940 12.347 18.048 1.00 78.12 335 THR A N 1
ATOM 2681 C CA . THR A 1 335 ? -1.658 11.293 19.040 1.00 78.12 335 THR A CA 1
ATOM 2682 C C . THR A 1 335 ? -0.842 11.845 20.205 1.00 78.12 335 THR A C 1
ATOM 2684 O O . THR A 1 335 ? -1.241 11.672 21.357 1.00 78.12 335 THR A O 1
ATOM 2687 N N . TYR A 1 336 ? 0.234 12.598 19.939 1.00 79.50 336 TYR A N 1
ATOM 2688 C CA . TYR A 1 336 ? 1.026 13.207 21.014 1.00 79.50 336 TYR A CA 1
ATOM 2689 C C . TYR A 1 336 ? 0.160 14.119 21.891 1.00 79.50 336 TYR A C 1
ATOM 2691 O O . TYR A 1 336 ? 0.207 14.058 23.117 1.00 79.50 336 TYR A O 1
ATOM 2699 N N . PHE A 1 337 ? -0.702 14.920 21.258 1.00 86.19 337 PHE A N 1
ATOM 2700 C CA . PHE A 1 337 ? -1.669 15.775 21.936 1.00 86.19 337 PHE A CA 1
ATOM 2701 C C . PHE A 1 337 ? -2.705 14.982 22.750 1.00 86.19 337 PHE A C 1
ATOM 2703 O O . PHE A 1 337 ? -2.989 15.364 23.887 1.00 86.19 337 PHE A O 1
ATOM 2710 N N . HIS A 1 338 ? -3.238 13.875 22.214 1.00 86.44 338 HIS A N 1
ATOM 2711 C CA . HIS A 1 338 ? -4.123 12.972 22.957 1.00 86.44 338 HIS A CA 1
ATOM 2712 C C . HIS A 1 338 ? -3.432 12.484 24.234 1.00 86.44 338 HIS A C 1
ATOM 2714 O O . HIS A 1 338 ? -3.955 12.695 25.328 1.00 86.44 338 HIS A O 1
ATOM 2720 N N . ASN A 1 339 ? -2.248 11.884 24.096 1.00 81.56 339 ASN A N 1
ATOM 2721 C CA . ASN A 1 339 ? -1.509 11.269 25.198 1.00 81.56 339 ASN A CA 1
ATOM 2722 C C . ASN A 1 339 ? -1.087 12.315 26.242 1.00 81.56 339 ASN A C 1
ATOM 2724 O O . ASN A 1 339 ? -1.264 12.101 27.441 1.00 81.56 339 ASN A O 1
ATOM 2728 N N . ARG A 1 340 ? -0.644 13.501 25.802 1.00 85.75 340 ARG A N 1
ATOM 2729 C CA . ARG A 1 340 ? -0.312 14.629 26.685 1.00 85.75 340 ARG A CA 1
ATOM 2730 C C . ARG A 1 340 ? -1.510 15.073 27.533 1.00 85.75 340 ARG A C 1
ATOM 2732 O O . ARG A 1 340 ? -1.342 15.401 28.705 1.00 85.75 340 ARG A O 1
ATOM 2739 N N . LEU A 1 341 ? -2.724 15.064 26.976 1.00 88.44 341 LEU A N 1
ATOM 2740 C CA . LEU A 1 341 ? -3.935 15.365 27.743 1.00 88.44 341 LEU A CA 1
ATOM 2741 C C . LEU A 1 341 ? -4.360 14.219 28.669 1.00 88.44 341 LEU A C 1
ATOM 2743 O O . LEU A 1 341 ? -4.623 14.467 29.847 1.00 88.44 341 LEU A O 1
ATOM 2747 N N . THR A 1 342 ? -4.460 12.988 28.165 1.00 86.56 342 THR A N 1
ATOM 2748 C CA . THR A 1 342 ? -5.082 11.874 28.901 1.00 86.56 342 THR A CA 1
ATOM 2749 C C . THR A 1 342 ? -4.157 11.230 29.931 1.00 86.56 342 THR A C 1
ATOM 2751 O O . THR A 1 342 ? -4.643 10.825 30.990 1.00 86.56 342 THR A O 1
ATOM 2754 N N . ILE A 1 343 ? -2.849 11.178 29.658 1.00 80.50 343 ILE A N 1
ATOM 2755 C CA . ILE A 1 343 ? -1.827 10.569 30.519 1.00 80.50 343 ILE A CA 1
ATOM 2756 C C . ILE A 1 343 ? -1.214 11.635 31.438 1.00 80.50 343 ILE A C 1
ATOM 2758 O O . ILE A 1 343 ? -1.423 11.590 32.650 1.00 80.50 343 ILE A O 1
ATOM 2762 N N . ASP A 1 344 ? -0.531 12.640 30.880 1.00 83.69 344 ASP A N 1
ATOM 2763 C CA . ASP A 1 344 ? 0.302 13.567 31.673 1.00 83.69 344 ASP A CA 1
ATOM 2764 C C . ASP A 1 344 ? -0.509 14.612 32.464 1.00 83.69 344 ASP A C 1
ATOM 2766 O O . ASP A 1 344 ? -0.112 15.050 33.553 1.00 83.69 344 ASP A O 1
ATOM 2770 N N . PHE A 1 345 ? -1.667 15.022 31.937 1.00 87.88 345 PHE A N 1
ATOM 2771 C CA . PHE A 1 345 ? -2.576 15.953 32.616 1.00 87.88 345 PHE A CA 1
ATOM 2772 C C . PHE A 1 345 ? -3.789 15.273 33.276 1.00 87.88 345 PHE A C 1
ATOM 2774 O O . PHE A 1 345 ? -4.374 15.843 34.207 1.00 87.88 345 PHE A O 1
ATOM 2781 N N . GLY A 1 346 ? -4.142 14.051 32.859 1.00 85.19 346 GLY A N 1
ATOM 2782 C CA . GLY A 1 346 ? -5.307 13.310 33.359 1.00 85.19 346 GLY A CA 1
ATOM 2783 C C . GLY A 1 346 ? -6.658 13.878 32.899 1.00 85.19 346 GLY A C 1
ATOM 2784 O O . GLY A 1 346 ? -7.677 13.656 33.556 1.00 85.19 346 GLY A O 1
ATOM 2785 N N . CYS A 1 347 ? -6.670 14.640 31.805 1.00 86.75 347 CYS A N 1
ATOM 2786 C CA . CYS A 1 347 ? -7.843 15.304 31.246 1.00 86.75 347 CYS A CA 1
ATOM 2787 C C . CYS A 1 347 ? -8.663 14.345 30.371 1.00 86.75 347 CYS A C 1
ATOM 2789 O O . CYS A 1 347 ? -8.147 13.791 29.403 1.00 86.75 347 CYS A O 1
ATOM 2791 N N . ALA A 1 348 ? -9.956 14.196 30.673 1.00 86.00 348 ALA A N 1
ATOM 2792 C CA . ALA A 1 348 ? -10.896 13.411 29.865 1.00 86.00 348 ALA A CA 1
ATOM 2793 C C . ALA A 1 348 ? -11.883 14.283 29.063 1.00 86.00 348 ALA A C 1
ATOM 2795 O O . ALA A 1 348 ? -12.407 13.824 28.052 1.00 86.00 348 ALA A O 1
ATOM 2796 N N . ASN A 1 349 ? -12.122 15.537 29.472 1.00 88.81 349 ASN A N 1
ATOM 2797 C CA . ASN A 1 349 ? -13.060 16.444 28.806 1.00 88.81 349 ASN A CA 1
ATOM 2798 C C . ASN A 1 349 ? -12.339 17.434 27.874 1.00 88.81 349 ASN A C 1
ATOM 2800 O O . ASN A 1 349 ? -12.056 18.585 28.222 1.00 88.81 349 ASN A O 1
ATOM 2804 N N . TYR A 1 350 ? -12.044 16.970 26.664 1.00 92.38 350 TYR A N 1
ATOM 2805 C CA . TYR A 1 350 ? -11.533 17.798 25.576 1.00 92.38 350 TYR A CA 1
ATOM 2806 C C . TYR A 1 350 ? -12.102 17.334 24.231 1.00 92.38 350 TYR A C 1
ATOM 2808 O O . TYR A 1 350 ? -12.625 16.225 24.110 1.00 92.38 350 TYR A O 1
ATOM 2816 N N . CYS A 1 351 ? -11.975 18.156 23.190 1.00 90.81 351 CYS A N 1
ATOM 2817 C CA . CYS A 1 351 ? -12.220 17.708 21.824 1.00 90.81 351 CYS A CA 1
ATOM 2818 C C . CYS A 1 351 ? -11.304 18.382 20.795 1.00 90.81 351 CYS A C 1
ATOM 2820 O O . CYS A 1 351 ? -10.879 19.526 20.956 1.00 90.81 351 CYS A O 1
ATOM 2822 N N . LEU A 1 352 ? -11.040 17.647 19.712 1.00 90.88 352 LEU A N 1
ATOM 2823 C CA . LEU A 1 352 ? -10.419 18.135 18.482 1.00 90.88 352 LEU A CA 1
ATOM 2824 C C . LEU A 1 352 ? -11.437 17.980 17.346 1.00 90.88 352 LEU A C 1
ATOM 2826 O O . LEU A 1 352 ? -11.591 16.902 16.760 1.00 90.88 352 LEU A O 1
ATOM 2830 N N . LYS A 1 353 ? -12.173 19.056 17.068 1.00 89.31 353 LYS A N 1
ATOM 2831 C CA . LYS A 1 353 ? -13.225 19.092 16.041 1.00 89.31 353 LYS A CA 1
ATOM 2832 C C . LYS A 1 353 ? -12.741 19.845 14.808 1.00 89.31 353 LYS A C 1
ATOM 2834 O O . LYS A 1 353 ? -11.851 20.685 14.900 1.00 89.31 353 LYS A O 1
ATOM 2839 N N . ALA A 1 354 ? -13.327 19.520 13.662 1.00 88.81 354 ALA A N 1
ATOM 2840 C CA . ALA A 1 354 ? -13.062 20.180 12.391 1.00 88.81 354 ALA A CA 1
ATOM 2841 C C . ALA A 1 354 ? -14.379 20.502 11.675 1.00 88.81 354 ALA A C 1
ATOM 2843 O O . ALA A 1 354 ? -15.380 19.825 11.909 1.00 88.81 354 ALA A O 1
ATOM 2844 N N . GLY A 1 355 ? -14.353 21.517 10.818 1.00 85.44 355 GLY A N 1
ATOM 2845 C CA . GLY A 1 355 ? -15.469 21.950 9.984 1.00 85.44 355 GLY A CA 1
ATOM 2846 C C . GLY A 1 355 ? -14.980 22.805 8.816 1.00 85.44 355 GLY A C 1
ATOM 2847 O O . GLY A 1 355 ? -13.839 23.270 8.802 1.00 85.44 355 GLY A O 1
ATOM 2848 N N . GLU A 1 356 ? -15.838 22.991 7.823 1.00 83.88 356 GLU A N 1
ATOM 2849 C CA . GLU A 1 356 ? -15.560 23.846 6.668 1.00 83.88 356 GLU A CA 1
ATOM 2850 C C . GLU A 1 356 ? -15.761 25.323 7.012 1.00 83.88 356 GLU A C 1
ATOM 2852 O O . GLU A 1 356 ? -16.689 25.688 7.736 1.00 83.88 356 GLU A O 1
ATOM 2857 N N . VAL A 1 357 ? -14.892 26.179 6.473 1.00 77.88 357 VAL A N 1
ATOM 2858 C CA . VAL A 1 357 ? -15.024 27.637 6.548 1.00 77.88 357 VAL A CA 1
ATOM 2859 C C . VAL A 1 357 ? -14.847 28.212 5.147 1.00 77.88 357 VAL A C 1
ATOM 2861 O O . VAL A 1 357 ? -13.804 28.033 4.514 1.00 77.88 357 VAL A O 1
ATOM 2864 N N . GLN A 1 358 ? -15.866 28.929 4.672 1.00 69.06 358 GLN A N 1
ATOM 2865 C CA . GLN A 1 358 ? -15.753 29.761 3.478 1.00 69.06 358 GLN A CA 1
ATOM 2866 C C . GLN A 1 358 ? -14.950 31.016 3.836 1.00 69.06 358 GLN A C 1
ATOM 2868 O O . GLN A 1 358 ? -15.358 31.811 4.682 1.00 69.06 358 GLN A O 1
ATOM 2873 N N . MET A 1 359 ? -13.782 31.167 3.215 1.00 62.94 359 MET A N 1
ATOM 2874 C CA . MET A 1 359 ? -12.947 32.360 3.342 1.00 62.94 359 MET A CA 1
ATOM 2875 C C . MET A 1 359 ? -13.443 33.409 2.345 1.00 62.94 359 MET A C 1
ATOM 2877 O O . MET A 1 359 ? -13.621 33.086 1.174 1.00 62.94 359 MET A O 1
ATOM 2881 N N . VAL A 1 360 ? -13.625 34.657 2.788 1.00 62.78 360 VAL A N 1
ATOM 2882 C CA . VAL A 1 360 ? -14.197 35.745 1.964 1.00 62.78 360 VAL A CA 1
ATOM 2883 C C . VAL A 1 360 ? -13.431 35.951 0.647 1.00 62.78 360 VAL A C 1
ATOM 2885 O O . VAL A 1 360 ? -14.042 36.222 -0.382 1.00 62.78 360 VAL A O 1
ATOM 2888 N N . ASP A 1 361 ? -12.112 35.737 0.671 1.00 59.28 361 ASP A N 1
ATOM 2889 C CA . ASP A 1 361 ? -11.198 36.015 -0.443 1.00 59.28 361 ASP A CA 1
ATOM 2890 C C . ASP A 1 361 ? -10.684 34.746 -1.165 1.00 59.28 361 ASP A C 1
ATOM 2892 O O . ASP A 1 361 ? -9.638 34.787 -1.815 1.00 59.28 361 ASP A O 1
ATOM 2896 N N . SER A 1 362 ? -11.342 33.583 -1.027 1.00 55.81 362 SER A N 1
ATOM 2897 C CA . SER A 1 362 ? -10.868 32.339 -1.662 1.00 55.81 362 SER A CA 1
ATOM 2898 C C . SER A 1 362 ? -11.990 31.424 -2.153 1.00 55.81 362 SER A C 1
ATOM 2900 O O . SER A 1 362 ? -12.916 31.096 -1.419 1.00 55.81 362 SER A O 1
ATOM 2902 N N . THR A 1 363 ? -11.864 30.962 -3.399 1.00 60.09 363 THR A N 1
ATOM 2903 C CA . THR A 1 363 ? -12.821 30.073 -4.082 1.00 60.09 363 THR A CA 1
ATOM 2904 C C . THR A 1 363 ? -12.761 28.611 -3.633 1.00 60.09 363 THR A C 1
ATOM 2906 O O . THR A 1 363 ? -13.632 27.831 -4.006 1.00 60.09 363 THR A O 1
ATOM 2909 N N . GLU A 1 364 ? -11.746 28.219 -2.859 1.00 64.19 364 GLU A N 1
ATOM 2910 C CA . GLU A 1 364 ? -11.575 26.848 -2.368 1.00 64.19 364 GLU A CA 1
ATOM 2911 C C . GLU A 1 364 ? -12.007 26.733 -0.895 1.00 64.19 364 GLU A C 1
ATOM 2913 O O . GLU A 1 364 ? -11.498 27.483 -0.051 1.00 64.19 364 GLU A O 1
ATOM 2918 N N . PRO A 1 365 ? -12.903 25.790 -0.537 1.00 66.56 365 PRO A N 1
ATOM 2919 C CA . PRO A 1 365 ? -13.283 25.570 0.852 1.00 66.56 365 PRO A CA 1
ATOM 2920 C C . PRO A 1 365 ? -12.079 25.056 1.648 1.00 66.56 365 PRO A C 1
ATOM 2922 O O . PRO A 1 365 ? -11.421 24.089 1.262 1.00 66.56 365 PRO A O 1
ATOM 2925 N N . ARG A 1 366 ? -11.788 25.693 2.786 1.00 81.94 366 ARG A N 1
ATOM 2926 C CA . ARG A 1 366 ? -10.711 25.263 3.687 1.00 81.94 366 ARG A CA 1
ATOM 2927 C C . ARG A 1 366 ? -11.284 24.622 4.936 1.00 81.94 366 ARG A C 1
ATOM 2929 O O . ARG A 1 366 ? -12.288 25.076 5.486 1.00 81.94 366 ARG A O 1
ATOM 2936 N N . ILE A 1 367 ? -10.605 23.582 5.408 1.00 85.56 367 ILE A N 1
ATOM 2937 C CA . ILE A 1 367 ? -10.958 22.923 6.656 1.00 85.56 367 ILE A CA 1
ATOM 2938 C C . ILE A 1 367 ? -10.267 23.644 7.806 1.00 85.56 367 ILE A C 1
ATOM 2940 O O . ILE A 1 367 ? -9.038 23.748 7.858 1.00 85.56 367 ILE A O 1
ATOM 2944 N N . TYR A 1 368 ? -11.081 24.112 8.741 1.00 90.25 368 TYR A N 1
ATOM 2945 C CA . TYR A 1 368 ? -10.673 24.630 10.034 1.00 90.25 368 TYR A CA 1
ATOM 2946 C C . TYR A 1 368 ? -10.790 23.512 11.072 1.00 90.25 368 TYR A C 1
ATOM 2948 O O . TYR A 1 368 ? -11.791 22.797 11.112 1.00 90.25 368 TYR A O 1
ATOM 2956 N N . ALA A 1 369 ? -9.791 23.360 11.935 1.00 93.19 369 ALA A N 1
ATOM 2957 C CA . ALA A 1 369 ? -9.868 22.501 13.110 1.00 93.19 369 ALA A CA 1
ATOM 2958 C C . ALA A 1 369 ? -9.485 23.276 14.370 1.00 93.19 369 ALA A C 1
ATOM 2960 O O . ALA A 1 369 ? -8.586 24.114 14.333 1.00 93.19 369 ALA A O 1
ATOM 2961 N N . ALA A 1 370 ? -10.147 22.968 15.484 1.00 94.00 370 ALA A N 1
ATOM 2962 C CA . ALA A 1 370 ? -9.908 23.595 16.778 1.00 94.00 370 ALA A CA 1
ATOM 2963 C C . ALA A 1 370 ? -9.815 22.570 17.908 1.00 94.00 370 ALA A C 1
ATOM 2965 O O . ALA A 1 370 ? -10.521 21.556 17.930 1.00 94.00 370 ALA A O 1
ATOM 2966 N N . VAL A 1 371 ? -8.951 22.898 18.865 1.00 94.69 371 VAL A N 1
ATOM 2967 C CA . VAL A 1 371 ? -8.758 22.197 20.130 1.00 94.69 371 VAL A CA 1
ATOM 2968 C C . VAL A 1 371 ? -9.468 22.965 21.240 1.00 94.69 371 VAL A C 1
ATOM 2970 O O . VAL A 1 371 ? -9.208 24.153 21.443 1.00 94.69 371 VAL A O 1
ATOM 2973 N N . ILE A 1 372 ? -10.324 22.270 21.988 1.00 92.50 372 ILE A N 1
ATOM 2974 C CA . ILE A 1 372 ? -11.061 22.804 23.140 1.00 92.50 372 ILE A CA 1
ATOM 2975 C C . ILE A 1 372 ? -10.872 21.854 24.328 1.00 92.50 372 ILE A C 1
ATOM 2977 O O . ILE A 1 372 ? -11.006 20.642 24.168 1.00 92.50 372 ILE A O 1
ATOM 2981 N N . VAL A 1 373 ? -10.582 22.395 25.512 1.00 92.75 373 VAL A N 1
ATOM 2982 C CA . VAL A 1 373 ? -10.387 21.670 26.781 1.00 92.75 373 VAL A CA 1
ATOM 2983 C C . VAL A 1 373 ? -11.293 22.312 27.829 1.00 92.75 373 VAL A C 1
ATOM 2985 O O . VAL A 1 373 ? -11.142 23.505 28.078 1.00 92.75 373 VAL A O 1
ATOM 2988 N N . HIS A 1 374 ? -12.218 21.550 28.430 1.00 85.62 374 HIS A N 1
ATOM 2989 C CA . HIS A 1 374 ? -13.203 22.061 29.406 1.00 85.62 374 HIS A CA 1
ATOM 2990 C C . HIS A 1 374 ? -13.822 23.413 28.968 1.00 85.62 374 HIS A C 1
ATOM 2992 O O . HIS A 1 374 ? -13.718 24.424 29.659 1.00 85.62 374 HIS A O 1
ATOM 2998 N N . ASP A 1 375 ? -14.383 23.435 27.753 1.00 85.25 375 ASP A N 1
ATOM 2999 C CA . ASP A 1 375 ? -14.983 24.598 27.072 1.00 85.25 375 ASP A CA 1
ATOM 3000 C C . ASP A 1 375 ? -14.054 25.799 26.787 1.00 85.25 375 ASP A C 1
ATOM 3002 O O . ASP A 1 375 ? -14.469 26.766 26.145 1.00 85.25 375 ASP A O 1
ATOM 3006 N N . LYS A 1 376 ? -12.766 25.735 27.152 1.00 89.50 376 LYS A N 1
ATOM 3007 C CA . LYS A 1 376 ? -11.764 26.751 26.797 1.00 89.50 376 LYS A CA 1
ATOM 3008 C C . LYS A 1 376 ? -11.044 26.390 25.498 1.00 89.50 376 LYS A C 1
ATOM 3010 O O . LYS A 1 376 ? -10.499 25.296 25.347 1.00 89.50 376 LYS A O 1
ATOM 3015 N N . PHE A 1 377 ? -11.009 27.334 24.562 1.00 91.69 377 PHE A N 1
ATOM 3016 C CA . PHE A 1 377 ? -10.240 27.219 23.322 1.00 91.69 377 PHE A CA 1
ATOM 3017 C C . PHE A 1 377 ? -8.729 27.213 23.602 1.00 91.69 377 PHE A C 1
ATOM 3019 O O . PHE A 1 377 ? -8.220 28.095 24.294 1.00 91.69 377 PHE A O 1
ATOM 3026 N N . VAL A 1 378 ? -8.010 26.245 23.028 1.00 92.31 378 VAL A N 1
ATOM 3027 C CA . VAL A 1 378 ? -6.549 26.127 23.150 1.00 92.31 378 VAL A CA 1
ATOM 3028 C C . VAL A 1 378 ? -5.865 26.646 21.888 1.00 92.31 378 VAL A C 1
ATOM 3030 O O . VAL A 1 378 ? -5.065 27.583 21.953 1.00 92.31 378 VAL A O 1
ATOM 3033 N N . ALA A 1 379 ? -6.164 26.052 20.731 1.00 95.06 379 ALA A N 1
ATOM 3034 C CA . ALA A 1 379 ? -5.499 26.345 19.463 1.00 95.06 379 ALA A CA 1
ATOM 3035 C C . ALA A 1 379 ? -6.341 25.926 18.248 1.00 95.06 379 ALA A C 1
ATOM 3037 O O . ALA A 1 379 ? -7.348 25.229 18.382 1.00 95.06 379 ALA A O 1
ATOM 3038 N N . GLN A 1 380 ? -5.898 26.341 17.060 1.00 94.44 380 GLN A N 1
ATOM 3039 C CA . GLN A 1 380 ? -6.544 26.057 15.779 1.00 94.44 380 GLN A CA 1
ATOM 3040 C C . GLN A 1 380 ? -5.526 25.749 14.678 1.00 94.44 380 GLN A C 1
ATOM 3042 O O . GLN A 1 380 ? -4.376 26.175 14.756 1.00 94.44 380 GLN A O 1
ATOM 3047 N N . GLY A 1 381 ? -5.977 25.070 13.627 1.00 91.56 381 GLY A N 1
ATOM 3048 C CA . GLY A 1 381 ? -5.213 24.779 12.418 1.00 91.56 381 GLY A CA 1
ATOM 3049 C C . GLY A 1 381 ? -6.099 24.868 11.178 1.00 91.56 381 GLY A C 1
ATOM 3050 O O . GLY A 1 381 ? -7.276 24.516 11.229 1.00 91.56 381 GLY A O 1
ATOM 3051 N N . ILE A 1 382 ? -5.541 25.352 10.064 1.00 88.31 382 ILE A N 1
ATOM 3052 C CA . ILE A 1 382 ? -6.251 25.490 8.782 1.00 88.31 382 ILE A CA 1
ATOM 3053 C C . ILE A 1 382 ? -5.449 24.797 7.675 1.00 88.31 382 ILE A C 1
ATOM 3055 O O . ILE A 1 382 ? -4.231 24.990 7.551 1.00 88.31 382 ILE A O 1
ATOM 3059 N N . ALA A 1 383 ? -6.133 23.980 6.873 1.00 85.06 383 ALA A N 1
ATOM 3060 C CA . ALA A 1 383 ? -5.557 23.265 5.736 1.00 85.06 383 ALA A CA 1
ATOM 3061 C C . ALA A 1 383 ? -6.618 22.914 4.674 1.00 85.06 383 ALA A C 1
ATOM 3063 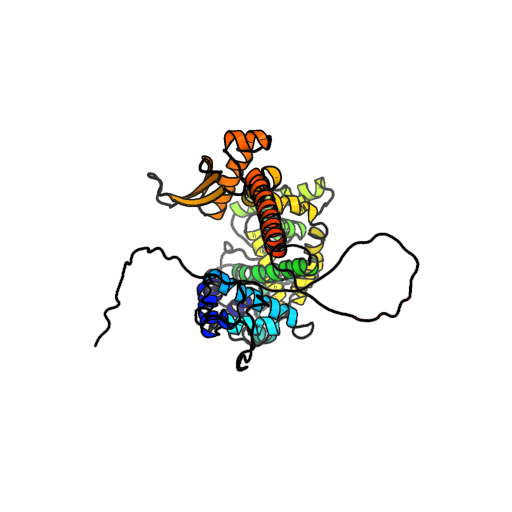O O . ALA A 1 383 ? -7.806 23.171 4.852 1.00 85.06 383 ALA A O 1
ATOM 3064 N N . SER A 1 384 ? -6.181 22.286 3.583 1.00 78.56 384 SER A N 1
ATOM 3065 C CA . SER A 1 384 ? -7.036 21.744 2.517 1.00 78.56 384 SER A CA 1
ATOM 3066 C C . SER A 1 384 ? -7.771 20.447 2.891 1.00 78.56 384 SER A C 1
ATOM 3068 O O . SER A 1 384 ? -8.660 20.027 2.162 1.00 78.56 384 SER A O 1
ATOM 3070 N N . SER A 1 385 ? -7.433 19.789 4.008 1.00 76.06 385 SER A N 1
ATOM 3071 C CA . SER A 1 385 ? -8.109 18.557 4.444 1.00 76.06 385 SER A CA 1
ATOM 3072 C C . SER A 1 385 ? -8.252 18.454 5.962 1.00 76.06 385 SER A C 1
ATOM 3074 O O . SER A 1 385 ? -7.469 19.029 6.723 1.00 76.06 385 SER A O 1
ATOM 3076 N N . VAL A 1 386 ? -9.226 17.652 6.408 1.00 70.81 386 VAL A N 1
ATOM 3077 C CA . VAL A 1 386 ? -9.491 17.364 7.830 1.00 70.81 386 VAL A CA 1
ATOM 3078 C C . VAL A 1 386 ? -8.254 16.806 8.540 1.00 70.81 386 VAL A C 1
ATOM 3080 O O . VAL A 1 386 ? -7.997 17.181 9.684 1.00 70.81 386 VAL A O 1
ATOM 3083 N N . ARG A 1 387 ? -7.459 15.957 7.871 1.00 71.69 387 ARG A N 1
ATOM 3084 C CA . ARG A 1 387 ? -6.232 15.366 8.434 1.00 71.69 387 ARG A CA 1
ATOM 3085 C C . ARG A 1 387 ? -5.194 16.446 8.741 1.00 71.69 387 ARG A C 1
ATOM 3087 O O . ARG A 1 387 ? -4.745 16.554 9.883 1.00 71.69 387 ARG A O 1
ATOM 3094 N N . TYR A 1 388 ? -4.851 17.274 7.755 1.00 73.88 388 TYR A N 1
ATOM 3095 C CA . TYR A 1 388 ? -3.838 18.321 7.924 1.00 73.88 388 TYR A CA 1
ATOM 3096 C C . TYR A 1 388 ? -4.311 19.462 8.835 1.00 73.88 388 TYR A C 1
ATOM 3098 O O . TYR A 1 388 ? -3.512 19.998 9.599 1.00 73.88 388 TYR A O 1
ATOM 3106 N N . ALA A 1 389 ? -5.604 19.804 8.819 1.00 80.75 389 ALA A N 1
ATOM 3107 C CA . ALA A 1 389 ? -6.163 20.813 9.717 1.00 80.75 389 ALA A CA 1
ATOM 3108 C C . ALA A 1 389 ? -6.070 20.360 11.182 1.00 80.75 389 ALA A C 1
ATOM 3110 O O . ALA A 1 389 ? -5.573 21.107 12.024 1.00 80.75 389 ALA A O 1
ATOM 3111 N N . LYS A 1 390 ? -6.468 19.110 11.474 1.00 83.00 390 LYS A N 1
ATOM 3112 C CA . LYS A 1 390 ? -6.329 18.503 12.808 1.00 83.00 390 LYS A CA 1
ATOM 3113 C C . LYS A 1 390 ? -4.874 18.418 13.259 1.00 83.00 390 LYS A C 1
ATOM 3115 O O . LYS A 1 390 ? -4.584 18.811 14.382 1.00 83.00 390 LYS A O 1
ATOM 3120 N N . THR A 1 391 ? -3.978 17.987 12.370 1.00 81.62 391 THR A N 1
ATOM 3121 C CA . THR A 1 391 ? -2.529 17.917 12.626 1.00 81.62 391 THR A CA 1
ATOM 3122 C C . THR A 1 391 ? -1.996 19.279 13.095 1.00 81.62 391 THR A C 1
ATOM 3124 O O . THR A 1 391 ? -1.527 19.385 14.226 1.00 81.62 391 THR A O 1
ATOM 3127 N N . LYS A 1 392 ? -2.218 20.350 12.316 1.00 82.62 392 LYS A N 1
ATOM 3128 C CA . LYS A 1 392 ? -1.818 21.723 12.685 1.00 82.62 392 LYS A CA 1
ATOM 3129 C C . LYS A 1 392 ? -2.464 22.240 13.970 1.00 82.62 392 LYS A C 1
ATOM 3131 O O . LYS A 1 392 ? -1.821 22.935 14.751 1.00 82.62 392 LYS A O 1
ATOM 3136 N N . ALA A 1 393 ? -3.739 21.923 14.203 1.00 90.62 393 ALA A N 1
ATOM 3137 C CA . ALA A 1 393 ? -4.429 22.325 15.428 1.00 90.62 393 ALA A CA 1
ATOM 3138 C C . ALA A 1 393 ? -3.820 21.653 16.670 1.00 90.62 393 ALA A C 1
ATOM 3140 O O . ALA A 1 393 ? -3.735 22.281 17.725 1.00 90.62 393 ALA A O 1
ATOM 3141 N N . SER A 1 394 ? -3.363 20.404 16.538 1.00 90.31 394 SER A N 1
ATOM 3142 C CA . SER A 1 394 ? -2.640 19.690 17.588 1.00 90.31 394 SER A CA 1
ATOM 3143 C C . SER A 1 394 ? -1.215 20.217 17.786 1.00 90.31 394 SER A C 1
ATOM 3145 O O . SER A 1 394 ? -0.841 20.445 18.930 1.00 90.31 394 SER A O 1
ATOM 3147 N N . GLU A 1 395 ? -0.455 20.506 16.723 1.00 88.50 395 GLU A N 1
ATOM 3148 C CA . GLU A 1 395 ? 0.869 21.164 16.806 1.00 88.50 395 GLU A CA 1
ATOM 3149 C C . GLU A 1 395 ? 0.786 22.491 17.580 1.00 88.50 395 GLU A C 1
ATOM 3151 O O . GLU A 1 395 ? 1.493 22.706 18.565 1.00 88.50 395 GLU A O 1
ATOM 3156 N N . ALA A 1 396 ? -0.154 23.357 17.189 1.00 90.56 396 ALA A N 1
ATOM 3157 C CA . ALA A 1 396 ? -0.369 24.655 17.821 1.00 90.56 396 ALA A CA 1
ATOM 3158 C C . ALA A 1 396 ? -0.921 24.559 19.259 1.00 90.56 396 ALA A C 1
ATOM 3160 O O . ALA A 1 396 ? -0.784 25.509 20.033 1.00 90.56 396 ALA A O 1
ATOM 3161 N N . ALA A 1 397 ? -1.545 23.436 19.636 1.00 92.88 397 ALA A N 1
ATOM 3162 C CA . ALA A 1 397 ? -1.932 23.158 21.019 1.00 92.88 397 ALA A CA 1
ATOM 3163 C C . ALA A 1 397 ? -0.747 22.639 21.844 1.00 92.88 397 ALA A C 1
ATOM 3165 O O . ALA A 1 397 ? -0.554 23.081 22.974 1.00 92.88 397 ALA A O 1
ATOM 3166 N N . LEU A 1 398 ? 0.076 21.753 21.279 1.00 90.81 398 LEU A N 1
ATOM 3167 C CA . LEU A 1 398 ? 1.272 21.206 21.920 1.00 90.81 398 LEU A CA 1
ATOM 3168 C C . LEU A 1 398 ? 2.279 22.303 22.269 1.00 90.81 398 LEU A C 1
ATOM 3170 O O . LEU A 1 398 ? 2.703 22.371 23.418 1.00 90.81 398 LEU A O 1
ATOM 3174 N N . ALA A 1 399 ? 2.547 23.236 21.353 1.00 90.50 399 ALA A N 1
ATOM 3175 C CA . ALA A 1 399 ? 3.410 24.395 21.611 1.00 90.50 399 ALA A CA 1
ATOM 3176 C C . ALA A 1 399 ? 2.902 25.322 22.745 1.00 90.50 399 ALA A C 1
ATOM 3178 O O . ALA A 1 399 ? 3.668 26.104 23.300 1.00 90.50 399 ALA A O 1
ATOM 3179 N N . LYS A 1 400 ? 1.615 25.239 23.124 1.00 90.62 400 LYS A N 1
ATOM 3180 C CA . LYS A 1 400 ? 1.031 25.942 24.288 1.00 90.62 400 LYS A CA 1
ATOM 3181 C C . LYS A 1 400 ? 0.992 25.104 25.574 1.00 90.62 400 LYS A C 1
ATOM 3183 O O . LYS A 1 400 ? 0.641 25.626 26.632 1.00 90.62 400 LYS A O 1
ATOM 3188 N N . LEU A 1 401 ? 1.286 23.809 25.481 1.00 87.81 401 LEU A N 1
ATOM 3189 C CA . LEU A 1 401 ? 1.273 22.834 26.579 1.00 87.81 401 LEU A CA 1
ATOM 3190 C C . LEU A 1 401 ? 2.680 22.301 26.913 1.00 87.81 401 LEU A C 1
ATOM 3192 O O . LEU A 1 401 ? 2.864 21.601 27.913 1.00 87.81 401 LEU A O 1
ATOM 3196 N N . GLU A 1 402 ? 3.670 22.643 26.093 1.00 87.44 402 GLU A N 1
ATOM 3197 C CA . GLU A 1 402 ? 5.090 22.408 26.321 1.00 87.44 402 GLU A CA 1
ATOM 3198 C C . GLU A 1 402 ? 5.577 23.132 27.587 1.00 87.44 402 GLU A C 1
ATOM 3200 O O . GLU A 1 402 ? 5.130 24.231 27.915 1.00 87.44 402 GLU A O 1
ATOM 3205 N N . GLY A 1 403 ? 6.428 22.466 28.375 1.00 81.31 403 GLY A N 1
ATOM 3206 C CA . GLY A 1 403 ? 6.886 22.952 29.686 1.00 81.31 403 GLY A CA 1
ATOM 3207 C C . GLY A 1 403 ? 5.797 23.105 30.765 1.00 81.31 403 GLY A C 1
ATOM 3208 O O . GLY A 1 403 ? 6.119 23.372 31.925 1.00 81.31 403 GLY A O 1
ATOM 3209 N N . LEU A 1 404 ? 4.511 22.931 30.435 1.00 88.38 404 LEU A N 1
ATOM 3210 C CA . LEU A 1 404 ? 3.412 23.152 31.368 1.00 88.38 404 LEU A CA 1
ATOM 3211 C C . LEU A 1 404 ? 3.279 21.979 32.351 1.00 88.38 404 LEU A C 1
ATOM 3213 O O . LEU A 1 404 ? 3.136 20.825 31.951 1.00 88.38 404 LEU A O 1
ATOM 3217 N N . ALA A 1 405 ? 3.296 22.286 33.649 1.00 86.25 405 ALA A N 1
ATOM 3218 C CA . ALA A 1 405 ? 3.089 21.314 34.721 1.00 86.25 405 ALA A CA 1
ATOM 3219 C C . ALA A 1 405 ? 1.593 21.082 34.997 1.00 86.25 405 ALA A C 1
ATOM 3221 O O . ALA A 1 405 ? 0.785 22.012 34.926 1.00 86.25 405 ALA A O 1
ATOM 3222 N N . SER A 1 406 ? 1.224 19.861 35.394 1.00 84.69 406 SER A N 1
ATOM 3223 C CA . SER A 1 406 ? -0.177 19.422 35.476 1.00 84.69 406 SER A CA 1
ATOM 3224 C C . SER A 1 406 ? -1.043 20.205 36.472 1.00 84.69 406 SER A C 1
ATOM 3226 O O . SER A 1 406 ? -2.256 20.252 36.300 1.00 84.69 406 SER A O 1
ATOM 3228 N N . PHE A 1 407 ? -0.461 20.882 37.472 1.00 82.12 407 PHE A N 1
ATOM 3229 C CA . PHE A 1 407 ? -1.217 21.795 38.342 1.00 82.12 407 PHE A CA 1
ATOM 3230 C C . PHE A 1 407 ? -1.611 23.095 37.618 1.00 82.12 407 PHE A C 1
ATOM 3232 O O . PHE A 1 407 ? -2.781 23.472 37.647 1.00 82.12 407 PHE A O 1
ATOM 3239 N N . LYS A 1 408 ? -0.679 23.716 36.875 1.00 85.62 408 LYS A N 1
ATOM 3240 C CA . LYS A 1 408 ? -0.950 24.909 36.050 1.00 85.62 408 LYS A CA 1
ATOM 3241 C C . LYS A 1 408 ? -1.932 24.605 34.924 1.00 85.62 408 LYS A C 1
ATOM 3243 O O . LYS A 1 408 ? -2.766 25.439 34.600 1.00 85.62 408 LYS A O 1
ATOM 3248 N N . PHE A 1 409 ? -1.880 23.399 34.354 1.00 89.62 409 PHE A N 1
ATOM 3249 C CA . PHE A 1 409 ? -2.886 22.951 33.389 1.00 89.62 409 PHE A CA 1
ATOM 3250 C C . PHE A 1 409 ? -4.304 22.991 33.987 1.00 89.62 409 PHE A C 1
ATOM 3252 O O . PHE A 1 409 ? -5.220 23.534 33.370 1.00 89.62 409 PHE A O 1
ATOM 3259 N N . ARG A 1 410 ? -4.492 22.469 35.208 1.00 88.25 410 ARG A N 1
ATOM 3260 C CA . ARG A 1 410 ? -5.803 22.475 35.881 1.00 88.25 410 ARG A CA 1
ATOM 3261 C C . ARG A 1 410 ? -6.264 23.882 36.253 1.00 88.25 410 ARG A C 1
ATOM 3263 O O . ARG A 1 410 ? -7.440 24.174 36.088 1.00 88.25 410 ARG A O 1
ATOM 3270 N N . GLU A 1 411 ? -5.353 24.754 36.673 1.00 86.06 411 GLU A N 1
ATOM 3271 C CA . GLU A 1 411 ? -5.622 26.174 36.936 1.00 86.06 411 GLU A CA 1
ATOM 3272 C C . GLU A 1 411 ? -6.068 26.923 35.664 1.00 86.06 411 GLU A C 1
ATOM 3274 O O . GLU A 1 411 ? -7.155 27.503 35.622 1.00 86.06 411 GLU A O 1
ATOM 3279 N N . ILE A 1 412 ? -5.275 26.849 34.589 1.00 86.62 412 ILE A N 1
ATOM 3280 C CA . ILE A 1 412 ? -5.533 27.557 33.327 1.00 86.62 412 ILE A CA 1
ATOM 3281 C C . ILE A 1 412 ? -6.812 27.045 32.656 1.00 86.62 412 ILE A C 1
ATOM 3283 O O . ILE A 1 412 ? -7.643 27.849 32.225 1.00 86.62 412 ILE A O 1
ATOM 3287 N N . TYR A 1 413 ? -7.012 25.726 32.587 1.00 88.31 413 TYR A N 1
ATOM 3288 C CA . TYR A 1 413 ? -8.116 25.124 31.833 1.00 88.31 413 TYR A CA 1
ATOM 3289 C C . TYR A 1 413 ? -9.334 24.726 32.680 1.00 88.31 413 TYR A C 1
ATOM 3291 O O . TYR A 1 413 ? -10.388 24.467 32.116 1.00 88.31 413 TYR A O 1
ATOM 3299 N N . GLY A 1 414 ? -9.257 24.753 34.014 1.00 85.25 414 GLY A N 1
ATOM 3300 C CA . GLY A 1 414 ? -10.355 24.321 34.896 1.00 85.25 414 GLY A CA 1
ATOM 3301 C C . GLY A 1 414 ? -10.543 22.798 34.961 1.00 85.25 414 GLY A C 1
ATOM 3302 O O . GLY A 1 414 ? -11.634 22.326 35.262 1.00 85.25 414 GLY A O 1
ATOM 3303 N N . CYS A 1 415 ? -9.505 22.019 34.639 1.00 85.31 415 CYS A N 1
ATOM 3304 C CA . CYS A 1 415 ? -9.606 20.566 34.488 1.00 85.31 415 CYS A CA 1
ATOM 3305 C C . CYS A 1 415 ? -9.751 19.824 35.833 1.00 85.31 415 CYS A C 1
ATOM 3307 O O . CYS A 1 415 ? -8.787 19.686 36.590 1.00 85.31 415 CYS A O 1
ATOM 3309 N N . ASN A 1 416 ? -10.931 19.250 36.077 1.00 83.81 416 ASN A N 1
ATOM 3310 C CA . ASN A 1 416 ? -11.256 18.432 37.250 1.00 83.81 416 ASN A CA 1
ATOM 3311 C C . ASN A 1 416 ? -11.156 16.904 37.036 1.00 83.81 416 ASN A C 1
ATOM 3313 O O . ASN A 1 416 ? -11.070 16.185 38.025 1.00 83.81 416 ASN A O 1
ATOM 3317 N N . CYS A 1 417 ? -11.057 16.394 35.798 1.00 81.38 417 CYS A N 1
ATOM 3318 C CA . CYS A 1 417 ? -11.204 14.957 35.460 1.00 81.38 417 CYS A CA 1
ATOM 3319 C C . CYS A 1 417 ? -10.366 13.944 36.267 1.00 81.38 417 CYS A C 1
ATOM 3321 O O . CYS A 1 417 ? -10.735 12.774 36.371 1.00 81.38 417 CYS A O 1
ATOM 3323 N N . ALA A 1 418 ? -9.226 14.358 36.819 1.00 67.44 418 ALA A N 1
ATOM 3324 C CA . ALA A 1 418 ? -8.386 13.502 37.655 1.00 67.44 418 ALA A CA 1
ATOM 3325 C C . ALA A 1 418 ? -8.854 13.413 39.124 1.00 67.44 418 ALA A C 1
ATOM 3327 O O . ALA A 1 418 ? -8.492 12.462 39.811 1.00 67.44 418 ALA A O 1
ATOM 3328 N N . ALA A 1 419 ? -9.635 14.386 39.605 1.00 57.66 419 ALA A N 1
ATOM 3329 C CA . ALA A 1 419 ? -10.317 14.338 40.897 1.00 57.66 419 ALA A CA 1
ATOM 3330 C C . ALA A 1 419 ? -11.618 13.530 40.796 1.00 57.66 419 ALA A C 1
ATOM 3332 O O . ALA A 1 419 ? -11.861 12.683 41.651 1.00 57.66 419 ALA A O 1
ATOM 3333 N N . ASP A 1 420 ? -12.374 13.700 39.705 1.00 51.88 420 ASP A N 1
ATOM 3334 C CA . ASP A 1 420 ? -13.630 12.981 39.446 1.00 51.88 420 ASP A CA 1
ATOM 3335 C C . ASP A 1 420 ? -13.452 11.457 39.583 1.00 51.88 420 ASP A C 1
ATOM 3337 O O . ASP A 1 420 ? -14.217 10.799 40.279 1.00 51.88 420 ASP A O 1
ATOM 3341 N N . LYS A 1 421 ? -12.363 10.898 39.031 1.00 51.75 421 LYS A N 1
ATOM 3342 C CA . LYS A 1 421 ? -12.014 9.466 39.154 1.00 51.75 421 LYS A CA 1
ATOM 3343 C C . LYS A 1 421 ? -11.773 8.996 40.599 1.00 51.75 421 LYS A C 1
ATOM 3345 O O . LYS A 1 421 ? -11.925 7.811 40.888 1.00 51.75 421 LYS A O 1
ATOM 3350 N N . VAL A 1 422 ? -11.373 9.893 41.502 1.00 49.12 422 VAL A N 1
ATOM 3351 C CA . VAL A 1 422 ? -11.158 9.599 42.931 1.00 49.12 422 VAL A CA 1
ATOM 3352 C C . VAL A 1 422 ? -12.459 9.773 43.718 1.00 49.12 422 VAL A C 1
ATOM 3354 O O . VAL A 1 422 ? -12.745 8.974 44.612 1.00 49.12 422 VAL A O 1
ATOM 3357 N N . GLU A 1 423 ? -13.287 10.757 43.366 1.00 45.44 423 GLU A N 1
ATOM 3358 C CA . GLU A 1 423 ? -14.626 10.901 43.944 1.00 45.44 423 GLU A CA 1
ATOM 3359 C C . GLU A 1 423 ? -15.545 9.746 43.525 1.00 45.44 423 GLU A C 1
ATOM 3361 O O . GLU A 1 423 ? -16.124 9.116 44.402 1.00 45.44 423 GLU A O 1
ATOM 3366 N N . GLU A 1 424 ? -15.589 9.347 42.249 1.00 47.78 424 GLU A N 1
ATOM 3367 C CA . GLU A 1 424 ? -16.341 8.166 41.794 1.00 47.78 424 GLU A CA 1
ATOM 3368 C C . GLU A 1 424 ? -15.901 6.882 42.517 1.00 47.78 424 GLU A C 1
ATOM 3370 O O . GLU A 1 424 ? -16.744 6.111 42.983 1.00 47.78 424 GLU A O 1
ATOM 3375 N N . ALA A 1 425 ? -14.590 6.663 42.673 1.00 46.59 425 ALA A N 1
ATOM 3376 C CA . ALA A 1 425 ? -14.060 5.501 43.386 1.00 46.59 425 ALA A CA 1
ATOM 3377 C C . ALA A 1 425 ? -14.405 5.519 44.888 1.00 46.59 425 ALA A C 1
ATOM 3379 O O . ALA A 1 425 ? -14.755 4.482 45.460 1.00 46.59 425 ALA A O 1
ATOM 3380 N N . THR A 1 426 ? -14.343 6.685 45.539 1.00 48.25 426 THR A N 1
ATOM 3381 C CA . THR A 1 426 ? -14.670 6.805 46.968 1.00 48.25 426 THR A CA 1
ATOM 3382 C C . THR A 1 426 ? -16.174 6.804 47.236 1.00 48.25 426 THR A C 1
ATOM 3384 O O . THR A 1 426 ? -16.589 6.246 48.249 1.00 48.25 426 THR A O 1
ATOM 3387 N N . ASP A 1 427 ? -17.015 7.320 46.340 1.00 45.09 427 ASP A N 1
ATOM 3388 C CA . ASP A 1 427 ? -18.475 7.205 46.434 1.00 45.09 427 ASP A CA 1
ATOM 3389 C C . ASP A 1 427 ? -18.966 5.788 46.123 1.00 45.09 427 ASP A C 1
ATOM 3391 O O . ASP A 1 427 ? -19.876 5.301 46.797 1.00 45.09 427 ASP A O 1
ATOM 3395 N N . ALA A 1 428 ? -18.335 5.074 45.185 1.00 48.22 428 ALA A N 1
ATOM 3396 C CA . ALA A 1 428 ? -18.567 3.642 45.005 1.00 48.22 428 ALA A CA 1
ATOM 3397 C C . ALA A 1 428 ? -18.228 2.862 46.290 1.00 48.22 428 ALA A C 1
ATOM 3399 O O . ALA A 1 428 ? -19.031 2.046 46.747 1.00 48.22 428 ALA A O 1
ATOM 3400 N N . ALA A 1 429 ? -17.093 3.168 46.931 1.00 54.03 429 ALA A N 1
ATOM 3401 C CA . ALA A 1 429 ? -16.717 2.568 48.210 1.00 54.03 429 ALA A CA 1
ATOM 3402 C C . ALA A 1 429 ? -17.697 2.919 49.351 1.00 54.03 429 ALA A C 1
ATOM 3404 O O . ALA A 1 429 ? -18.097 2.024 50.098 1.00 54.03 429 ALA A O 1
ATOM 3405 N N . LYS A 1 430 ? -18.146 4.182 49.467 1.00 55.97 430 LYS A N 1
ATOM 3406 C CA . LYS A 1 430 ? -19.179 4.598 50.441 1.00 55.97 430 LYS A CA 1
ATOM 3407 C C . LYS A 1 430 ? -20.481 3.822 50.236 1.00 55.97 430 LYS A C 1
ATOM 3409 O O . LYS A 1 430 ? -21.000 3.266 51.199 1.00 55.97 430 LYS A O 1
ATOM 3414 N N . ARG A 1 431 ? -20.970 3.709 48.993 1.00 61.56 431 ARG A N 1
ATOM 3415 C CA . ARG A 1 431 ? -22.201 2.962 48.664 1.00 61.56 431 ARG A CA 1
ATOM 3416 C C . ARG A 1 431 ? -22.106 1.497 49.091 1.00 61.56 431 ARG A C 1
ATOM 3418 O O . ARG A 1 431 ? -23.002 1.022 49.778 1.00 61.56 431 ARG A O 1
ATOM 3425 N N . ILE A 1 432 ? -20.993 0.819 48.794 1.00 64.62 432 ILE A N 1
ATOM 3426 C CA . ILE A 1 432 ? -20.741 -0.565 49.241 1.00 64.62 432 ILE A CA 1
ATOM 3427 C C . ILE A 1 432 ? -20.765 -0.669 50.779 1.00 64.62 432 ILE A C 1
ATOM 3429 O O . ILE A 1 432 ? -21.362 -1.591 51.339 1.00 64.62 432 ILE A O 1
ATOM 3433 N N . VAL A 1 433 ? -20.145 0.286 51.479 1.00 63.44 433 VAL A N 1
ATOM 3434 C CA . VAL A 1 433 ? -20.102 0.328 52.950 1.00 63.44 433 VAL A CA 1
ATOM 3435 C C . VAL A 1 433 ? -21.483 0.592 53.565 1.00 63.44 433 VAL A C 1
ATOM 3437 O O . VAL A 1 433 ? -21.832 -0.033 54.569 1.00 63.44 433 VAL A O 1
ATOM 3440 N N . ASP A 1 434 ? -22.290 1.476 52.984 1.00 61.44 434 ASP A N 1
ATOM 3441 C CA . ASP A 1 434 ? -23.611 1.826 53.513 1.00 61.44 434 ASP A CA 1
ATOM 3442 C C . ASP A 1 434 ? -24.684 0.777 53.169 1.00 61.44 434 ASP A C 1
ATOM 3444 O O . ASP A 1 434 ? -25.524 0.464 54.018 1.00 61.44 434 ASP A O 1
ATOM 3448 N N . GLU A 1 435 ? -24.592 0.117 52.010 1.00 63.94 435 GLU A N 1
ATOM 3449 C CA . GLU A 1 435 ? -25.359 -1.101 51.711 1.00 63.94 435 GLU A CA 1
ATOM 3450 C C . GLU A 1 435 ? -25.039 -2.225 52.712 1.00 63.94 435 GLU A C 1
ATOM 3452 O O . GLU A 1 435 ? -25.953 -2.875 53.235 1.00 63.94 435 GLU A O 1
ATOM 3457 N N . ALA A 1 436 ? -23.760 -2.416 53.064 1.00 57.44 436 ALA A N 1
ATOM 3458 C CA . ALA A 1 436 ? -23.350 -3.390 54.075 1.00 57.44 436 ALA A CA 1
ATOM 3459 C C . ALA A 1 436 ? -23.901 -3.054 55.478 1.00 57.44 436 ALA A C 1
ATOM 3461 O O . ALA A 1 436 ? -24.383 -3.951 56.178 1.00 57.44 436 ALA A O 1
ATOM 3462 N N . LYS A 1 437 ? -23.915 -1.773 55.882 1.00 62.12 437 LYS A N 1
ATOM 3463 C CA . LYS A 1 437 ? -24.559 -1.323 57.136 1.00 62.12 437 LYS A CA 1
ATOM 3464 C C . LYS A 1 437 ? -26.071 -1.577 57.122 1.00 62.12 437 LYS A C 1
ATOM 3466 O O . LYS A 1 437 ? -26.610 -2.092 58.103 1.00 62.12 437 LYS A O 1
ATOM 3471 N N . ALA A 1 438 ? -26.755 -1.275 56.017 1.00 58.94 438 ALA A N 1
ATOM 3472 C CA . ALA A 1 438 ? -28.193 -1.508 55.873 1.00 58.94 438 ALA A CA 1
ATOM 3473 C C . ALA A 1 438 ? -28.553 -3.007 55.927 1.00 58.94 438 ALA A C 1
ATOM 3475 O O . ALA A 1 438 ? -29.554 -3.392 56.540 1.00 58.94 438 ALA A O 1
ATOM 3476 N N . ALA A 1 439 ? -27.713 -3.873 55.349 1.00 58.41 439 ALA A N 1
ATOM 3477 C CA . ALA A 1 439 ? -27.841 -5.324 55.468 1.00 58.41 439 ALA A CA 1
ATOM 3478 C C . ALA A 1 439 ? -27.590 -5.823 56.906 1.00 58.41 439 ALA A C 1
ATOM 3480 O O . ALA A 1 439 ? -28.291 -6.721 57.380 1.00 58.41 439 ALA A O 1
ATOM 3481 N N . ALA A 1 440 ? -26.634 -5.223 57.625 1.00 49.06 440 ALA A N 1
ATOM 3482 C CA . ALA A 1 440 ? -26.345 -5.551 59.021 1.00 49.06 440 ALA A CA 1
ATOM 3483 C C . ALA A 1 440 ? -27.481 -5.148 59.981 1.00 49.06 440 ALA A C 1
ATOM 3485 O O . ALA A 1 440 ? -27.780 -5.907 60.905 1.00 49.06 440 ALA A O 1
ATOM 3486 N N . TRP A 1 441 ? -28.158 -4.015 59.743 1.00 46.78 441 TRP A N 1
ATOM 3487 C CA . TRP A 1 441 ? -29.361 -3.621 60.493 1.00 46.78 441 TRP A CA 1
ATOM 3488 C C . TRP A 1 441 ? -30.462 -4.678 60.341 1.00 46.78 441 TRP A C 1
ATOM 3490 O O . TRP A 1 441 ? -30.929 -5.237 61.333 1.00 46.78 441 TRP A O 1
ATOM 3500 N N . LYS A 1 442 ? -30.820 -5.031 59.098 1.00 46.75 442 LYS A N 1
ATOM 3501 C CA . LYS A 1 442 ? -31.910 -5.982 58.799 1.00 46.75 442 LYS A CA 1
ATOM 3502 C C . LYS A 1 442 ? -31.691 -7.395 59.357 1.00 46.75 442 LYS A C 1
ATOM 3504 O O . LYS A 1 442 ? -32.656 -8.136 59.509 1.00 46.75 442 LYS A O 1
ATOM 3509 N N . ARG A 1 443 ? -30.454 -7.782 59.699 1.00 47.31 443 ARG A N 1
ATOM 3510 C CA . ARG A 1 443 ? -30.161 -9.068 60.362 1.00 47.31 443 ARG A CA 1
ATOM 3511 C C . ARG A 1 443 ? -30.446 -9.090 61.870 1.00 47.31 443 ARG A C 1
ATOM 3513 O O . ARG A 1 443 ? -30.464 -10.180 62.434 1.00 47.31 443 ARG A O 1
ATOM 3520 N N . LYS A 1 444 ? -30.670 -7.949 62.537 1.00 47.44 444 LYS A N 1
ATOM 3521 C CA . LYS A 1 444 ? -30.883 -7.906 64.000 1.00 47.44 444 LYS A CA 1
ATOM 3522 C C . LYS A 1 444 ? -32.328 -8.140 64.461 1.00 47.44 444 LYS A C 1
ATOM 3524 O O . LYS A 1 444 ? -32.530 -8.390 65.643 1.00 47.44 444 LYS A O 1
ATOM 3529 N N . GLU A 1 445 ? -33.319 -8.093 63.570 1.00 41.00 445 GLU A N 1
ATOM 3530 C CA . GLU A 1 445 ? -34.742 -8.048 63.962 1.00 41.00 445 GLU A CA 1
ATOM 3531 C C . GLU A 1 445 ? -35.482 -9.407 63.931 1.00 41.00 445 GLU A C 1
ATOM 3533 O O . GLU A 1 445 ? -36.648 -9.470 64.320 1.00 41.00 445 GLU A O 1
ATOM 3538 N N . HIS A 1 446 ? -34.850 -10.515 63.508 1.00 39.03 446 HIS A N 1
ATOM 3539 C CA . HIS A 1 446 ? -35.510 -11.832 63.371 1.00 39.03 446 HIS A CA 1
ATOM 3540 C C . HIS A 1 446 ? -34.702 -13.013 63.968 1.00 39.03 446 HIS A C 1
ATOM 3542 O O . HIS A 1 446 ? -33.829 -13.558 63.292 1.00 39.03 446 HIS A O 1
ATOM 3548 N N . PRO A 1 447 ? -35.018 -13.472 65.201 1.00 42.03 447 PRO A N 1
ATOM 3549 C CA . PRO A 1 447 ? -34.337 -14.598 65.853 1.00 42.03 447 PRO A CA 1
ATOM 3550 C C . PRO A 1 447 ? -35.187 -15.889 65.955 1.00 42.03 447 PRO A C 1
ATOM 3552 O O . PRO A 1 447 ? -36.038 -16.009 66.835 1.00 42.03 447 PRO A O 1
ATOM 3555 N N . LYS A 1 448 ? -34.911 -16.893 65.104 1.00 37.19 448 LYS A N 1
ATOM 3556 C CA . LYS A 1 448 ? -35.297 -18.327 65.233 1.00 37.19 448 LYS A CA 1
ATOM 3557 C C . LYS A 1 448 ? -34.272 -19.182 64.453 1.00 37.19 448 LYS A C 1
ATOM 3559 O O . LYS A 1 448 ? -33.778 -18.702 63.441 1.00 37.19 448 LYS A O 1
ATOM 3564 N N . GLY A 1 449 ? -33.911 -20.424 64.798 1.00 31.64 449 GLY A N 1
ATOM 3565 C CA . GLY A 1 449 ? -34.193 -21.241 65.989 1.00 31.64 449 GLY A CA 1
ATOM 3566 C C . GLY A 1 449 ? -34.072 -22.751 65.675 1.00 31.64 449 GLY A C 1
ATOM 3567 O O . GLY A 1 449 ? -34.779 -23.207 64.784 1.00 31.64 449 GLY A O 1
ATOM 3568 N N . SER A 1 450 ? -33.244 -23.515 66.422 1.00 31.78 450 SER A N 1
ATOM 3569 C CA . SER A 1 450 ? -33.013 -24.996 66.344 1.00 31.78 450 SER A CA 1
ATOM 3570 C C . SER A 1 450 ? -32.504 -25.587 64.998 1.00 31.78 450 SER A C 1
ATOM 3572 O O . SER A 1 450 ? -32.796 -25.046 63.943 1.00 31.78 450 SER A O 1
ATOM 3574 N N . SER A 1 451 ? -31.747 -26.699 64.923 1.00 31.09 451 SER A N 1
ATOM 3575 C CA . SER A 1 451 ? -30.954 -27.474 65.913 1.00 31.09 451 SER A CA 1
ATOM 3576 C C . SER A 1 451 ? -30.046 -28.518 65.209 1.00 31.09 451 SER A C 1
ATOM 3578 O O . SER A 1 451 ? -30.481 -29.068 64.210 1.00 31.09 451 SER A O 1
ATOM 3580 N N . ILE A 1 452 ? -28.851 -28.802 65.773 1.00 33.59 452 ILE A N 1
ATOM 3581 C CA . ILE A 1 452 ? -28.101 -30.100 65.880 1.00 33.59 452 ILE A CA 1
ATOM 3582 C C . ILE A 1 452 ? -28.244 -31.122 64.713 1.00 33.59 452 ILE A C 1
ATOM 3584 O O . ILE A 1 452 ? -29.350 -31.535 64.408 1.00 33.59 452 ILE A O 1
ATOM 3588 N N . GLY A 1 453 ? -27.209 -31.719 64.095 1.00 28.19 453 GLY A N 1
ATOM 3589 C CA . GLY A 1 453 ? -25.761 -31.913 64.360 1.00 28.19 453 GLY A CA 1
ATOM 3590 C C . GLY A 1 453 ? -25.312 -33.220 63.635 1.00 28.19 453 GLY A C 1
ATOM 3591 O O . GLY A 1 453 ? -26.069 -33.676 62.781 1.00 28.19 453 GLY A O 1
ATOM 3592 N N . PRO A 1 454 ? -24.190 -33.910 63.961 1.00 34.00 454 PRO A N 1
ATOM 3593 C CA . PRO A 1 454 ? -22.972 -33.531 64.683 1.00 34.00 454 PRO A CA 1
ATOM 3594 C C . PRO A 1 454 ? -21.702 -33.594 63.774 1.00 34.00 454 PRO A C 1
ATOM 3596 O O . PRO A 1 454 ? -21.791 -33.627 62.552 1.00 34.00 454 PRO A O 1
ATOM 3599 N N . ARG A 1 455 ? -20.494 -33.576 64.364 1.00 31.30 455 ARG A N 1
ATOM 3600 C CA . ARG A 1 455 ? -19.188 -33.461 63.666 1.00 31.30 455 ARG A CA 1
ATOM 3601 C C . ARG A 1 455 ? -18.517 -34.810 63.348 1.00 31.30 455 ARG A C 1
ATOM 3603 O O . ARG A 1 455 ? -18.645 -35.756 64.120 1.00 31.30 455 ARG A O 1
ATOM 3610 N N . ARG A 1 456 ? -17.575 -34.795 62.394 1.00 26.20 456 ARG A N 1
ATOM 3611 C CA . ARG A 1 456 ? -16.250 -35.423 62.590 1.00 26.20 456 ARG A CA 1
ATOM 3612 C C . ARG A 1 456 ? -15.136 -34.391 62.391 1.00 26.20 456 ARG A C 1
ATOM 3614 O O . ARG A 1 456 ? -15.289 -33.456 61.615 1.00 26.20 456 ARG A O 1
ATOM 3621 N N . MET A 1 457 ? -14.061 -34.534 63.161 1.00 24.03 457 MET A N 1
ATOM 3622 C CA . MET A 1 457 ? -12.915 -33.621 63.213 1.00 24.03 457 MET A CA 1
ATOM 3623 C C . MET A 1 457 ? -11.666 -34.292 62.642 1.00 24.03 457 MET A C 1
ATOM 3625 O O . MET A 1 457 ? -11.431 -35.465 62.915 1.00 24.03 457 MET A O 1
ATOM 3629 N N . LEU A 1 458 ? -10.820 -33.497 61.991 1.00 23.91 458 LEU A N 1
ATOM 3630 C CA . LEU A 1 458 ? -9.360 -33.607 62.028 1.00 23.91 458 LEU A CA 1
ATOM 3631 C C . LEU A 1 458 ? -8.826 -32.174 62.202 1.00 23.91 458 LEU A C 1
ATOM 3633 O O . LEU A 1 458 ? -9.419 -31.235 61.671 1.00 23.91 458 LEU A O 1
ATOM 3637 N N . ILE A 1 459 ? -7.800 -31.978 63.035 1.00 23.12 459 ILE A N 1
ATOM 3638 C CA . ILE A 1 459 ? -7.362 -30.650 63.508 1.00 23.12 459 ILE A CA 1
ATOM 3639 C C . ILE A 1 459 ? -5.827 -30.605 63.583 1.00 23.12 459 ILE A C 1
ATOM 3641 O O . ILE A 1 459 ? -5.210 -31.631 63.857 1.00 23.12 459 ILE A O 1
ATOM 3645 N N . LEU A 1 460 ? -5.283 -29.379 63.505 1.00 23.53 460 LEU A N 1
ATOM 3646 C CA . LEU A 1 460 ? -3.901 -28.934 63.784 1.00 23.53 460 LEU A CA 1
ATOM 3647 C C . LEU A 1 460 ? -2.944 -29.075 62.581 1.00 23.53 460 LEU A C 1
ATOM 3649 O O . LEU A 1 460 ? -2.921 -30.121 61.952 1.00 23.53 460 LEU A O 1
ATOM 3653 N N . LYS A 1 461 ? -2.092 -28.100 62.218 1.00 22.25 461 LYS A N 1
ATOM 3654 C CA . LYS A 1 461 ? -1.891 -26.666 62.577 1.00 22.25 461 LYS A CA 1
ATOM 3655 C C . LYS A 1 461 ? -0.926 -26.083 61.504 1.00 22.25 461 LYS A C 1
ATOM 3657 O O . LYS A 1 461 ? -0.065 -26.829 61.062 1.00 22.25 461 LYS A O 1
ATOM 3662 N N . TRP A 1 462 ? -0.911 -24.810 61.084 1.00 22.86 462 TRP A N 1
ATOM 3663 C CA . TRP A 1 462 ? -1.834 -23.656 61.192 1.00 22.86 462 TRP A CA 1
ATOM 3664 C C . TRP A 1 462 ? -1.436 -22.627 60.074 1.00 22.86 462 TRP A C 1
ATOM 3666 O O . TRP A 1 462 ? -0.760 -23.056 59.148 1.00 22.86 462 TRP A O 1
ATOM 3676 N N . THR A 1 463 ? -1.777 -21.328 59.986 1.00 23.58 463 THR A N 1
ATOM 3677 C CA . THR A 1 463 ? -2.235 -20.296 60.950 1.00 23.58 463 THR A CA 1
ATOM 3678 C C . THR A 1 463 ? -3.444 -19.474 60.423 1.00 23.58 463 THR A C 1
ATOM 3680 O O . THR A 1 463 ? -4.570 -19.964 60.443 1.00 23.58 463 THR A O 1
ATOM 3683 N N . SER A 1 464 ? -3.214 -18.221 60.012 1.00 24.61 464 SER A N 1
ATOM 3684 C CA . SER A 1 464 ? -4.111 -17.149 59.543 1.00 24.61 464 SER A CA 1
ATOM 3685 C C . SER A 1 464 ? -4.325 -17.217 58.020 1.00 24.61 464 SER A C 1
ATOM 3687 O O . SER A 1 464 ? -3.338 -17.164 57.292 1.00 24.61 464 SER A O 1
ATOM 3689 N N . ALA A 1 465 ? -5.521 -17.341 57.427 1.00 24.02 465 ALA A N 1
ATOM 3690 C CA . ALA A 1 465 ? -6.910 -17.121 57.877 1.00 24.02 465 ALA A CA 1
ATOM 3691 C C . ALA A 1 465 ? -7.272 -15.630 58.132 1.00 24.02 465 ALA A C 1
ATOM 3693 O O . ALA A 1 465 ? -6.490 -14.926 58.761 1.00 24.02 465 ALA A O 1
ATOM 3694 N N . LEU A 1 466 ? -8.419 -15.085 57.681 1.00 23.92 466 LEU A N 1
ATOM 3695 C CA . LEU A 1 466 ? -9.686 -15.730 57.267 1.00 23.92 466 LEU A CA 1
ATOM 3696 C C . LEU A 1 466 ? -10.352 -15.166 55.984 1.00 23.92 466 LEU A C 1
ATOM 3698 O O . LEU A 1 466 ? -10.557 -13.966 55.843 1.00 23.92 466 LEU A O 1
ATOM 3702 N N . ALA A 1 467 ? -10.824 -16.101 55.155 1.00 34.28 467 ALA A N 1
ATOM 3703 C CA . ALA A 1 467 ? -11.942 -16.067 54.190 1.00 34.28 467 ALA A CA 1
ATOM 3704 C C . ALA A 1 467 ? -12.496 -17.536 54.124 1.00 34.28 467 ALA A C 1
ATOM 3706 O O . ALA A 1 467 ? -11.894 -18.367 54.820 1.00 34.28 467 ALA A O 1
ATOM 3707 N N . PRO A 1 468 ? -13.546 -17.946 53.357 1.00 46.16 468 PRO A N 1
ATOM 3708 C CA . PRO A 1 468 ? -14.308 -17.225 52.319 1.00 46.16 468 PRO A CA 1
ATOM 3709 C C . PRO A 1 468 ? -15.854 -17.508 52.255 1.00 46.16 468 PRO A C 1
ATOM 3711 O O . PRO A 1 468 ? -16.427 -18.163 53.119 1.00 46.16 468 PRO A O 1
ATOM 3714 N N . ASP A 1 469 ? -16.473 -17.023 51.164 1.00 26.86 469 ASP A N 1
ATOM 3715 C CA . ASP A 1 469 ? -17.571 -17.598 50.339 1.00 26.86 469 ASP A CA 1
ATOM 3716 C C . ASP A 1 469 ? -19.086 -17.645 50.707 1.00 26.86 469 ASP A C 1
ATOM 3718 O O . ASP A 1 469 ? -19.534 -18.368 51.591 1.00 26.86 469 ASP A O 1
ATOM 3722 N N . MET A 1 470 ? -19.866 -17.042 49.776 1.00 32.88 470 MET A N 1
ATOM 3723 C CA . MET A 1 470 ? -21.201 -17.433 49.237 1.00 32.88 470 MET A CA 1
ATOM 3724 C C . MET A 1 470 ? -22.465 -17.337 50.144 1.00 32.88 470 MET A C 1
ATOM 3726 O O . MET A 1 470 ? -22.349 -17.352 51.367 1.00 32.88 470 MET A O 1
ATOM 3730 N N . PRO A 1 471 ? -23.715 -17.271 49.593 1.00 32.16 471 PRO A N 1
ATOM 3731 C CA . PRO A 1 471 ? -24.151 -17.260 48.184 1.00 32.16 471 PRO A CA 1
ATOM 3732 C C . PRO A 1 471 ? -25.007 -16.010 47.791 1.00 32.16 471 PRO A C 1
ATOM 3734 O O . PRO A 1 471 ? -24.766 -14.902 48.257 1.00 32.16 471 PRO A O 1
ATOM 3737 N N . ASN A 1 472 ? -25.968 -16.169 46.866 1.00 31.62 472 ASN A N 1
ATOM 3738 C CA . ASN A 1 472 ? -26.540 -15.138 45.977 1.00 31.62 472 ASN A CA 1
ATOM 3739 C C . ASN A 1 472 ? -27.979 -14.658 46.340 1.00 31.62 472 ASN A C 1
ATOM 3741 O O . ASN A 1 472 ? -28.674 -15.318 47.106 1.00 31.62 472 ASN A O 1
ATOM 3745 N N . ALA A 1 473 ? -28.444 -13.597 45.652 1.00 26.34 473 ALA A N 1
ATOM 3746 C CA . ALA A 1 473 ? -29.808 -13.006 45.622 1.00 26.34 473 ALA A CA 1
ATOM 3747 C C . ALA A 1 473 ? -30.326 -12.249 46.882 1.00 26.34 473 ALA A C 1
ATOM 3749 O O . ALA A 1 473 ? -30.030 -12.613 48.010 1.00 26.34 473 ALA A O 1
ATOM 3750 N N . GLY A 1 474 ? -31.153 -11.192 46.762 1.00 29.56 474 GLY A N 1
ATOM 3751 C CA . GLY A 1 474 ? -31.570 -10.431 45.566 1.00 29.56 474 GLY A CA 1
ATOM 3752 C C . GLY A 1 474 ? -32.801 -9.516 45.789 1.00 29.56 474 GLY A C 1
ATOM 3753 O O . GLY A 1 474 ? -33.586 -9.740 46.704 1.00 29.56 474 GLY A O 1
ATOM 3754 N N . SER A 1 475 ? -33.005 -8.516 44.919 1.00 29.08 475 SER A N 1
ATOM 3755 C CA . SER A 1 475 ? -34.191 -7.625 44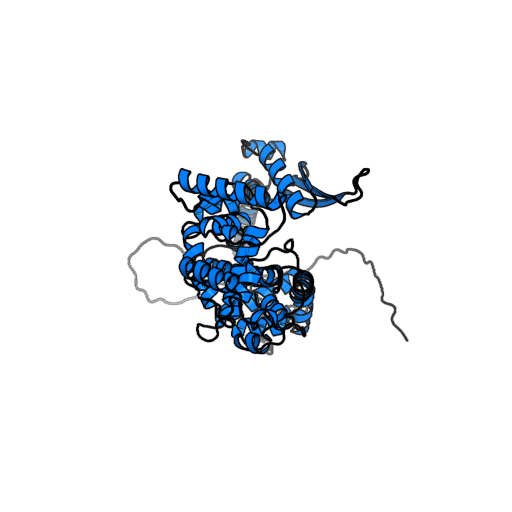.859 1.00 29.08 475 SER A CA 1
ATOM 3756 C C . SER A 1 475 ? -34.775 -7.590 43.419 1.00 29.08 475 SER A C 1
ATOM 3758 O O . SER A 1 475 ? -34.135 -8.104 42.495 1.00 29.08 475 SER A O 1
ATOM 3760 N N . ARG A 1 476 ? -36.030 -7.224 43.088 1.00 30.47 476 ARG A N 1
ATOM 3761 C CA . ARG A 1 476 ? -37.050 -6.273 43.593 1.00 30.47 476 ARG A CA 1
ATOM 3762 C C . ARG A 1 476 ? -36.751 -4.795 43.319 1.00 30.47 476 ARG A C 1
ATOM 3764 O O . ARG A 1 476 ? -35.867 -4.247 43.949 1.00 30.47 476 ARG A O 1
ATOM 3771 N N . ASP A 1 477 ? -37.579 -4.194 42.462 1.00 28.56 477 ASP A N 1
ATOM 3772 C CA . ASP A 1 477 ? -37.953 -2.773 42.469 1.00 28.56 477 ASP A CA 1
ATOM 3773 C C . ASP A 1 477 ? -39.262 -2.569 41.688 1.00 28.56 477 ASP A C 1
ATOM 3775 O O . ASP A 1 477 ? -39.625 -3.401 40.850 1.00 28.56 477 ASP A O 1
ATOM 3779 N N . GLN A 1 478 ? -39.986 -1.484 41.983 1.00 28.36 478 GLN A N 1
ATOM 3780 C CA . GLN A 1 478 ? -41.180 -1.047 41.251 1.00 28.36 478 GLN A CA 1
ATOM 3781 C C . GLN A 1 478 ? -41.483 0.432 41.567 1.00 28.36 478 GLN A C 1
ATOM 3783 O O . GLN A 1 478 ? -41.460 0.790 42.739 1.00 28.36 478 GLN A O 1
ATOM 3788 N N . ILE A 1 479 ? -41.898 1.223 40.557 1.00 29.19 479 ILE A N 1
ATOM 3789 C CA . ILE A 1 479 ? -42.467 2.594 40.685 1.00 29.19 479 ILE A CA 1
ATOM 3790 C C . ILE A 1 479 ? -41.382 3.642 41.088 1.00 29.19 479 ILE A C 1
ATOM 3792 O O . ILE A 1 479 ? -40.588 3.403 41.981 1.00 29.19 479 ILE A O 1
ATOM 3796 N N . THR A 1 480 ? -41.203 4.813 40.457 1.00 25.67 480 THR A N 1
ATOM 3797 C CA . THR A 1 480 ? -42.145 5.794 39.870 1.00 25.67 480 THR A CA 1
ATOM 3798 C C . THR A 1 480 ? -41.839 6.198 38.409 1.00 25.67 480 THR A C 1
ATOM 3800 O O . THR A 1 480 ? -40.842 5.803 37.816 1.00 25.67 480 THR A O 1
ATOM 3803 N N . ARG A 1 481 ? -42.750 6.984 37.805 1.00 28.52 481 ARG A N 1
ATOM 3804 C CA . ARG A 1 481 ? -42.683 7.524 36.430 1.00 28.52 481 ARG A CA 1
ATOM 3805 C C . ARG A 1 481 ? -42.140 8.962 36.402 1.00 28.52 481 ARG A C 1
ATOM 3807 O O . ARG A 1 481 ? -42.434 9.731 37.314 1.00 28.52 481 ARG A O 1
ATOM 3814 N N . ARG A 1 482 ? -41.604 9.396 35.253 1.00 22.66 482 ARG A N 1
ATOM 3815 C CA . ARG A 1 482 ? -41.833 10.759 34.719 1.00 22.66 482 ARG A CA 1
ATOM 3816 C C . ARG A 1 482 ? -41.916 10.745 33.186 1.00 22.66 482 ARG A C 1
ATOM 3818 O O . ARG A 1 482 ? -41.596 9.737 32.567 1.00 22.66 482 ARG A O 1
ATOM 3825 N N . VAL A 1 483 ? -42.443 11.823 32.604 1.00 28.61 483 VAL A N 1
ATOM 3826 C CA . VAL A 1 483 ? -42.856 11.919 31.189 1.00 28.61 483 VAL A CA 1
ATOM 3827 C C . VAL A 1 483 ? -41.999 12.950 30.446 1.00 28.61 483 VAL A C 1
ATOM 3829 O O . VAL A 1 483 ? -41.638 13.972 31.023 1.00 28.61 483 VAL A O 1
ATOM 3832 N N . GLN A 1 484 ? -41.719 12.686 29.169 1.00 22.55 484 GLN A N 1
ATOM 3833 C CA . GLN A 1 484 ? -41.165 13.615 28.171 1.00 22.55 484 GLN A CA 1
ATOM 3834 C C . GLN A 1 484 ? -42.068 13.576 26.910 1.00 22.55 484 GLN A C 1
ATOM 3836 O O . GLN A 1 484 ? -42.833 12.616 26.756 1.00 22.55 484 GLN A O 1
ATOM 3841 N N . PRO A 1 485 ? -42.088 14.626 26.066 1.00 24.09 485 PRO A N 1
ATOM 3842 C CA . PRO A 1 485 ? -43.172 14.870 25.114 1.00 24.09 485 PRO A CA 1
ATOM 3843 C C . PRO A 1 485 ? -43.034 14.101 23.791 1.00 24.09 485 PRO A C 1
ATOM 3845 O O . PRO A 1 485 ? -41.963 13.632 23.417 1.00 24.09 485 PRO A O 1
ATOM 3848 N N . LYS A 1 486 ? -44.148 14.016 23.054 1.00 25.94 486 LYS A N 1
ATOM 3849 C CA . LYS A 1 486 ? -44.186 13.512 21.675 1.00 25.94 486 LYS A CA 1
ATOM 3850 C C . LYS A 1 486 ? -43.870 14.629 20.679 1.00 25.94 486 LYS A C 1
ATOM 3852 O O . LYS A 1 486 ? -44.453 15.705 20.774 1.00 25.94 486 LYS A O 1
ATOM 3857 N N . VAL A 1 487 ? -43.106 14.296 19.644 1.00 23.39 487 VAL A N 1
ATOM 3858 C CA . VAL A 1 487 ? -43.254 14.876 18.301 1.00 23.39 487 VAL A CA 1
ATOM 3859 C C . VAL A 1 487 ? -43.477 13.699 17.353 1.00 23.39 487 VAL A C 1
ATOM 3861 O O . VAL A 1 487 ? -42.830 12.664 17.498 1.00 23.39 487 VAL A O 1
ATOM 3864 N N . SER A 1 488 ? -44.441 13.813 16.441 1.00 24.47 488 SER A N 1
ATOM 3865 C CA . SER A 1 488 ? -44.876 12.715 15.573 1.00 24.47 488 SER A CA 1
ATOM 3866 C C . SER A 1 488 ? -44.871 13.138 14.113 1.00 24.47 488 SER A C 1
ATOM 3868 O O . SER A 1 488 ? -45.564 14.086 13.751 1.00 24.47 488 SER A O 1
ATOM 3870 N N . ILE A 1 489 ? -44.159 12.383 13.280 1.00 23.73 489 ILE A N 1
ATOM 3871 C CA . ILE A 1 489 ? -44.276 12.431 11.823 1.00 23.73 489 ILE A CA 1
ATOM 3872 C C . ILE A 1 489 ? -44.966 11.129 11.413 1.00 23.73 489 ILE A C 1
ATOM 3874 O O . ILE A 1 489 ? -44.470 10.049 11.730 1.00 23.73 489 ILE A O 1
ATOM 3878 N N . GLN A 1 490 ? -46.129 11.223 10.769 1.00 26.94 490 GLN A N 1
ATOM 3879 C CA . GLN A 1 490 ? -46.802 10.067 10.177 1.00 26.94 490 GLN A CA 1
ATOM 3880 C C . GLN A 1 490 ? -46.472 9.998 8.689 1.00 26.94 490 GLN A C 1
ATOM 3882 O O . GLN A 1 490 ? -46.666 10.971 7.964 1.00 26.94 490 GLN A O 1
ATOM 3887 N N . SER A 1 491 ? -46.024 8.831 8.235 1.00 26.75 491 SER A N 1
ATOM 3888 C CA . SER A 1 491 ? -46.058 8.461 6.824 1.00 26.75 491 SER A CA 1
ATOM 3889 C C . SER A 1 491 ? -47.515 8.350 6.369 1.00 26.75 491 SER A C 1
ATOM 3891 O O . SER A 1 491 ? -48.270 7.538 6.910 1.00 26.75 491 SER A O 1
ATOM 3893 N N . LEU A 1 492 ? -47.905 9.154 5.382 1.00 26.45 492 LEU A N 1
ATOM 3894 C CA . LEU A 1 492 ? -49.118 8.920 4.605 1.00 26.45 492 LEU A CA 1
ATOM 3895 C C . LEU A 1 492 ? -48.789 7.907 3.512 1.00 26.45 492 LEU A C 1
ATOM 3897 O O . LEU A 1 492 ? -47.908 8.158 2.696 1.00 26.45 492 LEU A O 1
ATOM 3901 N N . ASP A 1 493 ? -49.501 6.786 3.513 1.00 31.23 493 ASP A N 1
ATOM 3902 C CA . ASP A 1 493 ? -49.380 5.743 2.499 1.00 31.23 493 ASP A CA 1
ATOM 3903 C C . ASP A 1 493 ? -50.774 5.166 2.215 1.00 31.23 493 ASP A C 1
ATOM 3905 O O . ASP A 1 493 ? -51.383 4.538 3.090 1.00 31.23 493 ASP A O 1
ATOM 3909 N N . GLN A 1 494 ? -51.323 5.461 1.030 1.00 34.28 494 GLN A N 1
ATOM 3910 C CA . GLN A 1 494 ? -52.458 4.729 0.467 1.00 34.28 494 GLN A CA 1
ATOM 3911 C C . GLN A 1 494 ? -52.727 5.073 -1.011 1.00 34.28 494 GLN A C 1
ATOM 3913 O O . GLN A 1 494 ? -53.089 6.210 -1.309 1.00 34.28 494 GLN A O 1
ATOM 3918 N N . ARG A 1 495 ? -52.763 4.009 -1.832 1.00 34.16 495 ARG A N 1
ATOM 3919 C CA . ARG A 1 495 ? -53.302 3.897 -3.209 1.00 34.16 495 ARG A CA 1
ATOM 3920 C C . ARG A 1 495 ? -52.420 4.405 -4.349 1.00 34.16 495 ARG A C 1
ATOM 3922 O O . ARG A 1 495 ? -52.217 5.630 -4.447 1.00 34.16 495 ARG A O 1
#

Secondary structure (DSSP, 8-state):
-HHHHHHHHH-TT--HHHHHHHHHHHH-HHHHHHHHHHTTGGGT---S---TTT---TT---SSSPPPPTT--------HHHHHHHHHHHHHHHHHTSTTTTTTHHHHHHHHHHH-BTTB--SSSTHHHHH----HHHHSPPPHHHHHHHHHHHHHHS---S-HHHHHHHTB-TTS-TTT-SS--THHHHHHHHHHHHHHHHHHHHHH-TTS-HHHHHHHHHHHT-HHHHHHHHHHTTGGGG-B---HHHHHHHHHHHHHHHHHHHHTTT-GGGGGSS-PPPTHHHHHHHHHHHHHHHHTTS-THHHHHHIIIIIGGGSS--HHHHHHHTTSHHHHHHHIIIIIS---SEEEEEEEE--TT-SS-EEEEEEEETTEEEEEEEESSHHHHHHHHHHHHHTTTTT--HHHHHHHH---HHHHHHHHHHHHHHHHHHHHHHHHHHTSS--------------------------------------------PPP---